Protein AF-A0A957X6T1-F1 (afdb_monomer)

Structure (mmCIF, N/CA/C/O backbone):
data_AF-A0A957X6T1-F1
#
_entry.id   AF-A0A957X6T1-F1
#
loop_
_atom_site.group_PDB
_atom_site.id
_atom_site.type_symbol
_atom_site.label_atom_id
_atom_site.label_alt_id
_atom_site.label_comp_id
_atom_site.label_asym_id
_atom_site.label_entity_id
_atom_site.label_seq_id
_atom_site.pdbx_PDB_ins_code
_atom_site.Cartn_x
_atom_site.Cartn_y
_atom_site.Cartn_z
_atom_site.occupancy
_atom_site.B_iso_or_equiv
_atom_site.auth_seq_id
_atom_site.auth_comp_id
_atom_site.auth_asym_id
_atom_site.auth_atom_id
_atom_site.pdbx_PDB_model_num
ATOM 1 N N . LEU A 1 1 ? -23.553 32.451 29.799 1.00 56.38 1 LEU A N 1
ATOM 2 C CA . LEU A 1 1 ? -22.686 32.593 30.998 1.00 56.38 1 LEU A CA 1
ATOM 3 C C . LEU A 1 1 ? -23.525 33.074 32.180 1.00 56.38 1 LEU A C 1
ATOM 5 O O . LEU A 1 1 ? -24.172 34.105 32.064 1.00 56.38 1 LEU A O 1
ATOM 9 N N . LEU A 1 2 ? -23.552 32.314 33.282 1.00 78.62 2 LEU A N 1
ATOM 10 C CA . LEU A 1 2 ? -24.298 32.661 34.502 1.00 78.62 2 LEU A CA 1
ATOM 11 C C . LEU A 1 2 ? -23.681 33.899 35.197 1.00 78.62 2 LEU A C 1
ATOM 13 O O . LEU A 1 2 ? -22.453 33.920 35.327 1.00 78.62 2 LEU A O 1
ATOM 17 N N . PRO A 1 3 ? -24.467 34.889 35.670 1.00 90.12 3 PRO A N 1
ATOM 18 C CA . PRO A 1 3 ? -23.929 36.072 36.345 1.00 90.12 3 PRO A CA 1
ATOM 19 C C . PRO A 1 3 ? -23.131 35.739 37.614 1.00 90.12 3 PRO A C 1
ATOM 21 O O . PRO A 1 3 ? -23.465 34.818 38.361 1.00 90.12 3 PRO A O 1
ATOM 24 N N . GLU A 1 4 ? -22.094 36.531 37.878 1.00 86.12 4 GLU A N 1
ATOM 25 C CA . GLU A 1 4 ? -21.075 36.278 38.907 1.00 86.12 4 GLU A CA 1
ATOM 26 C C . GLU A 1 4 ? -21.644 36.190 40.335 1.00 86.12 4 GLU A C 1
ATOM 28 O O . GLU A 1 4 ? -21.253 35.320 41.115 1.00 86.12 4 GLU A O 1
ATOM 33 N N . LEU A 1 5 ? -22.660 37.006 40.644 1.00 89.31 5 LEU A N 1
ATOM 34 C CA . LEU A 1 5 ? -23.347 37.003 41.941 1.00 89.31 5 LEU A CA 1
ATOM 35 C C . LEU A 1 5 ? -23.938 35.628 42.302 1.00 89.31 5 LEU A C 1
ATOM 37 O O . LEU A 1 5 ? -23.891 35.215 43.462 1.00 89.31 5 LEU A O 1
ATOM 41 N N . TYR A 1 6 ? -24.494 34.912 41.321 1.00 85.75 6 TYR A N 1
ATOM 42 C CA . TYR A 1 6 ? -25.105 33.600 41.548 1.00 85.75 6 TYR A CA 1
ATOM 43 C C . TYR A 1 6 ? -24.056 32.508 41.756 1.00 85.75 6 TYR A C 1
ATOM 45 O O . TYR A 1 6 ? -24.260 31.636 42.595 1.00 85.75 6 TYR A O 1
ATOM 53 N N . ARG A 1 7 ? -22.907 32.597 41.072 1.00 85.25 7 ARG A N 1
ATOM 54 C CA . ARG A 1 7 ? -21.774 31.676 41.275 1.00 85.25 7 ARG A CA 1
ATOM 55 C C . ARG A 1 7 ? -21.211 31.796 42.690 1.00 85.25 7 ARG A C 1
ATOM 57 O O . ARG A 1 7 ? -20.999 30.789 43.356 1.00 85.25 7 ARG A O 1
ATOM 64 N N . TRP A 1 8 ? -21.037 33.030 43.166 1.00 86.75 8 TRP A N 1
ATOM 65 C CA . TRP A 1 8 ? -20.545 33.298 44.518 1.00 86.75 8 TRP A CA 1
ATOM 66 C C . TRP A 1 8 ? -21.499 32.774 45.603 1.00 86.75 8 TRP A C 1
ATOM 68 O O . TRP A 1 8 ? -21.062 32.113 46.546 1.00 86.75 8 TRP A O 1
ATOM 78 N N . ARG A 1 9 ? -22.815 33.009 45.457 1.00 85.50 9 ARG A N 1
ATOM 79 C CA . ARG A 1 9 ? -23.824 32.497 46.405 1.00 85.50 9 ARG A CA 1
ATOM 80 C C . ARG A 1 9 ? -23.883 30.971 46.427 1.00 85.50 9 ARG A C 1
ATOM 82 O O . ARG A 1 9 ? -23.971 30.390 47.505 1.00 85.50 9 ARG A O 1
ATOM 89 N N . ASP A 1 10 ? -23.812 30.336 45.261 1.00 87.00 10 ASP A N 1
ATOM 90 C CA . ASP A 1 10 ? -23.849 28.877 45.147 1.00 87.00 10 ASP A CA 1
ATOM 91 C C . ASP A 1 10 ? -22.642 28.215 45.828 1.00 87.00 10 ASP A C 1
ATOM 93 O O . ASP A 1 10 ? -22.783 27.243 46.572 1.00 87.00 10 ASP A O 1
ATOM 97 N N . GLN A 1 11 ? -21.458 28.810 45.670 1.00 84.75 11 GLN A N 1
ATOM 98 C CA . GLN A 1 11 ? -20.234 28.340 46.313 1.00 84.75 11 GLN A CA 1
ATOM 99 C C . GLN A 1 11 ? -20.297 28.460 47.845 1.00 84.75 11 GLN A C 1
ATOM 101 O O . GLN A 1 11 ? -19.903 27.531 48.553 1.00 84.75 11 GLN A O 1
ATOM 106 N N . GLN A 1 12 ? -20.854 29.558 48.374 1.00 85.44 12 GLN A N 1
ATOM 107 C CA . GLN A 1 12 ? -21.087 29.690 49.818 1.00 85.44 12 GLN A CA 1
ATOM 108 C C . GLN A 1 12 ? -22.074 28.648 50.354 1.00 85.44 12 GLN A C 1
ATOM 110 O O . GLN A 1 12 ? -21.903 28.143 51.466 1.00 85.44 12 GLN A O 1
ATOM 115 N N . GLN A 1 13 ? -23.114 28.321 49.585 1.00 82.38 13 GLN A N 1
ATOM 116 C CA . GLN A 1 13 ? -24.098 27.313 49.974 1.00 82.38 13 GLN A CA 1
ATOM 117 C C . GLN A 1 13 ? -23.475 25.906 49.982 1.00 82.38 13 GLN A C 1
ATOM 119 O O . GLN A 1 13 ? -23.691 25.152 50.929 1.00 82.38 13 GLN A O 1
ATOM 124 N N . GLY A 1 14 ? -22.644 25.580 48.984 1.00 80.75 14 GLY A N 1
ATOM 125 C CA . GLY A 1 14 ? -21.897 24.317 48.916 1.00 80.75 14 GLY A CA 1
ATOM 126 C C . GLY A 1 14 ? -20.933 24.120 50.092 1.00 80.75 14 GLY A C 1
ATOM 127 O O . GLY A 1 14 ? -20.892 23.039 50.679 1.00 80.75 14 GLY A O 1
ATOM 128 N N . GLN A 1 15 ? -20.244 25.186 50.520 1.00 78.19 15 GLN A N 1
ATOM 129 C CA . GLN A 1 15 ? -19.388 25.164 51.716 1.00 78.19 15 GLN A CA 1
ATOM 130 C C . GLN A 1 15 ? -20.176 24.871 53.004 1.00 78.19 15 GLN A C 1
ATOM 132 O O . GLN A 1 15 ? -19.684 24.148 53.866 1.00 78.19 15 GLN A O 1
ATOM 137 N N . LYS A 1 16 ? -21.411 25.380 53.128 1.00 79.12 16 LYS A N 1
ATOM 138 C CA . LYS A 1 16 ? -22.288 25.107 54.285 1.00 79.12 16 LYS A CA 1
ATOM 139 C C . LYS A 1 16 ? -22.821 23.670 54.322 1.00 79.12 16 LYS A C 1
ATOM 141 O O . LYS A 1 16 ? -23.078 23.164 55.408 1.00 79.12 16 LYS A O 1
ATOM 146 N N . LEU A 1 17 ? -22.997 23.032 53.164 1.00 75.81 17 LEU A N 1
ATOM 147 C CA . LEU A 1 17 ? -23.500 21.657 53.028 1.00 75.81 17 LEU A CA 1
ATOM 148 C C . LEU A 1 17 ? -22.402 20.575 53.093 1.00 75.81 17 LEU A C 1
ATOM 150 O O . LEU A 1 17 ? -22.723 19.392 53.044 1.00 75.81 17 LEU A O 1
ATOM 154 N N . GLY A 1 18 ? -21.124 20.950 53.237 1.00 71.75 18 GLY A N 1
ATOM 155 C CA . GLY A 1 18 ? -20.013 20.001 53.403 1.00 71.75 18 GLY A CA 1
ATOM 156 C C . GLY A 1 18 ? -19.466 19.390 52.104 1.00 71.75 18 GLY A C 1
ATOM 157 O O . GLY A 1 18 ? -18.592 18.530 52.164 1.00 71.75 18 GLY A O 1
ATOM 158 N N . THR A 1 19 ? -19.920 19.849 50.934 1.00 63.53 19 THR A N 1
ATOM 159 C CA . THR A 1 19 ? -19.406 19.461 49.606 1.00 63.53 19 THR A CA 1
ATOM 160 C C . THR A 1 19 ? -18.641 20.632 48.972 1.00 63.53 19 THR A C 1
ATOM 162 O O . THR A 1 19 ? -19.239 21.452 48.277 1.00 63.53 19 THR A O 1
ATOM 165 N N . PRO A 1 20 ? -17.313 20.750 49.180 1.00 59.84 20 PRO A N 1
ATOM 166 C CA . PRO A 1 20 ? -16.539 21.920 48.746 1.00 59.84 20 PRO A CA 1
ATOM 167 C C . PRO A 1 20 ? -16.264 21.979 47.234 1.00 59.84 20 PRO A C 1
ATOM 169 O O . PRO A 1 20 ? -15.813 23.011 46.745 1.00 59.84 20 PRO A O 1
ATOM 172 N N . ALA A 1 21 ? -16.512 20.895 46.492 1.00 65.75 21 ALA A N 1
ATOM 173 C CA . ALA A 1 21 ? -16.135 20.789 45.082 1.00 65.75 21 ALA A CA 1
ATOM 174 C C . ALA A 1 21 ? -17.149 21.415 44.102 1.00 65.75 21 ALA A C 1
ATOM 176 O O . ALA A 1 21 ? -16.739 21.903 43.050 1.00 65.75 21 ALA A O 1
ATOM 177 N N . ARG A 1 22 ? -18.455 21.403 44.414 1.00 73.38 22 ARG A N 1
ATOM 178 C CA . ARG A 1 22 ? -19.527 21.985 43.579 1.00 73.38 22 ARG A CA 1
ATOM 179 C C . ARG A 1 22 ? -20.662 22.513 44.455 1.00 73.38 22 ARG A C 1
ATOM 181 O O . ARG A 1 22 ? -21.058 21.854 45.415 1.00 73.38 22 ARG A O 1
ATOM 188 N N . GLY A 1 23 ? -21.196 23.685 44.115 1.00 84.25 23 GLY A N 1
ATOM 189 C CA . GLY A 1 23 ? -22.417 24.200 44.740 1.00 84.25 23 GLY A CA 1
ATOM 190 C C . GLY A 1 23 ? -23.670 23.419 44.297 1.00 84.25 23 GLY A C 1
ATOM 191 O O . GLY A 1 23 ? -23.625 22.686 43.299 1.00 84.25 23 GLY A O 1
ATOM 192 N N . PRO A 1 24 ? -24.791 23.507 45.036 1.00 85.44 24 PRO A N 1
ATOM 193 C CA . PRO A 1 24 ? -26.033 22.811 44.691 1.00 85.44 24 PRO A CA 1
ATOM 194 C C . PRO A 1 24 ? -26.613 23.222 43.326 1.00 85.44 24 PRO A C 1
ATOM 196 O O . PRO A 1 24 ? -27.073 22.354 42.584 1.00 85.44 24 PRO A O 1
ATOM 199 N N . LEU A 1 25 ? -26.556 24.506 42.952 1.00 85.69 25 LEU A N 1
ATOM 200 C CA . LEU A 1 25 ? -27.004 24.982 41.638 1.00 85.69 25 LEU A CA 1
ATOM 201 C C . LEU A 1 25 ? -26.077 24.476 40.532 1.00 85.69 25 LEU A C 1
ATOM 203 O O . LEU A 1 25 ? -26.567 24.026 39.502 1.00 85.69 25 LEU A O 1
ATOM 207 N N . GLN A 1 26 ? -24.759 24.501 40.740 1.00 84.44 26 GLN A N 1
ATOM 208 C CA . GLN A 1 26 ? -23.801 23.928 39.794 1.00 84.44 26 GLN A CA 1
ATOM 209 C C . GLN A 1 26 ? -24.027 22.424 39.597 1.00 84.44 26 GLN A C 1
ATOM 211 O O . GLN A 1 26 ? -23.941 21.939 38.474 1.00 84.44 26 GLN A O 1
ATOM 216 N N . SER A 1 27 ? -24.347 21.691 40.664 1.00 84.62 27 SER A N 1
ATOM 217 C CA . SER A 1 27 ? -24.645 20.256 40.587 1.00 84.62 27 SER A CA 1
ATOM 218 C C . SER A 1 27 ? -25.928 19.997 39.793 1.00 84.62 27 SER A C 1
ATOM 220 O O . SER A 1 27 ? -25.937 19.160 38.895 1.00 84.62 27 SER A O 1
ATOM 222 N N . PHE A 1 28 ? -26.985 20.773 40.047 1.00 87.69 28 PHE A N 1
ATOM 223 C CA . PHE A 1 28 ? -28.227 20.700 39.277 1.00 87.69 28 PHE A CA 1
ATOM 224 C C . PHE A 1 28 ? -28.019 21.049 37.796 1.00 87.69 28 PHE A C 1
ATOM 226 O O . PHE A 1 28 ? -28.443 20.300 36.919 1.00 87.69 28 PHE A O 1
ATOM 233 N N . LEU A 1 29 ? -27.314 22.148 37.510 1.00 89.25 29 LEU A N 1
ATOM 234 C CA . LEU A 1 29 ? -26.987 22.546 36.141 1.00 89.25 29 LEU A CA 1
ATOM 235 C C . LEU A 1 29 ? -26.109 21.512 35.439 1.00 89.25 29 LEU A C 1
ATOM 237 O O . LEU A 1 29 ? -26.307 21.305 34.254 1.00 89.25 29 LEU A O 1
ATOM 241 N N . SER A 1 30 ? -25.203 20.829 36.147 1.00 88.00 30 SER A N 1
ATOM 242 C CA . SER A 1 30 ? -24.385 19.775 35.535 1.00 88.00 30 SER A CA 1
ATOM 243 C C . SER A 1 30 ? -25.203 18.559 35.094 1.00 88.00 30 SER A C 1
ATOM 245 O O . SER A 1 30 ? -24.873 17.947 34.086 1.00 88.00 30 SER A O 1
ATOM 247 N N . ILE A 1 31 ? -26.294 18.241 35.801 1.00 92.31 31 ILE A N 1
ATOM 248 C CA . ILE A 1 31 ? -27.227 17.184 35.381 1.00 92.31 31 ILE A CA 1
ATOM 249 C C . ILE A 1 31 ? -28.021 17.653 34.155 1.00 92.31 31 ILE A C 1
ATOM 251 O O . ILE A 1 31 ? -28.130 16.919 33.181 1.00 92.31 31 ILE A O 1
ATOM 255 N N . LEU A 1 32 ? -28.530 18.892 34.167 1.00 93.31 32 LEU A N 1
ATOM 256 C CA . LEU A 1 32 ? -29.224 19.455 33.001 1.00 93.31 32 LEU A CA 1
ATOM 257 C C . LEU A 1 32 ? -28.318 19.551 31.769 1.00 93.31 32 LEU A C 1
ATOM 259 O O . LEU A 1 32 ? -28.772 19.303 30.659 1.00 93.31 32 LEU A O 1
ATOM 263 N N . GLU A 1 33 ? -27.052 19.908 31.963 1.00 93.75 33 GLU A N 1
ATOM 264 C CA . GLU A 1 33 ? -26.044 19.949 30.909 1.00 93.75 33 GLU A CA 1
ATOM 265 C C . GLU A 1 33 ? -25.790 18.551 30.334 1.00 93.75 33 GLU A C 1
ATOM 267 O O . GLU A 1 33 ? -25.728 18.407 29.120 1.00 93.75 33 GLU A O 1
ATOM 272 N N . GLN A 1 34 ? -25.720 17.510 31.170 1.00 93.88 34 GLN A N 1
ATOM 273 C CA . GLN A 1 34 ? -25.569 16.128 30.705 1.00 93.88 34 GLN A CA 1
ATOM 274 C C . GLN A 1 34 ? -26.744 15.671 29.824 1.00 93.88 34 GLN A C 1
ATOM 276 O O . GLN A 1 34 ? -26.529 15.085 28.761 1.00 93.88 34 GLN A O 1
ATOM 281 N N . GLU A 1 35 ? -27.980 15.956 30.235 1.00 95.50 35 GLU A N 1
ATOM 282 C CA . GLU A 1 35 ? -29.168 15.621 29.436 1.00 95.50 35 GLU A CA 1
ATOM 283 C C . GLU A 1 35 ? -29.233 16.446 28.143 1.00 95.50 35 GLU A C 1
ATOM 285 O O . GLU A 1 35 ? -29.583 15.921 27.087 1.00 95.50 35 GLU A O 1
ATOM 290 N N . LEU A 1 36 ? -28.843 17.725 28.196 1.00 96.38 36 LEU A N 1
ATOM 291 C CA . LEU A 1 36 ? -28.782 18.583 27.013 1.00 96.38 36 LEU A CA 1
ATOM 292 C C . LEU A 1 36 ? -27.739 18.085 26.008 1.00 96.38 36 LEU A C 1
ATOM 294 O O . LEU A 1 36 ? -28.068 17.966 24.835 1.00 96.38 36 LEU A O 1
ATOM 298 N N . HIS A 1 37 ? -26.540 17.708 26.462 1.00 96.00 37 HIS A N 1
ATOM 299 C CA . HIS A 1 37 ? -25.528 17.080 25.603 1.00 96.00 37 HIS A CA 1
ATOM 300 C C . HIS A 1 37 ? -26.030 15.774 24.987 1.00 96.00 37 HIS A C 1
ATOM 302 O O . HIS A 1 37 ? -25.741 15.490 23.830 1.00 96.00 37 HIS A O 1
ATOM 308 N N . THR A 1 38 ? -26.810 14.987 25.733 1.00 95.75 38 THR A N 1
ATOM 309 C CA . THR A 1 38 ? -27.398 13.741 25.217 1.00 95.75 38 THR A CA 1
ATOM 310 C C . THR A 1 38 ? -28.400 14.023 24.094 1.00 95.75 38 THR A C 1
ATOM 312 O O . THR A 1 38 ? -28.372 13.353 23.065 1.00 95.75 38 THR A O 1
ATOM 315 N N . LEU A 1 39 ? -29.250 15.041 24.256 1.00 97.12 39 LEU A N 1
ATOM 316 C CA . LEU A 1 39 ? -30.195 15.466 23.220 1.00 97.12 39 LEU A CA 1
ATOM 317 C C . LEU A 1 39 ? -29.499 16.087 22.005 1.00 97.12 39 LEU A C 1
ATOM 319 O O . LEU A 1 39 ? -29.884 15.793 20.877 1.00 97.12 39 LEU A O 1
ATOM 323 N N . GLU A 1 40 ? -28.490 16.934 22.215 1.00 96.56 40 GLU A N 1
ATOM 324 C CA . GLU A 1 40 ? -27.705 17.517 21.122 1.00 96.56 40 GLU A CA 1
ATOM 325 C C . GLU A 1 40 ? -27.007 16.422 20.306 1.00 96.56 40 GLU A C 1
ATOM 327 O O . GLU A 1 40 ? -27.084 16.446 19.078 1.00 96.56 40 GLU A O 1
ATOM 332 N N . ALA A 1 41 ? -26.429 15.417 20.972 1.00 94.25 41 ALA A N 1
ATOM 333 C CA . ALA A 1 41 ? -25.817 14.266 20.314 1.00 94.25 41 ALA A CA 1
ATOM 334 C C . ALA A 1 41 ? -26.834 13.427 19.518 1.00 94.25 41 ALA A C 1
ATOM 336 O O . ALA A 1 41 ? -26.541 13.022 18.395 1.00 94.25 41 ALA A O 1
ATOM 337 N N . ASP A 1 42 ? -28.035 13.189 20.056 1.00 95.44 42 ASP A N 1
ATOM 338 C CA . ASP A 1 42 ? -29.100 12.466 19.341 1.00 95.44 42 ASP A CA 1
ATOM 339 C C . ASP A 1 42 ? -29.601 13.251 18.115 1.00 95.44 42 ASP A C 1
ATOM 341 O O . ASP A 1 42 ? -29.806 12.691 17.037 1.00 95.44 42 ASP A O 1
ATOM 345 N N . MET A 1 43 ? -29.728 14.577 18.233 1.00 95.75 43 MET A N 1
ATOM 346 C CA . MET A 1 43 ? -30.079 15.444 17.105 1.00 95.75 43 MET A CA 1
ATOM 347 C C . MET A 1 43 ? -29.010 15.422 16.011 1.00 95.75 43 MET A C 1
ATOM 349 O O . MET A 1 43 ? -29.356 15.338 14.831 1.00 95.75 43 MET A O 1
ATOM 353 N N . GLU A 1 44 ? -27.731 15.498 16.383 1.00 94.81 44 GLU A N 1
ATOM 354 C CA . GLU A 1 44 ? -26.610 15.409 15.444 1.00 94.81 44 GLU A CA 1
ATOM 355 C C . GLU A 1 44 ? -26.593 14.043 14.745 1.00 94.81 44 GLU A C 1
ATOM 357 O O . GLU A 1 44 ? -26.588 13.992 13.513 1.00 94.81 44 GLU A O 1
ATOM 362 N N . ALA A 1 45 ? -26.759 12.951 15.499 1.00 91.69 45 ALA A N 1
ATOM 363 C CA . ALA A 1 45 ? -26.898 11.604 14.947 1.00 91.69 45 ALA A CA 1
ATOM 364 C C . ALA A 1 45 ? -28.098 11.486 13.987 1.00 91.69 45 ALA A C 1
ATOM 366 O O . ALA A 1 45 ? -28.006 10.859 12.930 1.00 91.69 45 ALA A O 1
ATOM 367 N N . MET A 1 46 ? -29.232 12.126 14.294 1.00 94.50 46 MET A N 1
ATOM 368 C CA . MET A 1 46 ? -30.397 12.137 13.405 1.00 94.50 46 MET A CA 1
ATOM 369 C C . MET A 1 46 ? -30.136 12.896 12.094 1.00 94.50 46 MET A C 1
ATOM 371 O O . MET A 1 46 ? -30.629 12.475 11.044 1.00 94.50 46 MET A O 1
ATOM 375 N N . TYR A 1 47 ? -29.360 13.982 12.125 1.00 94.88 47 TYR A N 1
ATOM 376 C CA . TYR A 1 47 ? -28.918 14.668 10.906 1.00 94.88 47 TYR A CA 1
ATOM 377 C C . TYR A 1 47 ? -27.929 13.821 10.102 1.00 94.88 47 TYR A C 1
ATOM 379 O O . TYR A 1 47 ? -28.062 13.728 8.879 1.00 94.88 47 TYR A O 1
ATOM 387 N N . ASP A 1 48 ? -26.988 13.151 10.767 1.00 93.62 48 ASP A N 1
ATOM 388 C CA . ASP A 1 48 ? -26.070 12.212 10.118 1.00 93.62 48 ASP A CA 1
ATOM 389 C C . ASP A 1 48 ? -26.819 11.058 9.447 1.00 93.62 48 ASP A C 1
ATOM 391 O O . ASP A 1 48 ? -26.484 10.637 8.336 1.00 93.62 48 ASP A O 1
ATOM 395 N N . ASN A 1 49 ? -27.924 10.622 10.052 1.00 93.25 49 ASN A N 1
ATOM 396 C CA . ASN A 1 49 ? -28.804 9.592 9.513 1.00 93.25 49 ASN A CA 1
ATOM 397 C C . ASN A 1 49 ? -29.429 9.930 8.149 1.00 93.25 49 ASN A C 1
ATOM 399 O O . ASN A 1 49 ? -29.897 9.027 7.453 1.00 93.25 49 ASN A O 1
ATOM 403 N N . TRP A 1 50 ? -29.383 11.186 7.696 1.00 90.62 50 TRP A N 1
ATOM 404 C CA . TRP A 1 50 ? -29.857 11.562 6.359 1.00 90.62 50 TRP A CA 1
ATOM 405 C C . TRP A 1 50 ? -28.863 11.234 5.239 1.00 90.62 50 TRP A C 1
ATOM 407 O O . TRP A 1 50 ? -29.263 11.118 4.076 1.00 90.62 50 TRP A O 1
ATOM 417 N N . PHE A 1 51 ? -27.576 11.071 5.552 1.00 90.81 51 PHE A N 1
ATOM 418 C CA . PHE A 1 51 ? -26.533 10.836 4.557 1.00 90.81 51 PHE A CA 1
ATOM 419 C C . PHE A 1 51 ? -25.999 9.410 4.659 1.00 90.81 51 PHE A C 1
ATOM 421 O O . PHE A 1 51 ? -25.446 9.014 5.672 1.00 90.81 51 PHE A O 1
ATOM 428 N N . ILE A 1 52 ? -26.037 8.644 3.565 1.00 89.06 52 ILE A N 1
ATOM 429 C CA . ILE A 1 52 ? -25.558 7.244 3.533 1.00 89.06 52 ILE A CA 1
ATOM 430 C C . ILE A 1 52 ? -24.095 7.051 4.002 1.00 89.06 52 ILE A C 1
ATOM 432 O O . ILE A 1 52 ? -23.685 5.955 4.391 1.00 89.06 52 ILE A O 1
ATOM 436 N N . GLN A 1 53 ? -23.287 8.111 3.933 1.00 87.12 53 GLN A N 1
ATOM 437 C CA . GLN A 1 53 ? -21.882 8.108 4.341 1.00 87.12 53 GLN A CA 1
ATOM 438 C C . GLN A 1 53 ? -21.720 8.177 5.863 1.00 87.12 53 GLN A C 1
ATOM 440 O O . GLN A 1 53 ? -20.825 7.515 6.383 1.00 87.12 53 GLN A O 1
ATOM 445 N N . THR A 1 54 ? -22.579 8.936 6.550 1.00 89.50 54 THR A N 1
ATOM 446 C CA . THR A 1 54 ? -22.477 9.208 7.993 1.00 89.50 54 THR A CA 1
ATOM 447 C C . THR A 1 54 ? -23.576 8.545 8.817 1.00 89.50 54 THR A C 1
ATOM 449 O O . THR A 1 54 ? -23.383 8.373 10.011 1.00 89.50 54 THR A O 1
ATOM 452 N N . CYS A 1 55 ? -24.661 8.076 8.192 1.00 88.12 55 CYS A N 1
ATOM 453 C CA . CYS A 1 55 ? -25.789 7.453 8.882 1.00 88.12 55 CYS A CA 1
ATOM 454 C C . CYS A 1 55 ? -25.378 6.248 9.726 1.00 88.12 55 CYS A C 1
ATOM 456 O O . CYS A 1 55 ? -24.350 5.626 9.485 1.00 88.12 55 CYS A O 1
ATOM 458 N N . ASP A 1 56 ? -26.213 5.825 10.655 1.00 86.31 56 ASP A N 1
ATOM 459 C CA . ASP A 1 56 ? -26.062 4.575 11.377 1.00 86.31 56 ASP A CA 1
ATOM 460 C C . ASP A 1 56 ? -26.360 3.369 10.476 1.00 86.31 56 ASP A C 1
ATOM 462 O O . ASP A 1 56 ? -27.091 3.446 9.483 1.00 86.31 56 ASP A O 1
ATOM 466 N N . ASN A 1 57 ? -25.809 2.204 10.831 1.00 82.56 57 ASN A N 1
ATOM 467 C CA . ASN A 1 57 ? -25.996 0.974 10.049 1.00 82.56 57 ASN A CA 1
ATOM 468 C C . ASN A 1 57 ? -27.470 0.558 9.943 1.00 82.56 57 ASN A C 1
ATOM 470 O O . ASN A 1 57 ? -27.875 0.029 8.911 1.00 82.56 57 ASN A O 1
ATOM 474 N N . TRP A 1 58 ? -28.271 0.828 10.977 1.00 83.25 58 TRP A N 1
ATOM 475 C CA . TRP A 1 58 ? -29.689 0.470 11.004 1.00 83.25 58 TRP A CA 1
ATOM 476 C C . TRP A 1 58 ? -30.538 1.296 10.021 1.00 83.25 58 TRP A C 1
ATOM 478 O O . TRP A 1 58 ? -31.611 0.841 9.631 1.00 83.25 58 TRP A O 1
ATOM 488 N N . VAL A 1 59 ? -30.063 2.472 9.582 1.00 88.38 59 VAL A N 1
ATOM 489 C CA . VAL A 1 59 ? -30.774 3.355 8.634 1.00 88.38 59 VAL A CA 1
ATOM 490 C C . VAL A 1 59 ? -30.573 2.925 7.178 1.00 88.38 59 VAL A C 1
ATOM 492 O O . VAL A 1 59 ? -31.433 3.151 6.325 1.00 88.38 59 VAL A O 1
ATOM 495 N N . VAL A 1 60 ? -29.454 2.257 6.883 1.00 86.62 60 VAL A N 1
ATOM 496 C CA . VAL A 1 60 ? -29.057 1.847 5.524 1.00 86.62 60 VAL A CA 1
ATOM 497 C C . VAL A 1 60 ? -30.163 1.088 4.769 1.00 86.62 60 VAL A C 1
ATOM 499 O O . VAL A 1 60 ? -30.392 1.430 3.605 1.00 86.62 60 VAL A O 1
ATOM 502 N N . PRO A 1 61 ? -30.888 0.120 5.372 1.00 85.00 61 PRO A N 1
ATOM 503 C CA . PRO A 1 61 ? -31.974 -0.584 4.691 1.00 85.00 61 PRO A CA 1
ATOM 504 C C . PRO A 1 61 ? -33.125 0.333 4.257 1.00 85.00 61 PRO A C 1
ATOM 506 O O . PRO A 1 61 ? -33.658 0.153 3.169 1.00 85.00 61 PRO A O 1
ATOM 509 N N . TYR A 1 62 ? -33.465 1.360 5.042 1.00 87.31 62 TYR A N 1
ATOM 510 C CA . TYR A 1 62 ? -34.533 2.305 4.691 1.00 87.31 62 TYR A CA 1
ATOM 511 C C . TYR A 1 62 ? -34.144 3.200 3.508 1.00 87.31 62 TYR A C 1
ATOM 513 O O . TYR A 1 62 ? -34.954 3.458 2.617 1.00 87.31 62 TYR A O 1
ATOM 521 N N . ILE A 1 63 ? -32.882 3.642 3.455 1.00 89.12 63 ILE A N 1
ATOM 522 C CA . ILE A 1 63 ? -32.357 4.380 2.294 1.00 89.12 63 ILE A CA 1
ATOM 523 C C . ILE A 1 63 ? -32.340 3.475 1.055 1.00 89.12 63 ILE A C 1
ATOM 525 O O . ILE A 1 63 ? -32.609 3.925 -0.059 1.00 89.12 63 ILE A O 1
ATOM 529 N N . ALA A 1 64 ? -32.022 2.196 1.231 1.00 87.69 64 ALA A N 1
ATOM 530 C CA . ALA A 1 64 ? -32.008 1.237 0.140 1.00 87.69 64 ALA A CA 1
ATOM 531 C C . ALA A 1 64 ? -33.410 0.945 -0.419 1.00 87.69 64 ALA A C 1
ATOM 533 O O . ALA A 1 64 ? -33.563 0.903 -1.641 1.00 87.69 64 ALA A O 1
ATOM 534 N N . ASP A 1 65 ? -34.417 0.828 0.450 1.00 88.38 65 ASP A N 1
ATOM 535 C CA . ASP A 1 65 ? -35.830 0.678 0.076 1.00 88.38 65 ASP A CA 1
ATOM 536 C C . ASP A 1 65 ? -36.322 1.889 -0.735 1.00 88.38 65 ASP A C 1
ATOM 538 O O . ASP A 1 65 ? -36.899 1.739 -1.811 1.00 88.38 65 ASP A O 1
ATOM 542 N N . LEU A 1 66 ? -35.943 3.113 -0.336 1.00 91.06 66 LEU A N 1
ATOM 543 C CA . LEU A 1 66 ? -36.222 4.326 -1.121 1.00 91.06 66 LEU A CA 1
ATOM 544 C C . LEU A 1 66 ? -35.625 4.266 -2.539 1.00 91.06 66 LEU A C 1
ATOM 546 O O . LEU A 1 66 ? -36.186 4.809 -3.495 1.00 91.06 66 LEU A O 1
ATOM 550 N N . LEU A 1 67 ? -34.472 3.614 -2.691 1.00 90.31 67 LEU A N 1
ATOM 551 C CA . LEU A 1 67 ? -33.844 3.398 -3.990 1.00 90.31 67 LEU A CA 1
ATOM 552 C C . LEU A 1 67 ? -34.423 2.184 -4.732 1.00 90.31 67 LEU A C 1
ATOM 554 O O . LEU A 1 67 ? -34.021 1.957 -5.875 1.00 90.31 67 LEU A O 1
ATOM 558 N N . GLY A 1 68 ? -35.363 1.426 -4.164 1.00 87.94 68 GLY A N 1
ATOM 559 C CA . GLY A 1 68 ? -35.913 0.195 -4.742 1.00 87.94 68 GLY A CA 1
ATOM 560 C C . GLY A 1 68 ? -34.847 -0.891 -4.871 1.00 87.94 68 GLY A C 1
ATOM 561 O O . GLY A 1 68 ? -34.586 -1.387 -5.973 1.00 87.94 68 GLY A O 1
ATOM 562 N N . ILE A 1 69 ? -34.104 -1.129 -3.791 1.00 84.94 69 ILE A N 1
ATOM 563 C CA . ILE A 1 69 ? -33.171 -2.248 -3.651 1.00 84.94 69 ILE A CA 1
ATOM 564 C C . ILE A 1 69 ? -33.878 -3.283 -2.771 1.00 84.94 69 ILE A C 1
ATOM 566 O O . ILE A 1 69 ? -33.752 -3.242 -1.554 1.00 84.94 69 ILE A O 1
ATOM 570 N N . ASP A 1 70 ? -34.621 -4.187 -3.410 1.00 68.44 70 ASP A N 1
ATOM 571 C CA . ASP A 1 70 ? -35.510 -5.151 -2.735 1.00 68.44 70 ASP A CA 1
ATOM 572 C C . ASP A 1 70 ? -34.788 -6.419 -2.244 1.00 68.44 70 ASP A C 1
ATOM 574 O O . ASP A 1 70 ? -35.409 -7.317 -1.678 1.00 68.44 70 ASP A O 1
ATOM 578 N N . ASP A 1 71 ? -33.484 -6.538 -2.509 1.00 64.50 71 ASP A N 1
ATOM 579 C CA . ASP A 1 71 ? -32.699 -7.662 -2.005 1.00 64.50 71 ASP A CA 1
ATOM 580 C C . ASP A 1 71 ? -32.643 -7.562 -0.482 1.00 64.50 71 ASP A C 1
ATOM 582 O O . ASP A 1 71 ? -32.349 -6.480 0.027 1.00 64.50 71 ASP A O 1
ATOM 586 N N . ASP A 1 72 ? -32.831 -8.683 0.227 1.00 57.22 72 ASP A N 1
ATOM 587 C CA . ASP A 1 72 ? -32.504 -8.783 1.649 1.00 57.22 72 ASP A CA 1
ATOM 588 C C . ASP A 1 72 ? -31.081 -8.244 1.826 1.00 57.22 72 ASP A C 1
ATOM 590 O O . ASP A 1 72 ? -30.090 -8.914 1.509 1.00 57.22 72 ASP A O 1
ATOM 594 N N . ILE A 1 73 ? -30.965 -6.999 2.290 1.00 55.72 73 ILE A N 1
ATOM 595 C CA . ILE A 1 73 ? -29.728 -6.434 2.806 1.00 55.72 73 ILE A CA 1
ATOM 596 C C . ILE A 1 73 ? -29.503 -7.233 4.069 1.00 55.72 73 ILE A C 1
ATOM 598 O O . ILE A 1 73 ? -29.975 -6.879 5.146 1.00 55.72 73 ILE A O 1
ATOM 602 N N . VAL A 1 74 ? -28.920 -8.419 3.882 1.00 51.31 74 VAL A N 1
ATOM 603 C CA . VAL A 1 74 ? -28.809 -9.399 4.941 1.00 51.31 74 VAL A CA 1
ATOM 604 C C . VAL A 1 74 ? -28.060 -8.687 6.050 1.00 51.31 74 VAL A C 1
ATOM 606 O O . VAL A 1 74 ? -26.995 -8.109 5.803 1.00 51.31 74 VAL A O 1
ATOM 609 N N . ASN A 1 75 ? -28.666 -8.684 7.234 1.00 45.44 75 ASN A N 1
ATOM 610 C CA . ASN A 1 75 ? -28.139 -8.139 8.475 1.00 45.44 75 ASN A CA 1
ATOM 611 C C . ASN A 1 75 ? -26.918 -8.977 8.898 1.00 45.44 75 ASN A C 1
ATOM 613 O O . ASN A 1 75 ? -26.958 -9.777 9.826 1.00 45.44 75 ASN A O 1
ATOM 617 N N . ILE A 1 76 ? -25.875 -8.930 8.075 1.00 49.03 76 ILE A N 1
ATOM 618 C CA . ILE A 1 76 ? -24.617 -9.629 8.247 1.00 49.03 76 ILE A CA 1
ATOM 619 C C . ILE A 1 76 ? -23.689 -8.559 8.789 1.00 49.03 76 ILE A C 1
ATOM 621 O O . ILE A 1 76 ? -23.075 -7.809 8.024 1.00 49.03 76 ILE A O 1
ATOM 625 N N . ASP A 1 77 ? -23.553 -8.540 10.111 1.00 49.53 77 ASP A N 1
ATOM 626 C CA . ASP A 1 77 ? -22.603 -7.708 10.861 1.00 49.53 77 ASP A CA 1
ATOM 627 C C . ASP A 1 77 ? -21.155 -7.794 10.326 1.00 49.53 77 ASP A C 1
ATOM 629 O O . ASP A 1 77 ? -20.300 -6.978 10.658 1.00 49.53 77 ASP A O 1
ATOM 633 N N . TYR A 1 78 ? -20.861 -8.763 9.453 1.00 48.47 78 TYR A N 1
ATOM 634 C CA . TYR A 1 78 ? -19.545 -8.996 8.873 1.00 48.47 78 TYR A CA 1
ATOM 635 C C . TYR A 1 78 ? -19.162 -8.074 7.696 1.00 48.47 78 TYR A C 1
ATOM 637 O O . TYR A 1 78 ? -17.973 -8.019 7.381 1.00 48.47 78 TYR A O 1
ATOM 645 N N . LEU A 1 79 ? -20.084 -7.353 7.027 1.00 55.53 79 LEU A N 1
ATOM 646 C CA . LEU A 1 79 ? -19.740 -6.500 5.859 1.00 55.53 79 LEU A CA 1
ATOM 647 C C . LEU A 1 79 ? -20.515 -5.154 5.712 1.00 55.53 79 LEU A C 1
ATOM 649 O O . LEU A 1 79 ? -20.830 -4.768 4.577 1.00 55.53 79 LEU A O 1
ATOM 653 N N . PRO A 1 80 ? -20.767 -4.371 6.783 1.00 52.72 80 PRO A N 1
ATOM 654 C CA . PRO A 1 80 ? -21.565 -3.132 6.711 1.00 52.72 80 PRO A CA 1
ATOM 655 C C . PRO A 1 80 ? -21.044 -2.103 5.684 1.00 52.72 80 PRO A C 1
ATOM 657 O O . PRO A 1 80 ? -21.825 -1.434 5.004 1.00 52.72 80 PRO A O 1
ATOM 660 N N . PHE A 1 81 ? -19.724 -2.025 5.479 1.00 57.50 81 PHE A N 1
ATOM 661 C CA . PHE A 1 81 ? -19.109 -1.099 4.516 1.00 57.50 81 PHE A CA 1
ATOM 662 C C . PHE A 1 81 ? -19.487 -1.377 3.050 1.00 57.50 81 PHE A C 1
ATOM 664 O O . PHE A 1 81 ? -19.609 -0.445 2.253 1.00 57.50 81 PHE A O 1
ATOM 671 N N . THR A 1 82 ? -19.684 -2.645 2.679 1.00 64.00 82 THR A N 1
ATOM 672 C CA . THR A 1 82 ? -20.002 -3.029 1.288 1.00 64.00 82 THR A CA 1
ATOM 673 C C . THR A 1 82 ? -21.427 -2.636 0.910 1.00 64.00 82 THR A C 1
ATOM 675 O O . THR A 1 82 ? -21.684 -2.104 -0.171 1.00 64.00 82 THR A O 1
ATOM 678 N N . GLN A 1 83 ? -22.358 -2.790 1.851 1.00 74.81 83 GLN A N 1
ATOM 679 C CA . GLN A 1 83 ? -23.764 -2.473 1.638 1.00 74.81 83 GLN A CA 1
ATOM 680 C C . GLN A 1 83 ? -23.971 -0.967 1.469 1.00 74.81 83 GLN A C 1
ATOM 682 O O . GLN A 1 83 ? -24.609 -0.548 0.504 1.00 74.81 83 GLN A O 1
ATOM 687 N N . ARG A 1 84 ? -23.336 -0.139 2.310 1.00 83.44 84 ARG A N 1
ATOM 688 C CA . ARG A 1 84 ? -23.383 1.328 2.166 1.00 83.44 84 ARG A CA 1
ATOM 689 C C . ARG A 1 84 ? -22.869 1.795 0.813 1.00 83.44 84 ARG A C 1
ATOM 691 O O . ARG A 1 84 ? -23.511 2.612 0.156 1.00 83.44 84 ARG A O 1
ATOM 698 N N . ARG A 1 85 ? -21.735 1.249 0.366 1.00 85.12 85 ARG A N 1
ATOM 699 C CA . ARG A 1 85 ? -21.124 1.608 -0.920 1.00 85.12 85 ARG A CA 1
ATOM 700 C C . ARG A 1 85 ? -22.030 1.241 -2.098 1.00 85.12 85 ARG A C 1
ATOM 702 O O . ARG A 1 85 ? -22.234 2.058 -2.998 1.00 85.12 85 ARG A O 1
ATOM 709 N N . ARG A 1 86 ? -22.639 0.050 -2.055 1.00 83.56 86 ARG A N 1
ATOM 710 C CA . ARG A 1 86 ? -23.647 -0.392 -3.029 1.00 83.56 86 ARG A CA 1
ATOM 711 C C . ARG A 1 86 ? -24.840 0.570 -3.079 1.00 83.56 86 ARG A C 1
ATOM 713 O O . ARG A 1 86 ? -25.193 1.026 -4.168 1.00 83.56 86 ARG A O 1
ATOM 720 N N . VAL A 1 87 ? -25.442 0.885 -1.930 1.00 88.38 87 VAL A N 1
ATOM 721 C CA . VAL A 1 87 ? -26.616 1.772 -1.823 1.00 88.38 87 VAL A CA 1
ATOM 722 C C . VAL A 1 87 ? -26.274 3.167 -2.354 1.00 88.38 87 VAL A C 1
ATOM 724 O O . VAL A 1 87 ? -26.937 3.648 -3.274 1.00 88.38 87 VAL A O 1
ATOM 727 N N . ALA A 1 88 ? -25.170 3.757 -1.889 1.00 89.12 88 ALA A N 1
ATOM 728 C CA . ALA A 1 88 ? -24.719 5.090 -2.292 1.00 89.12 88 ALA A CA 1
ATOM 729 C C . ALA A 1 88 ? -24.552 5.237 -3.815 1.00 89.12 88 ALA A C 1
ATOM 731 O O . ALA A 1 88 ? -24.963 6.238 -4.404 1.00 89.12 88 ALA A O 1
ATOM 732 N N . ASN A 1 89 ? -23.997 4.218 -4.478 1.00 88.31 89 ASN A N 1
ATOM 733 C CA . ASN A 1 89 ? -23.694 4.268 -5.908 1.00 88.31 89 ASN A CA 1
ATOM 734 C C . ASN A 1 89 ? -24.825 3.746 -6.814 1.00 88.31 89 ASN A C 1
ATOM 736 O O . ASN A 1 89 ? -24.688 3.749 -8.040 1.00 88.31 89 ASN A O 1
ATOM 740 N N . THR A 1 90 ? -25.979 3.359 -6.260 1.00 89.75 90 THR A N 1
ATOM 741 C CA . THR A 1 90 ? -27.056 2.708 -7.029 1.00 89.75 90 THR A CA 1
ATOM 742 C C . THR A 1 90 ? -27.595 3.566 -8.177 1.00 89.75 90 THR A C 1
ATOM 744 O O . THR A 1 90 ? -27.759 3.076 -9.301 1.00 89.75 90 THR A O 1
ATOM 747 N N . LEU A 1 91 ? -27.809 4.868 -7.956 1.00 90.50 91 LEU A N 1
ATOM 748 C CA . LEU A 1 91 ? -28.233 5.785 -9.024 1.00 90.50 91 LEU A CA 1
ATOM 749 C C . LEU A 1 91 ? -27.182 5.889 -10.141 1.00 90.50 91 LEU A C 1
ATOM 751 O O . LEU A 1 91 ? -27.532 5.968 -11.323 1.00 90.50 91 LEU A O 1
ATOM 755 N N . ALA A 1 92 ? -25.895 5.855 -9.783 1.00 88.38 92 ALA A N 1
ATOM 756 C CA . ALA A 1 92 ? -24.797 5.917 -10.739 1.00 88.38 92 ALA A CA 1
ATOM 757 C C . ALA A 1 92 ? -24.742 4.668 -11.632 1.00 88.38 92 ALA A C 1
ATOM 759 O O . ALA A 1 92 ? -24.481 4.814 -12.831 1.00 88.38 92 ALA A O 1
ATOM 760 N N . TYR A 1 93 ? -25.043 3.485 -11.083 1.00 88.81 93 TYR A N 1
ATOM 761 C CA . TYR A 1 93 ? -25.142 2.237 -11.847 1.00 88.81 93 TYR A CA 1
ATOM 762 C C . TYR A 1 93 ? -26.296 2.274 -12.841 1.00 88.81 93 TYR A C 1
ATOM 764 O O . TYR A 1 93 ? -26.113 1.981 -14.023 1.00 88.81 93 TYR A O 1
ATOM 772 N N . ARG A 1 94 ? -27.486 2.683 -12.379 1.00 90.38 94 ARG A N 1
ATOM 773 C CA . ARG A 1 94 ? -28.706 2.705 -13.202 1.00 90.38 94 ARG A CA 1
ATOM 774 C C . ARG A 1 94 ? -28.569 3.634 -14.404 1.00 90.38 94 ARG A C 1
ATOM 776 O O . ARG A 1 94 ? -28.970 3.264 -15.503 1.00 90.38 94 ARG A O 1
ATOM 783 N N . ARG A 1 95 ? -27.930 4.795 -14.224 1.00 90.94 95 ARG A N 1
ATOM 784 C CA . ARG A 1 95 ? -27.648 5.744 -15.317 1.00 90.94 95 ARG A CA 1
ATOM 785 C C . ARG A 1 95 ? -26.664 5.214 -16.365 1.00 90.94 95 ARG A C 1
ATOM 787 O O . ARG A 1 95 ? -26.603 5.774 -17.453 1.00 90.94 95 ARG A O 1
ATOM 794 N N . ARG A 1 96 ? -25.879 4.179 -16.052 1.00 89.69 96 ARG A N 1
ATOM 795 C CA . ARG A 1 96 ? -24.786 3.668 -16.901 1.00 89.69 96 ARG A CA 1
ATOM 796 C C . ARG A 1 96 ? -24.920 2.174 -17.207 1.00 89.69 96 ARG A C 1
ATOM 798 O O . ARG A 1 96 ? -23.931 1.477 -17.434 1.00 89.69 96 ARG A O 1
ATOM 805 N N . LYS A 1 97 ? -26.154 1.670 -17.217 1.00 88.06 97 LYS A N 1
ATOM 806 C CA . LYS A 1 97 ? -26.442 0.279 -17.571 1.00 88.06 97 LYS A CA 1
ATOM 807 C C . LYS A 1 97 ? -25.894 -0.038 -18.969 1.00 88.06 97 LYS A C 1
ATOM 809 O O . LYS A 1 97 ? -26.092 0.732 -19.902 1.00 88.06 97 LYS A O 1
ATOM 814 N N . GLY A 1 98 ? -25.228 -1.184 -19.105 1.00 84.81 98 GLY A N 1
ATOM 815 C CA . GLY A 1 98 ? -24.653 -1.647 -20.374 1.00 84.81 98 GLY A CA 1
ATOM 816 C C . GLY A 1 98 ? -23.176 -1.297 -20.588 1.00 84.81 98 GLY A C 1
ATOM 817 O O . GLY A 1 98 ? -22.614 -1.699 -21.599 1.00 84.81 98 GLY A O 1
ATOM 818 N N . VAL A 1 99 ? -22.530 -0.602 -19.645 1.00 88.62 99 VAL A N 1
ATOM 819 C CA . VAL A 1 99 ? -21.082 -0.338 -19.679 1.00 88.62 99 VAL A CA 1
ATOM 820 C C . VAL A 1 99 ? -20.338 -1.372 -18.833 1.00 88.62 99 VAL A C 1
ATOM 822 O O . VAL A 1 99 ? -20.671 -1.579 -17.668 1.00 88.62 99 VAL A O 1
ATOM 825 N N . VAL A 1 100 ? -19.290 -1.989 -19.381 1.00 88.62 100 VAL A N 1
ATOM 826 C CA . VAL A 1 100 ? -18.525 -3.047 -18.691 1.00 88.62 100 VAL A CA 1
ATOM 827 C C . VAL A 1 100 ? -17.799 -2.553 -17.441 1.00 88.62 100 VAL A C 1
ATOM 829 O O . VAL A 1 100 ? -17.782 -3.261 -16.438 1.00 88.62 100 VAL A O 1
ATOM 832 N N . ALA A 1 101 ? -17.299 -1.315 -17.440 1.00 88.12 101 ALA A N 1
ATOM 833 C CA . ALA A 1 101 ? -16.709 -0.699 -16.246 1.00 88.12 101 ALA A CA 1
ATOM 834 C C . ALA A 1 101 ? -17.685 -0.663 -15.049 1.00 88.12 101 ALA A C 1
ATOM 836 O O . ALA A 1 101 ? -17.271 -0.800 -13.902 1.00 88.12 101 ALA A O 1
ATOM 837 N N . ILE A 1 102 ? -18.997 -0.558 -15.304 1.00 90.88 102 ILE A N 1
ATOM 838 C CA . ILE A 1 102 ? -20.008 -0.575 -14.237 1.00 90.88 102 ILE A CA 1
ATOM 839 C C . ILE A 1 102 ? -20.172 -1.971 -13.645 1.00 90.88 102 ILE A C 1
ATOM 841 O O . ILE A 1 102 ? -20.424 -2.076 -12.451 1.00 90.88 102 ILE A O 1
ATOM 845 N N . LEU A 1 103 ? -19.986 -3.042 -14.425 1.00 90.19 103 LEU A N 1
ATOM 846 C CA . LEU A 1 103 ? -19.962 -4.397 -13.864 1.00 90.19 103 LEU A CA 1
ATOM 847 C C . LEU A 1 103 ? -18.788 -4.563 -12.894 1.00 90.19 103 LEU A C 1
ATOM 849 O O . LEU A 1 103 ? -18.980 -5.091 -11.803 1.00 90.19 103 LEU A O 1
ATOM 853 N N . GLU A 1 104 ? -17.600 -4.074 -13.260 1.00 90.44 104 GLU A N 1
ATOM 854 C CA . GLU A 1 104 ? -16.421 -4.093 -12.381 1.00 90.44 104 GLU A CA 1
ATOM 855 C C . GLU A 1 104 ? -16.694 -3.327 -11.081 1.00 90.44 104 GLU A C 1
ATOM 857 O O . GLU A 1 104 ? -16.455 -3.853 -9.994 1.00 90.44 104 GLU A O 1
ATOM 862 N N . GLN A 1 105 ? -17.266 -2.124 -11.185 1.00 87.69 105 GLN A N 1
ATOM 863 C CA . GLN A 1 105 ? -17.561 -1.286 -10.028 1.00 87.69 105 GLN A CA 1
ATOM 864 C C . GLN A 1 105 ? -18.655 -1.870 -9.124 1.00 87.69 105 GLN A C 1
ATOM 866 O O . GLN A 1 105 ? -18.465 -1.931 -7.914 1.00 87.69 105 GLN A O 1
ATOM 871 N N . VAL A 1 106 ? -19.789 -2.306 -9.684 1.00 87.81 106 VAL A N 1
ATOM 872 C CA . VAL A 1 106 ? -20.894 -2.887 -8.901 1.00 87.81 106 VAL A CA 1
ATOM 873 C C . VAL A 1 106 ? -20.397 -4.095 -8.122 1.00 87.81 106 VAL A C 1
ATOM 875 O O . VAL A 1 106 ? -20.682 -4.226 -6.934 1.00 87.81 106 VAL A O 1
ATOM 878 N N . LEU A 1 107 ? -19.637 -4.976 -8.775 1.00 86.88 107 LEU A N 1
ATOM 879 C CA . LEU A 1 107 ? -19.144 -6.170 -8.111 1.00 86.88 107 LEU A CA 1
ATOM 880 C C . LEU A 1 107 ? -18.071 -5.839 -7.065 1.00 86.88 107 LEU A C 1
ATOM 882 O O . LEU A 1 107 ? -18.070 -6.473 -6.011 1.00 86.88 107 LEU A O 1
ATOM 886 N N . TRP A 1 108 ? -17.200 -4.851 -7.305 1.00 83.75 108 TRP A N 1
ATOM 887 C CA . TRP A 1 108 ? -16.266 -4.350 -6.290 1.00 83.75 108 TRP A CA 1
ATOM 888 C C . TRP A 1 108 ? -17.020 -3.793 -5.076 1.00 83.75 108 TRP A C 1
ATOM 890 O O . TRP A 1 108 ? -16.717 -4.167 -3.947 1.00 83.75 108 TRP A O 1
ATOM 900 N N . ASP A 1 109 ? -18.047 -2.972 -5.294 1.00 83.56 109 ASP A N 1
ATOM 901 C CA . ASP A 1 109 ? -18.808 -2.332 -4.218 1.00 83.56 109 ASP A CA 1
ATOM 902 C C . ASP A 1 109 ? -19.601 -3.356 -3.383 1.00 83.56 109 ASP A C 1
ATOM 904 O O . ASP A 1 109 ? -19.736 -3.179 -2.175 1.00 83.56 109 ASP A O 1
ATOM 908 N N . VAL A 1 110 ? -20.062 -4.455 -3.995 1.00 80.31 110 VAL A N 1
ATOM 909 C CA . VAL A 1 110 ? -20.784 -5.546 -3.311 1.00 80.31 110 VAL A CA 1
ATOM 910 C C . VAL A 1 110 ? -19.845 -6.529 -2.606 1.00 80.31 110 VAL A C 1
ATOM 912 O O . VAL A 1 110 ? -20.126 -6.955 -1.491 1.00 80.31 110 VAL A O 1
ATOM 915 N N . THR A 1 111 ? -18.753 -6.939 -3.254 1.00 78.31 111 THR A N 1
ATOM 916 C CA . THR A 1 111 ? -17.899 -8.041 -2.761 1.00 78.31 111 THR A CA 1
ATOM 917 C C . THR A 1 111 ? -16.651 -7.569 -2.024 1.00 78.31 111 THR A C 1
ATOM 919 O O . THR A 1 111 ? -16.027 -8.351 -1.308 1.00 78.31 111 THR A O 1
ATOM 922 N N . ASN A 1 112 ? -16.258 -6.308 -2.214 1.00 79.69 112 ASN A N 1
ATOM 923 C CA . ASN A 1 112 ? -14.959 -5.766 -1.815 1.00 79.69 112 ASN A CA 1
ATOM 924 C C . ASN A 1 112 ? -13.762 -6.571 -2.366 1.00 79.69 112 ASN A C 1
ATOM 926 O O . ASN A 1 112 ? -12.685 -6.604 -1.764 1.00 79.69 112 ASN A O 1
ATOM 930 N N . TRP A 1 113 ? -13.953 -7.278 -3.485 1.00 83.12 113 TRP A N 1
ATOM 931 C CA . TRP A 1 113 ? -12.903 -8.002 -4.201 1.00 83.12 113 TRP A CA 1
ATOM 932 C C . TRP A 1 113 ? -12.569 -7.292 -5.493 1.00 83.12 113 TRP A C 1
ATOM 934 O O . TRP A 1 113 ? -13.464 -6.887 -6.231 1.00 83.12 113 TRP A O 1
ATOM 944 N N . HIS A 1 114 ? -11.274 -7.185 -5.786 1.00 86.62 114 HIS A N 1
ATOM 945 C CA . HIS A 1 114 ? -10.774 -6.560 -7.004 1.00 86.62 114 HIS A CA 1
ATOM 946 C C . HIS A 1 114 ? -11.217 -7.381 -8.212 1.00 86.62 114 HIS A C 1
ATOM 948 O O . HIS A 1 114 ? -11.051 -8.605 -8.210 1.00 86.62 114 HIS A O 1
ATOM 954 N N . ILE A 1 115 ? -11.833 -6.726 -9.205 1.00 89.44 115 ILE A N 1
ATOM 955 C CA . ILE A 1 115 ? -12.540 -7.404 -10.298 1.00 89.44 115 ILE A CA 1
ATOM 956 C C . ILE A 1 115 ? -12.248 -6.781 -11.648 1.00 89.44 115 ILE A C 1
ATOM 958 O O . ILE A 1 115 ? -12.386 -5.574 -11.834 1.00 89.44 115 ILE A O 1
ATOM 962 N N . ARG A 1 116 ? -11.921 -7.644 -12.613 1.00 92.00 116 ARG A N 1
ATOM 963 C CA . ARG A 1 116 ? -11.803 -7.295 -14.029 1.00 92.00 116 ARG A CA 1
ATOM 964 C C . ARG A 1 116 ? -12.902 -7.998 -14.807 1.00 92.00 116 ARG A C 1
ATOM 966 O O . ARG A 1 116 ? -13.026 -9.222 -14.730 1.00 92.00 116 ARG A O 1
ATOM 973 N N . ALA A 1 117 ? -13.629 -7.235 -15.605 1.00 92.62 117 ALA A N 1
ATOM 974 C CA . ALA A 1 117 ? -14.532 -7.750 -16.611 1.00 92.62 117 ALA A CA 1
ATOM 975 C C . ALA A 1 117 ? -13.843 -7.682 -17.980 1.00 92.62 117 ALA A C 1
ATOM 977 O O . ALA A 1 117 ? -13.251 -6.669 -18.354 1.00 92.62 117 ALA A O 1
ATOM 978 N N . VAL A 1 118 ? -13.889 -8.789 -18.717 1.00 90.75 118 VAL A N 1
ATOM 979 C CA . VAL A 1 118 ? -13.247 -8.930 -20.026 1.00 90.75 118 VAL A CA 1
ATOM 980 C C . VAL A 1 118 ? -14.290 -9.333 -21.052 1.00 90.75 118 VAL A C 1
ATOM 982 O O . VAL A 1 118 ? -14.905 -10.394 -20.949 1.00 90.75 118 VAL A O 1
ATOM 985 N N . GLU A 1 119 ? -14.457 -8.501 -22.072 1.00 90.75 119 GLU A N 1
ATOM 986 C CA . GLU A 1 119 ? -15.294 -8.794 -23.231 1.00 90.75 119 GLU A CA 1
ATOM 987 C C . GLU A 1 119 ? -14.510 -9.652 -24.226 1.00 90.75 119 GLU A C 1
ATOM 989 O O . GLU A 1 119 ? -13.656 -9.153 -24.963 1.00 90.75 119 GLU A O 1
ATOM 994 N N . PHE A 1 120 ? -14.788 -10.957 -24.282 1.00 89.88 120 PHE A N 1
ATOM 995 C CA . PHE A 1 120 ? -13.980 -11.861 -25.103 1.00 89.88 120 PHE A CA 1
ATOM 996 C C . PHE A 1 120 ? -14.091 -11.578 -26.605 1.00 89.88 120 PHE A C 1
ATOM 998 O O . PHE A 1 120 ? -13.134 -11.846 -27.331 1.00 89.88 120 PHE A O 1
ATOM 1005 N N . TYR A 1 121 ? -15.180 -10.960 -27.079 1.00 87.88 121 TYR A N 1
ATOM 1006 C CA . TYR A 1 121 ? -15.295 -10.556 -28.484 1.00 87.88 121 TYR A CA 1
ATOM 1007 C C . TYR A 1 121 ? -14.271 -9.497 -28.909 1.00 87.88 121 TYR A C 1
ATOM 1009 O O . TYR A 1 121 ? -13.967 -9.394 -30.099 1.00 87.88 121 TYR A O 1
ATOM 1017 N N . GLN A 1 122 ? -13.744 -8.696 -27.977 1.00 88.25 122 GLN A N 1
ATOM 1018 C CA . GLN A 1 122 ? -12.699 -7.710 -28.280 1.00 88.25 122 GLN A CA 1
ATOM 1019 C C . GLN A 1 122 ? -11.350 -8.381 -28.547 1.00 88.25 122 GLN A C 1
ATOM 1021 O O . GLN A 1 122 ? -10.510 -7.822 -29.248 1.00 88.25 122 GLN A O 1
ATOM 1026 N N . LEU A 1 123 ? -11.175 -9.604 -28.040 1.00 89.06 123 LEU A N 1
ATOM 1027 C CA . LEU A 1 123 ? -9.991 -10.429 -28.247 1.00 89.06 123 LEU A CA 1
ATOM 1028 C C . LEU A 1 123 ? -10.123 -11.347 -29.465 1.00 89.06 123 LEU A C 1
ATOM 1030 O O . LEU A 1 123 ? -9.197 -12.095 -29.743 1.00 89.06 123 LEU A O 1
ATOM 1034 N N . LEU A 1 124 ? -11.235 -11.331 -30.204 1.00 89.38 124 LEU A N 1
ATOM 1035 C CA . LEU A 1 124 ? -11.398 -12.194 -31.373 1.00 89.38 124 LEU A CA 1
ATOM 1036 C C . LEU A 1 124 ? -10.728 -11.603 -32.616 1.00 89.38 124 LEU A C 1
ATOM 1038 O O . LEU A 1 124 ? -11.006 -10.472 -33.021 1.00 89.38 124 LEU A O 1
ATOM 1042 N N . ALA A 1 125 ? -9.905 -12.415 -33.278 1.00 88.81 125 ALA A N 1
ATOM 1043 C CA . ALA A 1 125 ? -9.422 -12.128 -34.620 1.00 88.81 125 ALA A CA 1
ATOM 1044 C C . ALA A 1 125 ? -10.603 -12.216 -35.600 1.00 88.81 125 ALA A C 1
ATOM 1046 O O . ALA A 1 125 ? -11.150 -13.293 -35.839 1.00 88.81 125 ALA A O 1
ATOM 1047 N N . THR A 1 126 ? -11.018 -11.074 -36.147 1.00 84.50 126 THR A N 1
ATOM 1048 C CA . THR A 1 126 ? -12.143 -10.970 -37.087 1.00 84.50 126 THR A CA 1
ATOM 1049 C C . THR A 1 126 ? -11.787 -10.042 -38.242 1.00 84.50 126 THR A C 1
ATOM 1051 O O . THR A 1 126 ? -10.973 -9.128 -38.095 1.00 84.50 126 THR A O 1
ATOM 1054 N N . THR A 1 127 ? -12.396 -10.267 -39.407 1.00 86.06 127 THR A N 1
ATOM 1055 C CA . THR A 1 127 ? -12.350 -9.310 -40.517 1.00 86.06 127 THR A CA 1
ATOM 1056 C C . THR A 1 127 ? -13.146 -8.067 -40.130 1.00 86.06 127 THR A C 1
ATOM 1058 O O . THR A 1 127 ? -14.332 -8.167 -39.813 1.00 86.06 127 THR A O 1
ATOM 1061 N N . GLN A 1 128 ? -12.500 -6.904 -40.133 1.00 85.00 128 GLN A N 1
ATOM 1062 C CA . GLN A 1 128 ? -13.105 -5.663 -39.654 1.00 85.00 128 GLN A CA 1
ATOM 1063 C C . GLN A 1 128 ? -13.853 -4.941 -40.778 1.00 85.00 128 GLN A C 1
ATOM 1065 O O . GLN A 1 128 ? -13.389 -4.880 -41.916 1.00 85.00 128 GLN A O 1
ATOM 1070 N N . HIS A 1 129 ? -15.009 -4.366 -40.452 1.00 87.88 129 HIS A N 1
ATOM 1071 C CA . HIS A 1 129 ? -15.731 -3.487 -41.365 1.00 87.88 129 HIS A CA 1
ATOM 1072 C C . HIS A 1 129 ? -15.026 -2.124 -41.444 1.00 87.88 129 HIS A C 1
ATOM 1074 O O . HIS A 1 129 ? -14.623 -1.587 -40.415 1.00 87.88 129 HIS A O 1
ATOM 1080 N N . GLN A 1 130 ? -14.921 -1.524 -42.634 1.00 88.81 130 GLN A N 1
ATOM 1081 C CA . GLN A 1 130 ? -14.166 -0.273 -42.832 1.00 88.81 130 GLN A CA 1
ATOM 1082 C C . GLN A 1 130 ? -14.693 0.915 -42.009 1.00 88.81 130 GLN A C 1
ATOM 1084 O O . GLN A 1 130 ? -13.922 1.793 -41.644 1.00 88.81 130 GLN A O 1
ATOM 1089 N N . GLN A 1 131 ? -15.988 0.934 -41.673 1.00 90.06 131 GLN A N 1
ATOM 1090 C CA . GLN A 1 131 ? -16.568 1.978 -40.811 1.00 90.06 131 GLN A CA 1
ATOM 1091 C C . GLN A 1 131 ? -16.303 1.755 -39.310 1.00 90.06 131 GLN A C 1
ATOM 1093 O O . GLN A 1 131 ? -16.587 2.634 -38.504 1.00 90.06 131 GLN A O 1
ATOM 1098 N N . HIS A 1 132 ? -15.793 0.586 -38.913 1.00 82.31 132 HIS A N 1
ATOM 1099 C CA . HIS A 1 132 ? -15.539 0.241 -37.515 1.00 82.31 132 HIS A CA 1
ATOM 1100 C C . HIS A 1 132 ? -14.183 -0.459 -37.375 1.00 82.31 132 HIS A C 1
ATOM 1102 O O . HIS A 1 132 ? -14.088 -1.644 -37.043 1.00 82.31 132 HIS A O 1
ATOM 1108 N N . LEU A 1 133 ? -13.130 0.304 -37.669 1.00 85.00 133 LEU A N 1
ATOM 1109 C CA . LEU A 1 133 ? -11.749 -0.133 -37.506 1.00 85.00 133 LEU A CA 1
ATOM 1110 C C . LEU A 1 133 ? -11.374 -0.186 -36.022 1.00 85.00 133 LEU A C 1
ATOM 1112 O O . LEU A 1 133 ? -11.694 0.708 -35.240 1.00 85.00 133 LEU A O 1
ATOM 1116 N N . ARG A 1 134 ? -10.646 -1.235 -35.651 1.00 82.31 134 ARG A N 1
ATOM 1117 C CA . ARG A 1 134 ? -10.080 -1.485 -34.325 1.00 82.31 134 ARG A CA 1
ATOM 1118 C C . ARG A 1 134 ? -8.555 -1.511 -34.448 1.00 82.31 134 ARG A C 1
ATOM 1120 O O . ARG A 1 134 ? -7.972 -2.592 -34.561 1.00 82.31 134 ARG A O 1
ATOM 1127 N N . PRO A 1 135 ? -7.900 -0.336 -34.462 1.00 80.94 135 PRO A N 1
ATOM 1128 C CA . PRO A 1 135 ? -6.463 -0.232 -34.716 1.00 80.94 135 PRO A CA 1
ATOM 1129 C C . PRO A 1 135 ? -5.602 -0.855 -33.608 1.00 80.94 135 PRO A C 1
ATOM 1131 O O . PRO A 1 135 ? -4.478 -1.265 -33.872 1.00 80.94 135 PRO A O 1
ATOM 1134 N N . SER A 1 136 ? -6.133 -0.966 -32.388 1.00 78.88 136 SER A N 1
ATOM 1135 C CA . SER A 1 136 ? -5.455 -1.563 -31.231 1.00 78.88 136 SER A CA 1
ATOM 1136 C C . SER A 1 136 ? -5.536 -3.096 -31.176 1.00 78.88 136 SER A C 1
ATOM 1138 O O . SER A 1 136 ? -4.826 -3.725 -30.389 1.00 78.88 136 SER A O 1
ATOM 1140 N N . THR A 1 137 ? -6.380 -3.731 -31.999 1.00 78.94 137 THR A N 1
ATOM 1141 C CA . THR A 1 137 ? -6.523 -5.194 -32.034 1.00 78.94 137 THR A CA 1
ATOM 1142 C C . THR A 1 137 ? -5.569 -5.788 -33.067 1.00 78.94 137 THR A C 1
ATOM 1144 O O . THR A 1 137 ? -5.910 -5.963 -34.236 1.00 78.94 137 THR A O 1
ATOM 1147 N N . HIS A 1 138 ? -4.358 -6.125 -32.629 1.00 77.62 138 HIS A N 1
ATOM 1148 C CA . HIS A 1 138 ? -3.367 -6.776 -33.488 1.00 77.62 138 HIS A CA 1
ATOM 1149 C C . HIS A 1 138 ? -3.562 -8.296 -33.514 1.00 77.62 138 HIS A C 1
ATOM 1151 O O . HIS A 1 138 ? -3.585 -8.936 -32.461 1.00 77.62 138 HIS A O 1
ATOM 1157 N N . VAL A 1 139 ? -3.660 -8.870 -34.719 1.00 81.69 139 VAL A N 1
ATOM 1158 C CA . VAL A 1 139 ? -3.702 -10.332 -34.925 1.00 81.69 139 VAL A CA 1
ATOM 1159 C C . VAL A 1 139 ? -2.360 -10.976 -34.571 1.00 81.69 139 VAL A C 1
ATOM 1161 O O . VAL A 1 139 ? -2.323 -12.064 -34.006 1.00 81.69 139 VAL A O 1
ATOM 1164 N N . LEU A 1 140 ? -1.261 -10.287 -34.880 1.00 85.19 140 LEU A N 1
ATOM 1165 C CA . LEU A 1 140 ? 0.096 -10.710 -34.552 1.00 85.19 140 LEU A CA 1
ATOM 1166 C C . LEU A 1 140 ? 0.557 -10.061 -33.243 1.00 85.19 140 LEU A C 1
ATOM 1168 O O . LEU A 1 140 ? 0.181 -8.931 -32.921 1.00 85.19 140 LEU A O 1
ATOM 1172 N N . ILE A 1 141 ? 1.382 -10.791 -32.497 1.00 84.88 141 ILE A N 1
ATOM 1173 C CA . ILE A 1 141 ? 1.974 -10.345 -31.234 1.00 84.88 141 ILE A CA 1
ATOM 1174 C C . ILE A 1 141 ? 3.448 -10.045 -31.489 1.00 84.88 141 ILE A C 1
ATOM 1176 O O . ILE A 1 141 ? 4.151 -10.877 -32.062 1.00 84.88 141 ILE A O 1
ATOM 1180 N N . ASP A 1 142 ? 3.916 -8.877 -31.052 1.00 87.00 142 ASP A N 1
ATOM 1181 C CA . ASP A 1 142 ? 5.345 -8.573 -31.035 1.00 87.00 142 ASP A CA 1
ATOM 1182 C C . ASP A 1 142 ? 6.020 -9.344 -29.894 1.00 87.00 142 ASP A C 1
ATOM 1184 O O . ASP A 1 142 ? 5.652 -9.203 -28.729 1.00 87.00 142 ASP A O 1
ATOM 1188 N N . THR A 1 143 ? 7.017 -10.165 -30.222 1.00 88.50 143 THR A N 1
ATOM 1189 C CA . THR A 1 143 ? 7.764 -10.950 -29.233 1.00 88.50 143 THR A CA 1
ATOM 1190 C C . THR A 1 143 ? 8.721 -10.107 -28.393 1.00 88.50 143 THR A C 1
ATOM 1192 O O . THR A 1 143 ? 9.239 -10.593 -27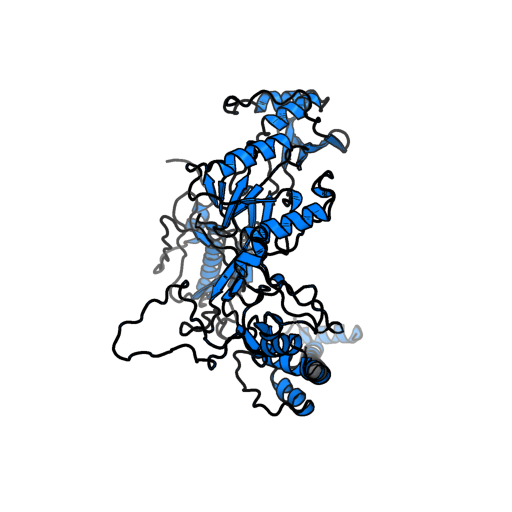.389 1.00 88.50 143 THR A O 1
ATOM 1195 N N . ARG A 1 144 ? 8.998 -8.865 -28.807 1.00 88.19 144 ARG A N 1
ATOM 1196 C CA . ARG A 1 144 ? 9.832 -7.923 -28.050 1.00 88.19 144 ARG A CA 1
ATOM 1197 C C . ARG A 1 144 ? 9.055 -7.243 -26.925 1.00 88.19 144 ARG A C 1
ATOM 1199 O O . ARG A 1 144 ? 9.664 -6.815 -25.948 1.00 88.19 144 ARG A O 1
ATOM 1206 N N . ASP A 1 145 ? 7.728 -7.190 -27.029 1.00 87.81 145 ASP A N 1
ATOM 1207 C CA . ASP A 1 145 ? 6.862 -6.657 -25.980 1.00 87.81 145 ASP A CA 1
ATOM 1208 C C . ASP A 1 145 ? 6.636 -7.710 -24.884 1.00 87.81 145 ASP A C 1
ATOM 1210 O O . ASP A 1 145 ? 5.667 -8.478 -24.867 1.00 87.81 145 ASP A O 1
ATOM 1214 N N . LEU A 1 146 ? 7.578 -7.742 -23.940 1.00 87.56 146 LEU A N 1
ATOM 1215 C CA . LEU A 1 146 ? 7.553 -8.668 -22.812 1.00 87.56 146 LEU A CA 1
ATOM 1216 C C . LEU A 1 146 ? 6.356 -8.441 -21.878 1.00 87.56 146 LEU A C 1
ATOM 1218 O O . LEU A 1 146 ? 5.933 -9.387 -21.212 1.00 87.56 146 LEU A O 1
ATOM 1222 N N . VAL A 1 147 ? 5.799 -7.225 -21.814 1.00 88.00 147 VAL A N 1
ATOM 1223 C CA . VAL A 1 147 ? 4.630 -6.928 -20.968 1.00 88.00 147 VAL A CA 1
ATOM 1224 C C . VAL A 1 147 ? 3.396 -7.601 -21.549 1.00 88.00 147 VAL A C 1
ATOM 1226 O O . VAL A 1 147 ? 2.680 -8.310 -20.836 1.00 88.00 147 VAL A O 1
ATOM 1229 N N . ARG A 1 148 ? 3.174 -7.448 -22.857 1.00 87.19 148 ARG A N 1
ATOM 1230 C CA . ARG A 1 148 ? 2.041 -8.067 -23.551 1.00 87.19 148 ARG A CA 1
ATOM 1231 C C . ARG A 1 148 ? 2.147 -9.591 -23.583 1.00 87.19 148 ARG A C 1
ATOM 1233 O O . ARG A 1 148 ? 1.129 -10.267 -23.439 1.00 87.19 148 ARG A O 1
ATOM 1240 N N . LEU A 1 149 ? 3.363 -10.131 -23.697 1.00 87.25 149 LEU A N 1
ATOM 1241 C CA . LEU A 1 149 ? 3.619 -11.569 -23.564 1.00 87.25 149 LEU A CA 1
ATOM 1242 C C . LEU A 1 149 ? 3.345 -12.087 -22.146 1.00 87.25 149 LEU A C 1
ATOM 1244 O O . LEU A 1 149 ? 2.716 -13.131 -21.990 1.00 87.25 149 LEU A O 1
ATOM 1248 N N . ALA A 1 150 ? 3.773 -11.364 -21.108 1.00 84.62 150 ALA A N 1
ATOM 1249 C CA . ALA A 1 150 ? 3.517 -11.749 -19.719 1.00 84.62 150 ALA A CA 1
ATOM 1250 C C . ALA A 1 150 ? 2.022 -11.702 -19.356 1.00 84.62 150 ALA A C 1
ATOM 1252 O O . ALA A 1 150 ? 1.588 -12.415 -18.454 1.00 84.62 150 ALA A O 1
ATOM 1253 N N . ALA A 1 151 ? 1.236 -10.886 -20.064 1.00 85.25 151 ALA A N 1
ATOM 1254 C CA . ALA A 1 151 ? -0.208 -10.794 -19.893 1.00 85.25 151 ALA A CA 1
ATOM 1255 C C . ALA A 1 151 ? -0.993 -11.911 -20.609 1.00 85.25 151 ALA A C 1
ATOM 1257 O O . ALA A 1 151 ? -2.217 -11.962 -20.467 1.00 85.25 151 ALA A O 1
ATOM 1258 N N . LEU A 1 152 ? -0.348 -12.805 -21.370 1.00 84.56 152 LEU A N 1
ATOM 1259 C CA . LEU A 1 152 ? -1.038 -13.901 -22.054 1.00 84.56 152 LEU A CA 1
ATOM 1260 C C . LEU A 1 152 ? -1.799 -14.798 -21.076 1.00 84.56 152 LEU A C 1
ATOM 1262 O O . LEU A 1 152 ? -1.322 -15.123 -19.994 1.00 84.56 152 LEU A O 1
ATOM 1266 N N . ASP A 1 153 ? -3.020 -15.162 -21.467 1.00 76.44 153 ASP A N 1
ATOM 1267 C CA . ASP A 1 153 ? -3.956 -15.957 -20.660 1.00 76.44 153 ASP A CA 1
ATOM 1268 C C . ASP A 1 153 ? -4.313 -15.361 -19.285 1.00 76.44 153 ASP A C 1
ATOM 1270 O O . ASP A 1 153 ? -4.987 -15.999 -18.478 1.00 76.44 153 ASP A O 1
ATOM 1274 N N . THR A 1 154 ? -3.958 -14.096 -19.057 1.00 84.56 154 THR A N 1
ATOM 1275 C CA . THR A 1 154 ? -4.456 -13.272 -17.955 1.00 84.56 154 THR A CA 1
ATOM 1276 C C . THR A 1 154 ? -5.645 -12.424 -18.432 1.00 84.56 154 THR A C 1
ATOM 1278 O O . THR A 1 154 ? -5.829 -12.226 -19.638 1.00 84.56 154 THR A O 1
ATOM 1281 N N . PRO A 1 155 ? -6.442 -11.848 -17.519 1.00 88.06 155 PRO A N 1
ATOM 1282 C CA . PRO A 1 155 ? -7.517 -10.924 -17.889 1.00 88.06 155 PRO A CA 1
ATOM 1283 C C . PRO A 1 155 ? -7.047 -9.597 -18.514 1.00 88.06 155 PRO A C 1
ATOM 1285 O O . PRO A 1 155 ? -7.876 -8.814 -18.971 1.00 88.06 155 PRO A O 1
ATOM 1288 N N . PHE A 1 156 ? -5.738 -9.337 -18.562 1.00 89.44 156 PHE A N 1
ATOM 1289 C CA . PHE A 1 156 ? -5.157 -8.168 -19.233 1.00 89.44 156 PHE A CA 1
ATOM 1290 C C . PHE A 1 156 ? -4.579 -8.494 -20.611 1.00 89.44 156 PHE A C 1
ATOM 1292 O O . PHE A 1 156 ? -3.973 -7.628 -21.242 1.00 89.44 156 PHE A O 1
ATOM 1299 N N . ALA A 1 157 ? -4.744 -9.733 -21.083 1.00 86.25 157 ALA A N 1
ATOM 1300 C CA . ALA A 1 157 ? -4.314 -10.122 -22.414 1.00 86.25 157 ALA A CA 1
ATOM 1301 C C . ALA A 1 157 ? -4.993 -9.239 -23.468 1.00 86.25 157 ALA A C 1
ATOM 1303 O O . ALA A 1 157 ? -6.214 -9.118 -23.497 1.00 86.25 157 ALA A O 1
ATOM 1304 N N . SER A 1 158 ? -4.198 -8.680 -24.376 1.00 85.94 158 SER A N 1
ATOM 1305 C CA . SER A 1 158 ? -4.677 -7.953 -25.561 1.00 85.94 158 SER A CA 1
ATOM 1306 C C . SER A 1 158 ? -4.361 -8.694 -26.863 1.00 85.94 158 SER A C 1
ATOM 1308 O O . SER A 1 158 ? -4.519 -8.152 -27.957 1.00 85.94 158 SER A O 1
ATOM 1310 N N . ALA A 1 159 ? -3.846 -9.920 -26.762 1.00 85.44 159 ALA A N 1
ATOM 1311 C CA . ALA A 1 159 ? -3.565 -10.782 -27.899 1.00 85.44 159 ALA A CA 1
ATOM 1312 C C . ALA A 1 159 ? -4.865 -11.275 -28.542 1.00 85.44 159 ALA A C 1
ATOM 1314 O O . ALA A 1 159 ? -5.751 -11.772 -27.842 1.00 85.44 159 ALA A O 1
ATOM 1315 N N . ALA A 1 160 ? -4.953 -11.182 -29.870 1.00 88.50 160 ALA A N 1
ATOM 1316 C CA . ALA A 1 160 ? -6.083 -11.736 -30.594 1.00 88.50 160 ALA A CA 1
ATOM 1317 C C . ALA A 1 160 ? -6.089 -13.275 -30.528 1.00 88.50 160 ALA A C 1
ATOM 1319 O O . ALA A 1 160 ? -5.046 -13.933 -30.506 1.00 88.50 160 ALA A O 1
ATOM 1320 N N . ARG A 1 161 ? -7.284 -13.854 -30.510 1.00 87.44 161 ARG A N 1
ATOM 1321 C CA . ARG A 1 161 ? -7.559 -15.287 -30.416 1.00 87.44 161 ARG A CA 1
ATOM 1322 C C . ARG A 1 161 ? -8.551 -15.687 -31.499 1.00 87.44 161 ARG A C 1
ATOM 1324 O O . ARG A 1 161 ? -9.372 -14.884 -31.943 1.00 87.44 161 ARG A O 1
ATOM 1331 N N . THR A 1 162 ? -8.474 -16.935 -31.937 1.00 88.25 162 THR A N 1
ATOM 1332 C CA . THR A 1 162 ? -9.486 -17.513 -32.821 1.00 88.25 162 THR A CA 1
ATOM 1333 C C . THR A 1 162 ? -10.754 -17.829 -32.033 1.00 88.25 162 THR A C 1
ATOM 1335 O O . THR A 1 162 ? -10.717 -18.038 -30.819 1.00 88.25 162 THR A O 1
ATOM 1338 N N . VAL A 1 163 ? -11.893 -17.840 -32.727 1.00 87.69 163 VAL A N 1
ATOM 1339 C CA . VAL A 1 163 ? -13.182 -18.188 -32.121 1.00 87.69 163 VAL A CA 1
ATOM 1340 C C . VAL A 1 163 ? -13.157 -19.647 -31.676 1.00 87.69 163 VAL A C 1
ATOM 1342 O O . VAL A 1 163 ? -12.880 -20.541 -32.477 1.00 87.69 163 VAL A O 1
ATOM 1345 N N . GLU A 1 164 ? -13.500 -19.903 -30.417 1.00 86.06 164 GLU A N 1
ATOM 1346 C CA . GLU A 1 164 ? -13.716 -21.259 -29.923 1.00 86.06 164 GLU A CA 1
ATOM 1347 C C . GLU A 1 164 ? -15.193 -21.635 -30.029 1.00 86.06 164 GLU A C 1
ATOM 1349 O O . GLU A 1 164 ? -16.029 -21.108 -29.307 1.00 86.06 164 GLU A O 1
ATOM 1354 N N . LEU A 1 165 ? -15.527 -22.608 -30.877 1.00 83.44 165 LEU A N 1
ATOM 1355 C CA . LEU A 1 165 ? -16.909 -23.094 -31.038 1.00 83.44 165 LEU A CA 1
ATOM 1356 C C . LEU A 1 165 ? -17.326 -24.136 -29.986 1.00 83.44 165 LEU A C 1
ATOM 1358 O O . LEU A 1 165 ? -18.444 -24.646 -30.012 1.00 83.44 165 LEU A O 1
ATOM 1362 N N . ARG A 1 166 ? -16.424 -24.481 -29.063 1.00 81.81 166 ARG A N 1
ATOM 1363 C CA . ARG A 1 166 ? -16.725 -25.408 -27.968 1.00 81.81 166 ARG A CA 1
ATOM 1364 C C . ARG A 1 166 ? -17.760 -24.772 -27.040 1.00 81.81 166 ARG A C 1
ATOM 1366 O O . ARG A 1 166 ? -17.733 -23.566 -26.814 1.00 81.81 166 ARG A O 1
ATOM 1373 N N . ARG A 1 167 ? -18.661 -25.582 -26.479 1.00 73.81 167 ARG A N 1
ATOM 1374 C CA . ARG A 1 167 ? -19.530 -25.129 -25.383 1.00 73.81 167 ARG A CA 1
ATOM 1375 C C . ARG A 1 167 ? -18.645 -24.697 -24.216 1.00 73.81 167 ARG A C 1
ATOM 1377 O O . ARG A 1 167 ? -17.680 -25.402 -23.925 1.00 73.81 167 ARG A O 1
ATOM 1384 N N . LEU A 1 168 ? -19.013 -23.602 -23.546 1.00 73.19 168 LEU A N 1
ATOM 1385 C CA . LEU A 1 168 ? -18.391 -23.207 -22.287 1.00 73.19 168 LEU A CA 1
ATOM 1386 C C . LEU A 1 168 ? -18.494 -24.376 -21.301 1.00 73.19 168 LEU A C 1
ATOM 1388 O O . LEU A 1 168 ? -19.580 -24.702 -20.817 1.00 73.19 168 LEU A O 1
ATOM 1392 N N . GLN A 1 169 ? -17.376 -25.055 -21.068 1.00 64.88 169 GLN A N 1
ATOM 1393 C CA . GLN A 1 169 ? -17.341 -26.184 -20.152 1.00 64.88 169 GLN A CA 1
ATOM 1394 C C . GLN A 1 169 ? -17.113 -25.632 -18.742 1.00 64.88 169 GLN A C 1
ATOM 1396 O O . GLN A 1 169 ? -16.160 -24.869 -18.553 1.00 64.88 169 GLN A O 1
ATOM 1401 N N . PRO A 1 170 ? -17.960 -25.969 -17.749 1.00 58.12 170 PRO A N 1
ATOM 1402 C CA . PRO A 1 170 ? -17.648 -25.622 -16.371 1.00 58.12 170 PRO A CA 1
ATOM 1403 C C . PRO A 1 170 ? -16.283 -26.232 -16.018 1.00 58.12 170 PRO A C 1
ATOM 1405 O O . PRO A 1 170 ? -15.969 -27.323 -16.506 1.00 58.12 170 PRO A O 1
ATOM 1408 N N . PRO A 1 171 ? -15.450 -25.548 -15.212 1.00 55.47 171 PRO A N 1
ATOM 1409 C CA . PRO A 1 171 ? -14.188 -26.122 -14.769 1.00 55.47 171 PRO A CA 1
ATOM 1410 C C . PRO A 1 171 ? -14.496 -27.479 -14.129 1.00 55.47 171 PRO A C 1
ATOM 1412 O O . PRO A 1 171 ? -15.378 -27.565 -13.274 1.00 55.47 171 PRO A O 1
ATOM 1415 N N . ASN A 1 172 ? -13.845 -28.546 -14.606 1.00 46.31 172 ASN A N 1
ATOM 1416 C CA . ASN A 1 172 ? -14.081 -29.914 -14.146 1.00 46.31 172 ASN A CA 1
ATOM 1417 C C . ASN A 1 172 ? -13.747 -30.034 -12.647 1.00 46.31 172 ASN A C 1
ATOM 1419 O O . ASN A 1 172 ? -12.676 -30.501 -12.279 1.00 46.31 172 ASN A O 1
ATOM 1423 N N . ASN A 1 173 ? -14.692 -29.697 -11.771 1.00 45.75 173 ASN A N 1
ATOM 1424 C CA . ASN A 1 173 ? -14.717 -30.145 -10.382 1.00 45.75 173 ASN A CA 1
ATOM 1425 C C . ASN A 1 173 ? -15.289 -31.570 -10.323 1.00 45.75 173 ASN A C 1
ATOM 1427 O O . ASN A 1 173 ? -16.187 -31.862 -9.536 1.00 45.75 173 ASN A O 1
ATOM 1431 N N . GLN A 1 174 ? -14.772 -32.487 -11.150 1.00 41.88 174 GLN A N 1
ATOM 1432 C CA . GLN A 1 174 ? -14.894 -33.905 -10.827 1.00 41.88 174 GLN A CA 1
ATOM 1433 C C . GLN A 1 174 ? -13.959 -34.173 -9.648 1.00 41.88 174 GLN A C 1
ATOM 1435 O O . GLN A 1 174 ? -12.830 -34.630 -9.802 1.00 41.88 174 GLN A O 1
ATOM 1440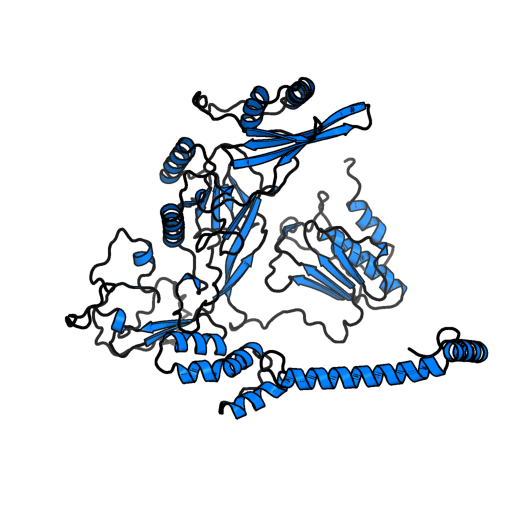 N N . VAL A 1 175 ? -14.451 -33.868 -8.449 1.00 42.41 175 VAL A N 1
ATOM 1441 C CA . VAL A 1 175 ? -14.017 -34.547 -7.236 1.00 42.41 175 VAL A CA 1
ATOM 1442 C C . VAL A 1 175 ? -14.449 -35.999 -7.420 1.00 42.41 175 VAL A C 1
ATOM 1444 O O . VAL A 1 175 ? -15.566 -36.382 -7.086 1.00 42.41 175 VAL A O 1
ATOM 1447 N N . THR A 1 176 ? -13.596 -36.815 -8.036 1.00 35.91 176 THR A N 1
ATOM 1448 C CA . THR A 1 176 ? -13.695 -38.265 -7.883 1.00 35.91 176 THR A CA 1
ATOM 1449 C C . THR A 1 176 ? -13.539 -38.534 -6.395 1.00 35.91 176 THR A C 1
ATOM 1451 O O . THR A 1 176 ? -12.464 -38.313 -5.841 1.00 35.91 176 THR A O 1
ATOM 1454 N N . THR A 1 177 ? -14.612 -38.978 -5.751 1.00 37.72 177 THR A N 1
ATOM 1455 C CA . THR A 1 177 ? -14.744 -39.155 -4.298 1.00 37.72 177 THR A CA 1
ATOM 1456 C C . THR A 1 177 ? -13.733 -40.117 -3.663 1.00 37.72 177 THR A C 1
ATOM 1458 O O . THR A 1 177 ? -13.758 -40.263 -2.452 1.00 37.72 177 THR A O 1
ATOM 1461 N N . ASN A 1 178 ? -12.811 -40.718 -4.426 1.00 37.47 178 ASN A N 1
ATOM 1462 C CA . ASN A 1 178 ? -11.846 -41.709 -3.940 1.00 37.47 178 ASN A CA 1
ATOM 1463 C C . ASN A 1 178 ? -10.397 -41.515 -4.440 1.00 37.47 178 ASN A C 1
ATOM 1465 O O . ASN A 1 178 ? -9.594 -42.438 -4.333 1.00 37.47 178 ASN A O 1
ATOM 1469 N N . ALA A 1 179 ? -10.025 -40.351 -4.980 1.00 36.00 179 ALA A N 1
ATOM 1470 C CA . ALA A 1 179 ? -8.624 -40.061 -5.299 1.00 36.00 179 ALA A CA 1
ATOM 1471 C C . ALA A 1 179 ? -8.113 -38.930 -4.405 1.00 36.00 179 ALA A C 1
ATOM 1473 O O . ALA A 1 179 ? -8.772 -37.899 -4.282 1.00 36.00 179 ALA A O 1
ATOM 1474 N N . ALA A 1 180 ? -6.953 -39.145 -3.775 1.00 35.31 180 ALA A N 1
ATOM 1475 C CA . ALA A 1 180 ? -6.272 -38.162 -2.937 1.00 35.31 180 ALA A CA 1
ATOM 1476 C C . ALA A 1 180 ? -6.272 -36.770 -3.602 1.00 35.31 180 ALA A C 1
ATOM 1478 O O . ALA A 1 180 ? -6.134 -36.698 -4.829 1.00 35.31 180 ALA A O 1
ATOM 1479 N N . PRO A 1 181 ? -6.425 -35.676 -2.829 1.00 34.88 181 PRO A N 1
ATOM 1480 C CA . PRO A 1 181 ? -6.487 -34.328 -3.379 1.00 34.88 181 PRO A CA 1
ATOM 1481 C C . PRO A 1 181 ? -5.265 -34.085 -4.269 1.00 34.88 181 PRO A C 1
ATOM 1483 O O . PRO A 1 181 ? -4.138 -33.999 -3.784 1.00 34.88 181 PRO A O 1
ATOM 1486 N N . ARG A 1 182 ? -5.479 -34.005 -5.589 1.00 35.44 182 ARG A N 1
ATOM 1487 C CA . ARG A 1 182 ? -4.432 -33.579 -6.517 1.00 35.44 182 ARG A CA 1
ATOM 1488 C C . ARG A 1 182 ? -4.056 -32.156 -6.133 1.00 35.44 182 ARG A C 1
ATOM 1490 O O . ARG A 1 182 ? -4.881 -31.250 -6.226 1.00 35.44 182 ARG A O 1
ATOM 1497 N N . THR A 1 183 ? -2.812 -31.960 -5.713 1.00 33.38 183 THR A N 1
ATOM 1498 C CA . THR A 1 183 ? -2.194 -30.638 -5.664 1.00 33.38 183 THR A CA 1
ATOM 1499 C C . THR A 1 183 ? -2.223 -30.080 -7.084 1.00 33.38 183 THR A C 1
ATOM 1501 O O . THR A 1 183 ? -1.424 -30.484 -7.925 1.00 33.38 183 THR A O 1
ATOM 1504 N N . ILE A 1 184 ? -3.188 -29.206 -7.376 1.00 38.53 184 ILE A N 1
ATOM 1505 C CA . ILE A 1 184 ? -3.227 -28.458 -8.631 1.00 38.53 184 ILE A CA 1
ATOM 1506 C C . ILE A 1 184 ? -1.955 -27.612 -8.637 1.00 38.53 184 ILE A C 1
ATOM 1508 O O . ILE A 1 184 ? -1.822 -26.678 -7.842 1.00 38.53 184 ILE A O 1
ATOM 1512 N N . GLN A 1 185 ? -0.984 -27.968 -9.478 1.00 31.16 185 GLN A N 1
ATOM 1513 C CA . GLN A 1 185 ? 0.141 -27.077 -9.716 1.00 31.16 185 GLN A CA 1
ATOM 1514 C C . GLN A 1 185 ? -0.406 -25.805 -10.389 1.00 31.16 185 GLN A C 1
ATOM 1516 O O . GLN A 1 185 ? -1.215 -25.924 -11.310 1.00 31.16 185 GLN A O 1
ATOM 1521 N N . PRO A 1 186 ? 0.025 -24.592 -9.987 1.00 39.38 186 PRO A N 1
ATOM 1522 C CA . PRO A 1 186 ? -0.465 -23.320 -10.544 1.00 39.38 186 PRO A CA 1
ATOM 1523 C C . PRO A 1 186 ? -0.321 -23.181 -12.070 1.00 39.38 186 PRO A C 1
ATOM 1525 O O . PRO A 1 186 ? -0.873 -22.260 -12.666 1.00 39.38 186 PRO A O 1
ATOM 1528 N N . THR A 1 187 ? 0.446 -24.071 -12.696 1.00 38.53 187 THR A N 1
ATOM 1529 C CA . THR A 1 187 ? 0.721 -24.134 -14.132 1.00 38.53 187 THR A CA 1
ATOM 1530 C C . THR A 1 187 ? -0.381 -24.821 -14.940 1.00 38.53 187 THR A C 1
ATOM 1532 O O . THR A 1 187 ? -0.478 -24.585 -16.142 1.00 38.53 187 THR A O 1
ATOM 1535 N N . GLU A 1 188 ? -1.238 -25.635 -14.315 1.00 40.19 188 GLU A N 1
ATOM 1536 C CA . GLU A 1 188 ? -2.413 -26.210 -14.974 1.00 40.19 188 GLU A CA 1
ATOM 1537 C C . GLU A 1 188 ? -3.556 -25.193 -14.927 1.00 40.19 188 GLU A C 1
ATOM 1539 O O . GLU A 1 188 ? -4.513 -25.306 -14.159 1.00 40.19 188 GLU A O 1
ATOM 1544 N N . GLN A 1 189 ? -3.443 -24.149 -15.754 1.00 48.69 189 GLN A N 1
ATOM 1545 C CA . GLN A 1 189 ? -4.594 -23.322 -16.088 1.00 48.69 189 GLN A CA 1
ATOM 1546 C C . GLN A 1 189 ? -5.684 -24.258 -16.609 1.00 48.69 189 GLN A C 1
ATOM 1548 O O . GLN A 1 189 ? -5.529 -24.905 -17.646 1.00 48.69 189 GLN A O 1
ATOM 1553 N N . THR A 1 190 ? -6.793 -24.352 -15.882 1.00 49.34 190 THR A N 1
ATOM 1554 C CA . THR A 1 190 ? -7.998 -25.004 -16.381 1.00 49.34 190 THR A CA 1
ATOM 1555 C C . THR A 1 190 ? -8.417 -24.245 -17.635 1.00 49.34 190 THR A C 1
ATOM 1557 O O . THR A 1 190 ? -8.999 -23.165 -17.571 1.00 49.34 190 THR A O 1
ATOM 1560 N N . HIS A 1 191 ? -8.049 -24.765 -18.807 1.00 54.66 191 HIS A N 1
ATOM 1561 C CA . HIS A 1 191 ? -8.518 -24.240 -20.078 1.00 54.66 191 HIS A CA 1
ATOM 1562 C C . HIS A 1 191 ? -10.041 -24.409 -20.095 1.00 54.66 191 HIS A C 1
ATOM 1564 O O . HIS A 1 191 ? -10.544 -25.467 -20.470 1.00 54.66 191 HIS A O 1
ATOM 1570 N N . LEU A 1 192 ? -10.777 -23.380 -19.661 1.00 63.28 192 LEU A N 1
ATOM 1571 C CA . LEU A 1 192 ? -12.212 -23.273 -19.893 1.00 63.28 192 LEU A CA 1
ATOM 1572 C C . LEU A 1 192 ? -12.411 -23.212 -21.409 1.00 63.28 192 LEU A C 1
ATOM 1574 O O . LEU A 1 192 ? -12.289 -22.154 -22.027 1.00 63.28 192 LEU A O 1
ATOM 1578 N N . GLY A 1 193 ? -12.633 -24.377 -22.016 1.00 69.94 193 GLY A N 1
ATOM 1579 C CA . GLY A 1 193 ? -12.930 -24.479 -23.434 1.00 69.94 193 GLY A CA 1
ATOM 1580 C C . GLY A 1 193 ? -14.219 -23.730 -23.745 1.00 69.94 193 GLY A C 1
ATOM 1581 O O . GLY A 1 193 ? -15.176 -23.797 -22.976 1.00 69.94 193 GLY A O 1
ATOM 1582 N N . GLY A 1 194 ? -14.226 -23.003 -24.860 1.00 79.31 194 GLY A N 1
ATOM 1583 C CA . GLY A 1 194 ? -15.363 -22.185 -25.269 1.00 79.31 194 GLY A CA 1
ATOM 1584 C C . GLY A 1 194 ? -15.355 -20.780 -24.674 1.00 79.31 194 GLY A C 1
ATOM 1585 O O . GLY A 1 194 ? -16.357 -20.086 -24.803 1.00 79.31 194 GLY A O 1
ATOM 1586 N N . LYS A 1 195 ? -14.263 -20.333 -24.028 1.00 82.56 195 LYS A N 1
ATOM 1587 C CA . LYS A 1 195 ? -14.200 -18.992 -23.416 1.00 82.56 195 LYS A CA 1
ATOM 1588 C C . LYS A 1 195 ? -14.205 -17.875 -24.464 1.00 82.56 195 LYS A C 1
ATOM 1590 O O . LYS A 1 195 ? -14.925 -16.893 -24.304 1.00 82.56 195 LYS A O 1
ATOM 1595 N N . TYR A 1 196 ? -13.456 -18.043 -25.557 1.00 87.31 196 TYR A N 1
ATOM 1596 C CA . TYR A 1 196 ? -13.307 -17.030 -26.607 1.00 87.31 196 TYR A CA 1
ATOM 1597 C C . TYR A 1 196 ? -14.459 -17.085 -27.621 1.00 87.31 196 TYR A C 1
ATOM 1599 O O . TYR A 1 196 ? -14.337 -17.677 -28.695 1.00 87.31 196 TYR A O 1
ATOM 1607 N N . GLN A 1 197 ? -15.582 -16.453 -27.277 1.00 86.69 197 GLN A N 1
ATOM 1608 C CA . GLN A 1 197 ? -16.763 -16.299 -28.137 1.00 86.69 197 GLN A CA 1
ATOM 1609 C C . GLN A 1 197 ? -17.278 -14.859 -28.110 1.00 86.69 197 GLN A C 1
ATOM 1611 O O . GLN A 1 197 ? -16.874 -14.057 -27.269 1.00 86.69 197 GLN A O 1
ATOM 1616 N N . ARG A 1 198 ? -18.176 -14.533 -29.047 1.00 87.00 198 ARG A N 1
ATOM 1617 C CA . ARG A 1 198 ? -18.740 -13.185 -29.182 1.00 87.00 198 ARG A CA 1
ATOM 1618 C C . ARG A 1 198 ? -19.572 -12.768 -27.965 1.00 87.00 198 ARG A C 1
ATOM 1620 O O . ARG A 1 198 ? -19.463 -11.635 -27.515 1.00 87.00 198 ARG A O 1
ATOM 1627 N N . ASP A 1 199 ? -20.369 -13.687 -27.439 1.00 87.25 199 ASP A N 1
ATOM 1628 C CA . ASP A 1 199 ? -21.378 -13.367 -26.422 1.00 87.25 199 ASP A CA 1
ATOM 1629 C C . ASP A 1 199 ? -20.866 -13.587 -24.990 1.00 87.25 199 ASP A C 1
ATOM 1631 O O . ASP A 1 199 ? -21.592 -13.387 -24.018 1.00 87.25 199 ASP A O 1
ATOM 1635 N N . ASN A 1 200 ? -19.595 -13.977 -24.846 1.00 88.25 200 ASN A N 1
ATOM 1636 C CA . ASN A 1 200 ? -19.008 -14.290 -23.554 1.00 88.25 200 ASN A CA 1
ATOM 1637 C C . ASN A 1 200 ? -18.349 -13.062 -22.922 1.00 88.25 200 ASN A C 1
ATOM 1639 O O . ASN A 1 200 ? -17.520 -12.378 -23.532 1.00 88.25 200 ASN A O 1
ATOM 1643 N N . VAL A 1 201 ? -18.642 -12.867 -21.639 1.00 89.50 201 VAL A N 1
ATOM 1644 C CA . VAL A 1 201 ? -17.956 -11.919 -20.759 1.00 89.50 201 VAL A CA 1
ATOM 1645 C C . VAL A 1 201 ? -17.332 -12.701 -19.609 1.00 89.50 201 VAL A C 1
ATOM 1647 O O . VAL A 1 201 ? -18.002 -13.492 -18.948 1.00 89.50 201 VAL A O 1
ATOM 1650 N N . GLY A 1 202 ? -16.034 -12.507 -19.387 1.00 88.75 202 GLY A N 1
ATOM 1651 C CA . GLY A 1 202 ? -15.302 -13.114 -18.279 1.00 88.75 202 GLY A CA 1
ATOM 1652 C C . GLY A 1 202 ? -15.233 -12.171 -17.087 1.00 88.75 202 GLY A C 1
ATOM 1653 O O . GLY A 1 202 ? -14.839 -11.020 -17.250 1.00 88.75 202 GLY A O 1
ATOM 1654 N N . LEU A 1 203 ? -15.569 -12.664 -15.897 1.00 89.88 203 LEU A N 1
ATOM 1655 C CA . LEU A 1 203 ? -15.399 -11.945 -14.634 1.00 89.88 203 LEU A CA 1
ATOM 1656 C C . LEU A 1 203 ? -14.275 -12.603 -13.836 1.00 89.88 203 LEU A C 1
ATOM 1658 O O . LEU A 1 203 ? -14.353 -13.784 -13.498 1.00 89.88 203 LEU A O 1
ATOM 1662 N N . TYR A 1 204 ? -13.229 -11.839 -13.544 1.00 88.38 204 TYR A N 1
ATOM 1663 C CA . TYR A 1 204 ? -12.048 -12.313 -12.833 1.00 88.38 204 TYR A CA 1
ATOM 1664 C C . TYR A 1 204 ? -11.984 -11.647 -11.469 1.00 88.38 204 TYR A C 1
ATOM 1666 O O . TYR A 1 204 ? -11.953 -10.423 -11.391 1.00 88.38 204 TYR A O 1
ATOM 1674 N N . PHE A 1 205 ? -11.947 -12.461 -10.416 1.00 86.50 205 PHE A N 1
ATOM 1675 C CA . PHE A 1 205 ? -11.909 -12.007 -9.030 1.00 86.50 205 PHE A CA 1
ATOM 1676 C C . PHE A 1 205 ? -10.530 -12.270 -8.431 1.00 86.50 205 PHE A C 1
ATOM 1678 O O . PHE A 1 205 ? -10.039 -13.402 -8.459 1.00 86.50 205 PHE A O 1
ATOM 1685 N N . TRP A 1 206 ? -9.935 -11.252 -7.820 1.00 85.19 206 TRP A N 1
ATOM 1686 C CA . TRP A 1 206 ? -8.732 -11.408 -7.011 1.00 85.19 206 TRP A CA 1
ATOM 1687 C C . TRP A 1 206 ? -9.117 -11.543 -5.544 1.00 85.19 206 TRP A C 1
ATOM 1689 O O . TRP A 1 206 ? -9.560 -10.592 -4.908 1.00 85.19 206 TRP A O 1
ATOM 1699 N N . ARG A 1 207 ? -8.917 -12.749 -5.006 1.00 78.69 207 ARG A N 1
ATOM 1700 C CA . ARG A 1 207 ? -9.124 -13.050 -3.578 1.00 78.69 207 ARG A CA 1
ATOM 1701 C C . ARG A 1 207 ? -7.921 -12.695 -2.701 1.00 78.69 207 ARG A C 1
ATOM 1703 O O . ARG A 1 207 ? -8.042 -12.662 -1.478 1.00 78.69 207 ARG A O 1
ATOM 1710 N N . LEU A 1 208 ? -6.757 -12.489 -3.315 1.00 79.06 208 LEU A N 1
ATOM 1711 C CA . LEU A 1 208 ? -5.556 -12.045 -2.615 1.00 79.06 208 LEU A CA 1
ATOM 1712 C C . LEU A 1 208 ? -5.695 -10.564 -2.272 1.00 79.06 208 LEU A C 1
ATOM 1714 O O . LEU A 1 208 ? -6.031 -9.759 -3.142 1.00 79.06 208 LEU A O 1
ATOM 1718 N N . ARG A 1 209 ? -5.412 -10.219 -1.016 1.00 80.81 209 ARG A N 1
ATOM 1719 C CA . ARG A 1 209 ? -5.339 -8.834 -0.559 1.00 80.81 209 ARG A CA 1
ATOM 1720 C C . ARG A 1 209 ? -3.891 -8.336 -0.609 1.00 80.81 209 ARG A C 1
ATOM 1722 O O . ARG A 1 209 ? -2.980 -9.101 -0.277 1.00 80.81 209 ARG A O 1
ATOM 1729 N N . PRO A 1 210 ? -3.674 -7.085 -1.039 1.00 86.44 210 PRO A N 1
ATOM 1730 C CA . PRO A 1 210 ? -2.379 -6.428 -0.958 1.00 86.44 210 PRO A CA 1
ATOM 1731 C C . PRO A 1 210 ? -2.156 -5.913 0.470 1.00 86.44 210 PRO A C 1
ATOM 1733 O O . PRO A 1 210 ? -2.993 -5.189 1.003 1.00 86.44 210 PRO A O 1
ATOM 1736 N N . TYR A 1 211 ? -1.025 -6.264 1.073 1.00 86.44 211 TYR A N 1
ATOM 1737 C CA . TYR A 1 211 ? -0.593 -5.757 2.373 1.00 86.44 211 TYR A CA 1
ATOM 1738 C C . TYR A 1 211 ? 0.638 -4.869 2.167 1.00 86.44 211 TYR A C 1
ATOM 1740 O O . TYR A 1 211 ? 1.699 -5.395 1.805 1.00 86.44 211 TYR A O 1
ATOM 1748 N N . PRO A 1 212 ? 0.501 -3.538 2.311 1.00 89.38 212 PRO A N 1
ATOM 1749 C CA . PRO A 1 212 ? 1.633 -2.631 2.253 1.00 89.38 212 PRO A CA 1
ATOM 1750 C C . PRO A 1 212 ? 2.463 -2.747 3.537 1.00 89.38 212 PRO A C 1
ATOM 1752 O O . PRO A 1 212 ? 1.937 -2.880 4.636 1.00 89.38 212 PRO A O 1
ATOM 1755 N N . VAL A 1 213 ? 3.776 -2.710 3.373 1.00 90.00 213 VAL A N 1
ATOM 1756 C CA . VAL A 1 213 ? 4.771 -2.575 4.430 1.00 90.00 213 VAL A CA 1
ATOM 1757 C C . VAL A 1 213 ? 5.432 -1.229 4.197 1.00 90.00 213 VAL A C 1
ATOM 1759 O O . VAL A 1 213 ? 5.993 -1.015 3.121 1.00 90.00 213 VAL A O 1
ATOM 1762 N N . GLU A 1 214 ? 5.341 -0.327 5.166 1.00 89.62 214 GLU A N 1
ATOM 1763 C CA . GLU A 1 214 ? 5.898 1.024 5.086 1.00 89.62 214 GLU A CA 1
ATOM 1764 C C . GLU A 1 214 ? 7.068 1.157 6.064 1.00 89.62 214 GLU A C 1
ATOM 1766 O O . GLU A 1 214 ? 7.032 0.612 7.164 1.00 89.62 214 GLU A O 1
ATOM 1771 N N . ARG A 1 215 ? 8.143 1.835 5.642 1.00 87.88 215 ARG A N 1
ATOM 1772 C CA . ARG A 1 215 ? 9.400 1.965 6.403 1.00 87.88 215 ARG A CA 1
ATOM 1773 C C . ARG A 1 215 ? 9.914 0.622 6.948 1.00 87.88 215 ARG A C 1
ATOM 1775 O O . ARG A 1 215 ? 10.445 0.547 8.051 1.00 87.88 215 ARG A O 1
ATOM 1782 N N . GLY A 1 216 ? 9.781 -0.443 6.160 1.00 87.81 216 GLY A N 1
ATOM 1783 C CA . GLY A 1 216 ? 10.242 -1.776 6.524 1.00 87.81 216 GLY A CA 1
ATOM 1784 C C . GLY A 1 216 ? 11.766 -1.869 6.558 1.00 87.81 216 GLY A C 1
ATOM 1785 O O . GLY A 1 216 ? 12.465 -1.233 5.762 1.00 87.81 216 GLY A O 1
ATOM 1786 N N . HIS A 1 217 ? 12.280 -2.697 7.466 1.00 89.62 217 HIS A N 1
ATOM 1787 C CA . HIS A 1 217 ? 13.704 -3.023 7.539 1.00 89.62 217 HIS A CA 1
ATOM 1788 C C . HIS A 1 217 ? 14.139 -3.899 6.371 1.00 89.62 217 HIS A C 1
ATOM 1790 O O . HIS A 1 217 ? 13.404 -4.776 5.908 1.00 89.62 217 HIS A O 1
ATOM 1796 N N . THR A 1 218 ? 15.374 -3.687 5.932 1.00 90.38 218 THR A N 1
ATOM 1797 C CA . THR A 1 218 ? 16.006 -4.496 4.890 1.00 90.38 218 THR A CA 1
ATOM 1798 C C . THR A 1 218 ? 16.950 -5.507 5.514 1.00 90.38 218 THR A C 1
ATOM 1800 O O . THR A 1 218 ? 17.473 -5.292 6.602 1.00 90.38 218 THR A O 1
ATOM 1803 N N . ARG A 1 219 ? 17.189 -6.618 4.815 1.00 88.12 219 ARG A N 1
ATOM 1804 C CA . ARG A 1 219 ? 18.221 -7.585 5.205 1.00 88.12 219 ARG A CA 1
ATOM 1805 C C . ARG A 1 219 ? 19.277 -7.680 4.130 1.00 88.12 219 ARG A C 1
ATOM 1807 O O . ARG A 1 219 ? 18.944 -7.916 2.963 1.00 88.12 219 ARG A O 1
ATOM 1814 N N . ARG A 1 220 ? 20.537 -7.566 4.526 1.00 86.06 220 ARG A N 1
ATOM 1815 C CA . ARG A 1 220 ? 21.702 -7.713 3.668 1.00 86.06 220 ARG A CA 1
ATOM 1816 C C . ARG A 1 220 ? 22.001 -9.194 3.459 1.00 86.06 220 ARG A C 1
ATOM 1818 O O . ARG A 1 220 ? 22.017 -10.003 4.383 1.00 86.06 220 ARG A O 1
ATOM 1825 N N . CYS A 1 221 ? 22.220 -9.569 2.204 1.00 79.44 221 CYS A N 1
ATOM 1826 C CA . CYS A 1 221 ? 22.524 -10.944 1.786 1.00 79.44 221 CYS A CA 1
ATOM 1827 C C . CYS A 1 221 ? 23.868 -11.059 1.047 1.00 79.44 221 CYS A C 1
ATOM 1829 O O . CYS A 1 221 ? 24.225 -12.133 0.564 1.00 79.44 221 CYS A O 1
ATOM 1831 N N . GLY A 1 222 ? 24.608 -9.956 0.933 1.00 73.88 222 GLY A N 1
ATOM 1832 C CA . GLY A 1 222 ? 25.929 -9.899 0.320 1.00 73.88 222 GLY A CA 1
ATOM 1833 C C . GLY A 1 222 ? 26.478 -8.470 0.267 1.00 73.88 222 GLY A C 1
ATOM 1834 O O . GLY A 1 222 ? 25.853 -7.550 0.799 1.00 73.88 222 GLY A O 1
ATOM 1835 N N . PRO A 1 223 ? 27.646 -8.252 -0.358 1.00 71.94 223 PRO A N 1
ATOM 1836 C CA . PRO A 1 223 ? 28.172 -6.908 -0.590 1.00 71.94 223 PRO A CA 1
ATOM 1837 C C . PRO A 1 223 ? 27.236 -6.141 -1.534 1.00 71.94 223 PRO A C 1
ATOM 1839 O O . PRO A 1 223 ? 27.095 -6.520 -2.691 1.00 71.94 223 PRO A O 1
ATOM 1842 N N . ASN A 1 224 ? 26.574 -5.099 -1.025 1.00 77.38 224 ASN A N 1
ATOM 1843 C CA . ASN A 1 224 ? 25.592 -4.270 -1.740 1.00 77.38 224 ASN A CA 1
ATOM 1844 C C . ASN A 1 224 ? 24.308 -4.998 -2.204 1.00 77.38 224 ASN A C 1
ATOM 1846 O O . ASN A 1 224 ? 23.554 -4.436 -2.995 1.00 77.38 224 ASN A O 1
ATOM 1850 N N . PHE A 1 225 ? 24.029 -6.212 -1.705 1.00 84.44 225 PHE A N 1
ATOM 1851 C CA . PHE A 1 225 ? 22.799 -6.968 -1.990 1.00 84.44 225 PHE A CA 1
ATOM 1852 C C . PHE A 1 225 ? 21.869 -6.990 -0.782 1.00 84.44 225 PHE A C 1
ATOM 1854 O O . PHE A 1 225 ? 22.263 -7.430 0.302 1.00 84.44 225 PHE A O 1
ATOM 1861 N N . PHE A 1 226 ? 20.612 -6.628 -1.011 1.00 88.62 226 PHE A N 1
ATOM 1862 C CA . PHE A 1 226 ? 19.586 -6.500 0.012 1.00 88.62 226 PHE A CA 1
ATOM 1863 C C . PHE A 1 226 ? 18.280 -7.173 -0.415 1.00 88.62 226 PHE A C 1
ATOM 1865 O O . PHE A 1 226 ? 18.020 -7.456 -1.590 1.00 88.62 226 PHE A O 1
ATOM 1872 N N . THR A 1 227 ? 17.433 -7.436 0.569 1.00 90.75 227 THR A N 1
ATOM 1873 C CA . THR A 1 227 ? 16.089 -7.975 0.373 1.00 90.75 227 THR A CA 1
ATOM 1874 C C . THR A 1 227 ? 15.066 -7.054 1.016 1.00 90.75 227 THR A C 1
ATOM 1876 O O . THR A 1 227 ? 15.349 -6.414 2.028 1.00 90.75 227 THR A O 1
ATOM 1879 N N . PHE A 1 228 ? 13.871 -7.005 0.426 1.00 91.75 228 PHE A N 1
ATOM 1880 C CA . PHE A 1 228 ? 12.748 -6.249 0.979 1.00 91.75 228 PHE A CA 1
ATOM 1881 C C . PHE A 1 228 ? 12.196 -6.891 2.258 1.00 91.75 228 PHE A C 1
ATOM 1883 O O . PHE A 1 228 ? 11.629 -6.212 3.104 1.00 91.75 228 PHE A O 1
ATOM 1890 N N . HIS A 1 229 ? 12.345 -8.209 2.403 1.00 89.44 229 HIS A N 1
ATOM 1891 C CA . HIS A 1 229 ? 11.885 -8.919 3.586 1.00 89.44 229 HIS A CA 1
ATOM 1892 C C . HIS A 1 229 ? 12.933 -8.844 4.711 1.00 89.44 229 HIS A C 1
ATOM 1894 O O . HIS A 1 229 ? 14.057 -9.303 4.501 1.00 89.44 229 HIS A O 1
ATOM 1900 N N . PRO A 1 230 ? 12.576 -8.432 5.940 1.00 87.25 230 PRO A N 1
ATOM 1901 C CA . PRO A 1 230 ? 13.546 -8.228 7.025 1.00 87.25 230 PRO A CA 1
ATOM 1902 C C . PRO A 1 230 ? 14.280 -9.505 7.474 1.00 87.25 230 PRO A C 1
ATOM 1904 O O . PRO A 1 230 ? 15.381 -9.456 8.002 1.00 87.25 230 PRO A O 1
ATOM 1907 N N . MET A 1 231 ? 13.705 -10.686 7.230 1.00 84.56 231 MET A N 1
ATOM 1908 C CA . MET A 1 231 ? 14.373 -11.979 7.482 1.00 84.56 231 MET A CA 1
ATOM 1909 C C . MET A 1 231 ? 15.241 -12.507 6.317 1.00 84.56 231 MET A C 1
ATOM 1911 O O . MET A 1 231 ? 15.614 -13.678 6.331 1.00 84.56 231 MET A O 1
ATOM 1915 N N . GLY A 1 232 ? 15.490 -11.736 5.252 1.00 84.25 232 GLY A N 1
ATOM 1916 C CA . GLY A 1 232 ? 16.315 -12.203 4.121 1.00 84.25 232 GLY A CA 1
ATOM 1917 C C . GLY A 1 232 ? 15.625 -13.186 3.166 1.00 84.25 232 GLY A C 1
ATOM 1918 O O . GLY A 1 232 ? 16.267 -13.785 2.301 1.00 84.25 232 GLY A O 1
ATOM 1919 N N . ARG A 1 233 ? 14.313 -13.404 3.318 1.00 84.62 233 ARG A N 1
ATOM 1920 C CA . ARG A 1 233 ? 13.549 -14.379 2.525 1.00 84.62 233 ARG A CA 1
ATOM 1921 C C . ARG A 1 233 ? 13.177 -13.808 1.159 1.00 84.62 233 ARG A C 1
ATOM 1923 O O . ARG A 1 233 ? 12.806 -12.645 1.045 1.00 84.62 233 ARG A O 1
ATOM 1930 N N . ALA A 1 234 ? 13.209 -14.655 0.132 1.00 86.19 234 ALA A N 1
ATOM 1931 C CA . ALA A 1 234 ? 12.645 -14.308 -1.167 1.00 86.19 234 ALA A CA 1
ATOM 1932 C C . ALA A 1 234 ? 11.123 -14.122 -1.047 1.00 86.19 234 ALA A C 1
ATOM 1934 O O . ALA A 1 234 ? 10.429 -15.006 -0.539 1.00 86.19 234 ALA A O 1
ATOM 1935 N N . ARG A 1 235 ? 10.603 -12.985 -1.515 1.00 88.62 235 ARG A N 1
ATOM 1936 C CA . ARG A 1 235 ? 9.173 -12.663 -1.482 1.00 88.62 235 ARG A CA 1
ATOM 1937 C C . ARG A 1 2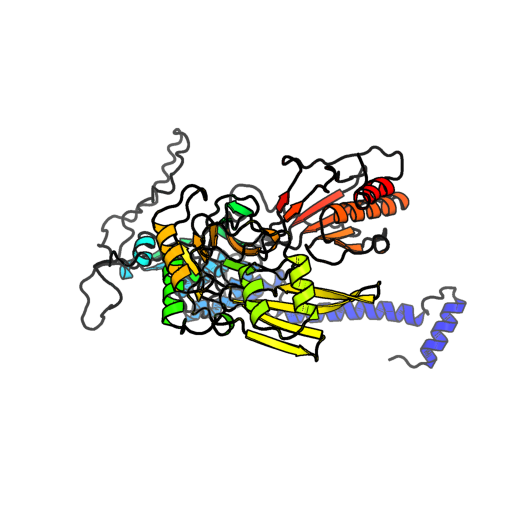35 ? 8.769 -11.909 -2.748 1.00 88.62 235 ARG A C 1
ATOM 1939 O O . ARG A 1 235 ? 9.326 -10.865 -3.058 1.00 88.62 235 ARG A O 1
ATOM 1946 N N . GLN A 1 236 ? 7.777 -12.436 -3.461 1.00 92.00 236 GLN A N 1
ATOM 1947 C CA . GLN A 1 236 ? 7.185 -11.783 -4.629 1.00 92.00 236 GLN A CA 1
ATOM 1948 C C . GLN A 1 236 ? 6.505 -10.473 -4.214 1.00 92.00 236 GLN A C 1
ATOM 1950 O O . GLN A 1 236 ? 5.640 -10.479 -3.335 1.00 92.00 236 GLN A O 1
ATOM 1955 N N . LEU A 1 237 ? 6.868 -9.375 -4.877 1.00 94.12 237 LEU A N 1
ATOM 1956 C CA . LEU A 1 237 ? 6.249 -8.066 -4.684 1.00 94.12 237 LEU A CA 1
ATOM 1957 C C . LEU A 1 237 ? 4.946 -7.969 -5.483 1.00 94.12 237 LEU A C 1
ATOM 1959 O O . LEU A 1 237 ? 4.823 -8.520 -6.583 1.00 94.12 237 LEU A O 1
ATOM 1963 N N . PHE A 1 238 ? 3.966 -7.277 -4.921 1.00 94.25 238 PHE A N 1
ATOM 1964 C CA . PHE A 1 238 ? 2.638 -7.080 -5.488 1.00 94.25 238 PHE A CA 1
ATOM 1965 C C . PHE A 1 238 ? 2.387 -5.602 -5.758 1.00 94.25 238 PHE A C 1
ATOM 1967 O O . PHE A 1 238 ? 2.980 -4.729 -5.131 1.00 94.25 238 PHE A O 1
ATOM 1974 N N . ASN A 1 239 ? 1.494 -5.330 -6.701 1.00 94.19 239 ASN A N 1
ATOM 1975 C CA . ASN A 1 239 ? 1.002 -3.991 -6.950 1.00 94.19 239 ASN A CA 1
ATOM 1976 C C . ASN A 1 239 ? 0.099 -3.546 -5.788 1.00 94.19 239 ASN A C 1
ATOM 1978 O O . ASN A 1 239 ? -0.784 -4.306 -5.381 1.00 94.19 239 ASN A O 1
ATOM 1982 N N . ARG A 1 240 ? 0.294 -2.318 -5.298 1.00 92.69 240 ARG A N 1
ATOM 1983 C CA . ARG A 1 240 ? -0.648 -1.603 -4.429 1.00 92.69 240 ARG A CA 1
ATOM 1984 C C . ARG A 1 240 ? -1.737 -0.999 -5.326 1.00 92.69 240 ARG A C 1
ATOM 1986 O O . ARG A 1 240 ? -1.433 -0.074 -6.080 1.00 92.69 240 ARG A O 1
ATOM 1993 N N . PRO A 1 241 ? -2.979 -1.516 -5.294 1.00 91.81 241 PRO A N 1
ATOM 1994 C CA . PRO A 1 241 ? -4.052 -1.042 -6.158 1.00 91.81 241 PRO A CA 1
ATOM 1995 C C . PRO A 1 241 ? -4.298 0.452 -5.987 1.00 91.81 241 PRO A C 1
ATOM 1997 O O . PRO A 1 241 ? -4.470 0.937 -4.870 1.00 91.81 241 PRO A O 1
ATOM 2000 N N . GLN A 1 242 ? -4.332 1.170 -7.103 1.00 90.94 242 GLN A N 1
ATOM 2001 C CA . GLN A 1 242 ? -4.671 2.588 -7.120 1.00 90.94 242 GLN A CA 1
ATOM 2002 C C . GLN A 1 242 ? -6.184 2.770 -7.245 1.00 90.94 242 GLN A C 1
ATOM 2004 O O . GLN A 1 242 ? -6.872 1.958 -7.870 1.00 90.94 242 GLN A O 1
ATOM 2009 N N . SER A 1 243 ? -6.702 3.848 -6.661 1.00 86.56 243 SER A N 1
ATOM 2010 C CA . SER A 1 243 ? -8.113 4.213 -6.777 1.00 86.56 243 SER A CA 1
ATOM 2011 C C . SER A 1 243 ? -8.466 4.607 -8.209 1.00 86.56 243 SER A C 1
ATOM 2013 O O . SER A 1 243 ? -7.680 5.248 -8.907 1.00 86.56 243 SER A O 1
ATOM 2015 N N . PHE A 1 244 ? -9.681 4.263 -8.631 1.00 83.69 244 PHE A N 1
ATOM 2016 C CA . PHE A 1 244 ? -10.235 4.734 -9.896 1.00 83.69 244 PHE A CA 1
ATOM 2017 C C . PHE A 1 244 ? -10.381 6.257 -9.877 1.00 83.69 244 PHE A C 1
ATOM 2019 O O . PHE A 1 244 ? -10.870 6.825 -8.901 1.00 83.69 244 PHE A O 1
ATOM 2026 N N . GLN A 1 245 ? -10.004 6.910 -10.973 1.00 82.06 245 GLN A N 1
ATOM 2027 C CA . GLN A 1 245 ? -10.168 8.355 -11.141 1.00 82.06 245 GLN A CA 1
ATOM 2028 C C . GLN A 1 245 ? -11.572 8.716 -11.644 1.00 82.06 245 GLN A C 1
ATOM 2030 O O . GLN A 1 245 ? -12.055 9.819 -11.401 1.00 82.06 245 GLN A O 1
ATOM 2035 N N . ALA A 1 246 ? -12.246 7.789 -12.334 1.00 79.38 246 ALA A N 1
ATOM 2036 C CA . ALA A 1 246 ? -13.599 7.982 -12.846 1.00 79.38 246 ALA A CA 1
ATOM 2037 C C . ALA A 1 246 ? -14.435 6.696 -12.774 1.00 79.38 246 ALA A C 1
ATOM 2039 O O . ALA A 1 246 ? -13.931 5.599 -12.987 1.00 79.38 246 ALA A O 1
ATOM 2040 N N . LEU A 1 247 ? -15.750 6.844 -12.579 1.00 71.50 247 LEU A N 1
ATOM 2041 C CA . LEU A 1 247 ? -16.723 5.736 -12.534 1.00 71.50 247 LEU A CA 1
ATOM 2042 C C . LEU A 1 247 ? -16.795 4.919 -13.840 1.00 71.50 247 LEU A C 1
ATOM 2044 O O . LEU A 1 247 ? -17.217 3.770 -13.845 1.00 71.50 247 LEU A O 1
ATOM 2048 N N . THR A 1 248 ? -16.439 5.521 -14.976 1.00 78.81 248 THR A N 1
ATOM 2049 C CA . THR A 1 248 ? -16.457 4.865 -16.296 1.00 78.81 248 THR A CA 1
ATOM 2050 C C . THR A 1 248 ? -15.118 4.236 -16.667 1.00 78.81 248 THR A C 1
ATOM 2052 O O . THR A 1 248 ? -14.992 3.668 -17.750 1.00 78.81 248 THR A O 1
ATOM 2055 N N . GLN A 1 249 ? -14.104 4.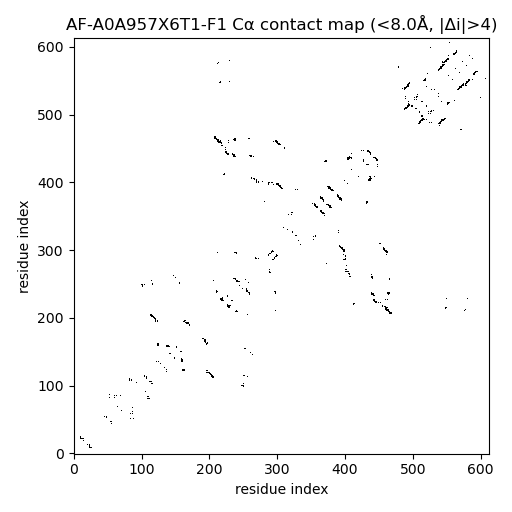371 -15.813 1.00 84.00 249 GLN A N 1
ATOM 2056 C CA . GLN A 1 249 ? -12.774 3.845 -16.068 1.00 84.00 249 GLN A CA 1
ATOM 2057 C C . GLN A 1 249 ? -12.764 2.328 -15.860 1.00 84.00 249 GLN A C 1
ATOM 2059 O O . GLN A 1 249 ? -13.102 1.842 -14.786 1.00 84.00 249 GLN A O 1
ATOM 2064 N N . SER A 1 250 ? -12.335 1.576 -16.875 1.00 85.31 250 SER A N 1
ATOM 2065 C CA . SER A 1 250 ? -12.142 0.131 -16.736 1.00 85.31 250 SER A CA 1
ATOM 2066 C C . SER A 1 250 ? -10.885 -0.197 -15.930 1.00 85.31 250 SER A C 1
ATOM 2068 O O . SER A 1 250 ? -9.843 0.454 -16.052 1.00 85.31 250 SER A O 1
ATOM 2070 N N . ALA A 1 251 ? -10.946 -1.277 -15.162 1.00 88.69 251 ALA A N 1
ATOM 2071 C CA . ALA A 1 251 ? -9.928 -1.651 -14.194 1.00 88.69 251 ALA A CA 1
ATOM 2072 C C . ALA A 1 251 ? -8.648 -2.210 -14.836 1.00 88.69 251 ALA A C 1
ATOM 2074 O O . ALA A 1 251 ? -8.532 -3.396 -15.114 1.00 88.69 251 ALA A O 1
ATOM 2075 N N . GLY A 1 252 ? -7.670 -1.355 -15.125 1.00 89.81 252 GLY A N 1
ATOM 2076 C CA . GLY A 1 252 ? -6.345 -1.781 -15.593 1.00 89.81 252 GLY A CA 1
ATOM 2077 C C . GLY A 1 252 ? -5.495 -2.514 -14.533 1.00 89.81 252 GLY A C 1
ATOM 2078 O O . GLY 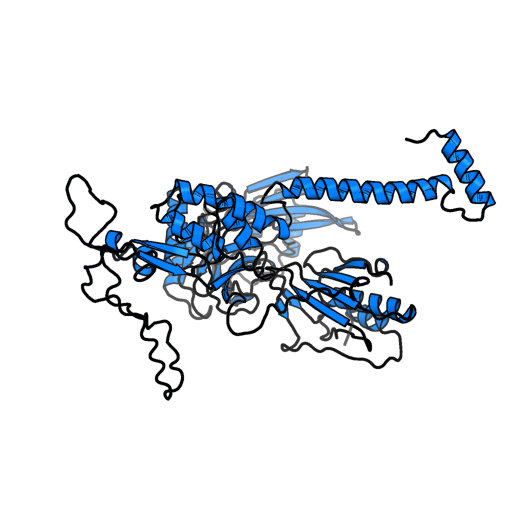A 1 252 ? -5.872 -2.532 -13.360 1.00 89.81 252 GLY A O 1
ATOM 2079 N N . PRO A 1 253 ? -4.318 -3.050 -14.920 1.00 90.44 253 PRO A N 1
ATOM 2080 C CA . PRO A 1 253 ? -3.380 -3.742 -14.023 1.00 90.44 253 PRO A CA 1
ATOM 2081 C C . PRO A 1 253 ? -3.040 -2.965 -12.742 1.00 90.44 253 PRO A C 1
ATOM 2083 O O . PRO A 1 253 ? -2.969 -3.552 -11.666 1.00 90.44 253 PRO A O 1
ATOM 2086 N N . ILE A 1 254 ? -2.914 -1.638 -12.849 1.00 92.56 254 ILE A N 1
ATOM 2087 C CA . ILE A 1 254 ? -2.601 -0.727 -11.738 1.00 92.56 254 ILE A CA 1
ATOM 2088 C C . ILE A 1 254 ? -3.667 -0.700 -10.632 1.00 92.56 254 ILE A C 1
ATOM 2090 O O . ILE A 1 254 ? -3.365 -0.328 -9.501 1.00 92.56 254 ILE A O 1
ATOM 2094 N N . HIS A 1 255 ? -4.899 -1.113 -10.937 1.00 91.94 255 HIS A N 1
ATOM 2095 C CA . HIS A 1 255 ? -6.015 -1.154 -9.987 1.00 91.94 255 HIS A CA 1
ATOM 2096 C C . HIS A 1 255 ? -6.187 -2.543 -9.357 1.00 91.94 255 HIS A C 1
ATOM 2098 O O . HIS A 1 255 ? -7.128 -2.748 -8.596 1.00 91.94 255 HIS A O 1
ATOM 2104 N N . MET A 1 256 ? -5.316 -3.509 -9.685 1.00 91.00 256 MET A N 1
ATOM 2105 C CA . MET A 1 256 ? -5.420 -4.885 -9.195 1.00 91.00 256 MET A CA 1
ATOM 2106 C C . MET A 1 256 ? -4.236 -5.289 -8.317 1.00 91.00 256 MET A C 1
ATOM 2108 O O . MET A 1 256 ? -3.110 -4.855 -8.569 1.00 91.00 256 MET A O 1
ATOM 2112 N N . PRO A 1 257 ? -4.451 -6.178 -7.330 1.00 90.81 257 PRO A N 1
ATOM 2113 C CA . PRO A 1 257 ? -3.412 -6.694 -6.445 1.00 90.81 257 PRO A CA 1
ATOM 2114 C C . PRO A 1 257 ? -2.669 -7.832 -7.154 1.00 90.81 257 PRO A C 1
ATOM 2116 O O . PRO A 1 257 ? -2.755 -9.005 -6.788 1.00 90.81 257 PRO A O 1
ATOM 2119 N N . ILE A 1 258 ? -1.998 -7.492 -8.248 1.00 90.19 258 ILE A N 1
ATOM 2120 C CA . ILE A 1 258 ? -1.292 -8.443 -9.106 1.00 90.19 258 ILE A CA 1
ATOM 2121 C C . ILE A 1 258 ? 0.184 -8.515 -8.738 1.00 90.19 258 ILE A C 1
ATOM 2123 O O . ILE A 1 258 ? 0.764 -7.563 -8.223 1.00 90.19 258 ILE A O 1
ATOM 2127 N N . GLN A 1 259 ? 0.803 -9.652 -9.033 1.00 91.56 259 GLN A N 1
ATOM 2128 C CA . GLN A 1 259 ? 2.243 -9.825 -8.884 1.00 91.56 259 GLN A CA 1
ATOM 2129 C C . GLN A 1 259 ? 2.982 -8.900 -9.853 1.00 91.56 259 GLN A C 1
ATOM 2131 O O . GLN A 1 259 ? 2.713 -8.911 -11.056 1.00 91.56 259 GLN A O 1
ATOM 2136 N N . LEU A 1 260 ? 3.937 -8.125 -9.341 1.00 91.56 260 LEU A N 1
ATOM 2137 C CA . LEU A 1 260 ? 4.782 -7.285 -10.179 1.00 91.56 260 LEU A CA 1
ATOM 2138 C C . LEU A 1 260 ? 5.805 -8.155 -10.909 1.00 91.56 260 LEU A C 1
ATOM 2140 O O . LEU A 1 260 ? 6.644 -8.832 -10.308 1.00 91.56 260 LEU A O 1
ATOM 2144 N N . SER A 1 261 ? 5.732 -8.142 -12.236 1.00 90.25 261 SER A N 1
ATOM 2145 C CA . SER A 1 261 ? 6.727 -8.794 -13.080 1.00 90.25 261 SER A CA 1
ATOM 2146 C C . SER A 1 261 ? 7.886 -7.846 -13.394 1.00 90.25 261 SER A C 1
ATOM 2148 O O . SER A 1 261 ? 7.733 -6.625 -13.388 1.00 90.25 261 SER A O 1
ATOM 2150 N N . ARG A 1 262 ? 9.048 -8.415 -13.732 1.00 90.12 262 ARG A N 1
ATOM 2151 C CA . ARG A 1 262 ? 10.213 -7.644 -14.199 1.00 90.12 262 ARG A CA 1
ATOM 2152 C C . ARG A 1 262 ? 9.878 -6.809 -15.437 1.00 90.12 262 ARG A C 1
ATOM 2154 O O . ARG A 1 262 ? 10.249 -5.650 -15.511 1.00 90.12 262 ARG A O 1
ATOM 2161 N N . ALA A 1 263 ? 9.113 -7.379 -16.372 1.00 90.12 263 ALA A N 1
ATOM 2162 C CA . ALA A 1 263 ? 8.691 -6.683 -17.584 1.00 90.12 263 ALA A CA 1
ATOM 2163 C C . ALA A 1 263 ? 7.811 -5.462 -17.275 1.00 90.12 263 ALA A C 1
ATOM 2165 O O . ALA A 1 263 ? 8.021 -4.405 -17.858 1.00 90.12 263 ALA A O 1
ATOM 2166 N N . MET A 1 264 ? 6.867 -5.585 -16.332 1.00 92.00 264 MET A N 1
ATOM 2167 C CA . MET A 1 264 ? 6.012 -4.463 -15.924 1.00 92.00 264 MET A CA 1
ATOM 2168 C C . MET A 1 264 ? 6.821 -3.321 -15.310 1.00 92.00 264 MET A C 1
ATOM 2170 O O . MET A 1 264 ? 6.593 -2.168 -15.658 1.00 92.00 264 MET A O 1
ATOM 2174 N N . LEU A 1 265 ? 7.771 -3.640 -14.424 1.00 93.38 265 LEU A N 1
ATOM 2175 C CA . LEU A 1 265 ? 8.637 -2.625 -13.829 1.00 93.38 265 LEU A CA 1
ATOM 2176 C C . LEU A 1 265 ? 9.574 -2.007 -14.876 1.00 93.38 265 LEU A C 1
ATOM 2178 O O . LEU A 1 265 ? 9.742 -0.796 -14.905 1.00 93.38 265 LEU A O 1
ATOM 2182 N N . ALA A 1 266 ? 10.163 -2.819 -15.755 1.00 91.75 266 ALA A N 1
ATOM 2183 C CA . ALA A 1 266 ? 11.032 -2.330 -16.821 1.00 91.75 266 ALA A CA 1
ATOM 2184 C C . ALA A 1 266 ? 10.302 -1.358 -17.762 1.00 91.75 266 ALA A C 1
ATOM 2186 O O . ALA A 1 266 ? 10.863 -0.317 -18.092 1.00 91.75 266 ALA A O 1
ATOM 2187 N N . ALA A 1 267 ? 9.066 -1.679 -18.158 1.00 92.12 267 ALA A N 1
ATOM 2188 C CA . ALA A 1 267 ? 8.245 -0.814 -19.001 1.00 92.12 267 ALA A CA 1
ATOM 2189 C C . ALA A 1 267 ? 7.867 0.493 -18.292 1.00 92.12 267 ALA A C 1
ATOM 2191 O O . ALA A 1 267 ? 8.081 1.555 -18.858 1.00 92.12 267 ALA A O 1
ATOM 2192 N N . ASP A 1 268 ? 7.424 0.433 -17.032 1.00 94.19 268 ASP A N 1
ATOM 2193 C CA . ASP A 1 268 ? 7.113 1.633 -16.238 1.00 94.19 268 ASP A CA 1
ATOM 2194 C C . ASP A 1 268 ? 8.317 2.585 -16.126 1.00 94.19 268 ASP A C 1
ATOM 2196 O O . ASP A 1 268 ? 8.208 3.791 -16.341 1.00 94.19 268 ASP A O 1
ATOM 2200 N N . LEU A 1 269 ? 9.505 2.039 -15.853 1.00 92.12 269 LEU A N 1
ATOM 2201 C CA . LEU A 1 269 ? 10.732 2.832 -15.761 1.00 92.12 269 LEU A CA 1
ATOM 2202 C C . LEU A 1 269 ? 11.194 3.358 -17.128 1.00 92.12 269 LEU A C 1
ATOM 2204 O O . LEU A 1 269 ? 11.811 4.422 -17.196 1.00 92.12 269 LEU A O 1
ATOM 2208 N N . ALA A 1 270 ? 10.926 2.634 -18.218 1.00 91.38 270 ALA A N 1
ATOM 2209 C CA . ALA A 1 270 ? 11.199 3.104 -19.573 1.00 91.38 270 ALA A CA 1
ATOM 2210 C C . ALA A 1 270 ? 10.265 4.261 -19.960 1.00 91.38 270 ALA A C 1
ATOM 2212 O O . ALA A 1 270 ? 10.751 5.283 -20.443 1.00 91.38 270 ALA A O 1
ATOM 2213 N N . ASP A 1 271 ? 8.969 4.147 -19.664 1.00 92.00 271 ASP A N 1
ATOM 2214 C CA . ASP A 1 271 ? 7.973 5.201 -19.885 1.00 92.00 271 ASP A CA 1
ATOM 2215 C C . ASP A 1 271 ? 8.311 6.456 -19.069 1.00 92.00 271 ASP A C 1
ATOM 2217 O O . ASP A 1 271 ? 8.286 7.578 -19.583 1.00 92.00 271 ASP A O 1
ATOM 2221 N N . TYR A 1 272 ? 8.728 6.277 -17.813 1.00 91.88 272 TYR A N 1
ATOM 2222 C CA . TYR A 1 272 ? 9.202 7.368 -16.965 1.00 91.88 272 TYR A CA 1
ATOM 2223 C C . TYR A 1 272 ? 10.405 8.104 -17.583 1.00 91.88 272 TYR A C 1
ATOM 2225 O O . TYR A 1 272 ? 10.445 9.334 -17.613 1.00 91.88 272 TYR A O 1
ATOM 2233 N N . ARG A 1 273 ? 11.378 7.360 -18.124 1.00 88.94 273 ARG A N 1
ATOM 2234 C CA . ARG A 1 273 ? 12.575 7.923 -18.778 1.00 88.94 273 ARG A CA 1
ATOM 2235 C C . ARG A 1 273 ? 12.295 8.559 -20.136 1.00 88.94 273 ARG A C 1
ATOM 2237 O O . ARG A 1 273 ? 13.055 9.422 -20.552 1.00 88.94 273 ARG A O 1
ATOM 2244 N N . ALA A 1 274 ? 11.259 8.111 -20.838 1.00 90.88 274 ALA A N 1
ATOM 2245 C CA . ALA A 1 274 ? 10.840 8.699 -22.106 1.00 90.88 274 ALA A CA 1
ATOM 2246 C C . ALA A 1 274 ? 10.080 10.018 -21.902 1.00 90.88 274 ALA A C 1
ATOM 2248 O O . ALA A 1 274 ? 10.139 10.905 -22.749 1.00 90.88 274 ALA A O 1
ATOM 2249 N N . THR A 1 275 ? 9.361 10.136 -20.784 1.00 91.19 275 THR A N 1
ATOM 2250 C CA . THR A 1 275 ? 8.553 11.316 -20.443 1.00 91.19 275 THR A CA 1
ATOM 2251 C C . THR A 1 275 ? 9.358 12.422 -19.768 1.00 91.19 275 THR A C 1
ATOM 2253 O O . THR A 1 275 ? 9.018 13.592 -19.933 1.00 91.19 275 THR A O 1
ATOM 2256 N N . HIS A 1 276 ? 10.424 12.075 -19.043 1.00 88.00 276 HIS A N 1
ATOM 2257 C CA . HIS A 1 276 ? 11.223 13.030 -18.277 1.00 88.00 276 HIS A CA 1
ATOM 2258 C C . HIS A 1 276 ? 12.675 13.079 -18.744 1.00 88.00 276 HIS A C 1
ATOM 2260 O O . HIS A 1 276 ? 13.293 12.053 -19.033 1.00 88.00 276 HIS A O 1
ATOM 2266 N N . ASP A 1 277 ? 13.252 14.280 -18.738 1.00 82.94 277 ASP A N 1
ATOM 2267 C CA . ASP A 1 277 ? 14.656 14.477 -19.070 1.00 82.94 277 ASP A CA 1
ATOM 2268 C C . ASP A 1 277 ? 15.566 13.962 -17.948 1.00 82.94 277 ASP A C 1
ATOM 2270 O O . ASP A 1 277 ? 15.911 14.661 -16.996 1.00 82.94 277 ASP A O 1
ATOM 2274 N N . THR A 1 278 ? 15.984 12.704 -18.073 1.00 73.50 278 THR A N 1
ATOM 2275 C CA . THR A 1 278 ? 16.859 12.059 -17.086 1.00 73.50 278 THR A CA 1
ATOM 2276 C C . THR A 1 278 ? 18.282 12.614 -17.032 1.00 73.50 278 THR A C 1
ATOM 2278 O O . THR A 1 278 ? 19.061 12.152 -16.197 1.00 73.50 278 THR A O 1
ATOM 2281 N N . THR A 1 279 ? 18.642 13.597 -17.863 1.00 71.25 279 THR A N 1
ATOM 2282 C CA . THR A 1 279 ? 19.909 14.328 -17.709 1.00 71.25 279 THR A CA 1
ATOM 2283 C C . THR A 1 279 ? 19.878 15.276 -16.508 1.00 71.25 279 THR A C 1
ATOM 2285 O O . THR A 1 279 ? 20.910 15.480 -15.866 1.00 71.25 279 THR A O 1
ATOM 2288 N N . GLN A 1 280 ? 18.695 15.757 -16.114 1.00 70.81 280 GLN A N 1
ATOM 2289 C CA . GLN A 1 280 ? 18.508 16.563 -14.908 1.00 70.81 280 GLN A CA 1
ATOM 2290 C C . GLN A 1 280 ? 18.859 15.770 -13.638 1.00 70.81 280 GLN A C 1
ATOM 2292 O O . GLN A 1 280 ? 18.834 14.528 -13.649 1.00 70.81 280 GLN A O 1
ATOM 2297 N N . PRO A 1 281 ? 19.264 16.444 -12.545 1.00 68.44 281 PRO A N 1
ATOM 2298 C CA . PRO A 1 281 ? 19.566 15.761 -11.297 1.00 68.44 281 PRO A CA 1
ATOM 2299 C C . PRO A 1 281 ? 18.292 15.108 -10.722 1.00 68.44 281 PRO A C 1
ATOM 2301 O O . PRO A 1 281 ? 17.212 15.691 -10.812 1.00 68.44 281 PRO A O 1
ATOM 2304 N N . PRO A 1 282 ? 18.392 13.925 -10.081 1.00 71.12 282 PRO A N 1
ATOM 2305 C CA . PRO A 1 282 ? 17.226 13.167 -9.611 1.00 71.12 282 PRO A CA 1
ATOM 2306 C C . PRO A 1 282 ? 16.265 13.929 -8.689 1.00 71.12 282 PRO A C 1
ATOM 2308 O O . PRO A 1 282 ? 15.085 13.604 -8.656 1.00 71.12 282 PRO A O 1
ATOM 2311 N N . ARG A 1 283 ? 16.755 14.938 -7.959 1.00 69.12 283 ARG A N 1
ATOM 2312 C CA . ARG A 1 283 ? 15.956 15.769 -7.042 1.00 69.12 283 ARG A CA 1
ATOM 2313 C C . ARG A 1 283 ? 14.905 16.647 -7.735 1.00 69.12 283 ARG A C 1
ATOM 2315 O O . ARG A 1 283 ? 13.916 16.990 -7.103 1.00 69.12 283 ARG A O 1
ATOM 2322 N N . ASP A 1 284 ? 15.128 17.001 -9.001 1.00 75.38 284 ASP A N 1
ATOM 2323 C CA . ASP A 1 284 ? 14.232 17.880 -9.768 1.00 75.38 284 ASP A CA 1
ATOM 2324 C C . ASP A 1 284 ? 13.185 17.066 -10.553 1.00 75.38 284 ASP A C 1
ATOM 2326 O O . ASP A 1 284 ? 12.252 17.615 -11.140 1.00 75.38 284 ASP A O 1
ATOM 2330 N N . LEU A 1 285 ? 13.330 15.738 -10.558 1.00 82.75 285 LEU A N 1
ATOM 2331 C CA . LEU A 1 285 ? 12.446 14.810 -11.244 1.00 82.75 285 LEU A CA 1
ATOM 2332 C C . LEU A 1 285 ? 11.312 14.338 -10.313 1.00 82.75 285 LEU A C 1
ATOM 2334 O O . LEU A 1 285 ? 11.513 14.226 -9.102 1.00 82.75 285 LEU A O 1
ATOM 2338 N N . PRO A 1 286 ? 10.124 13.997 -10.846 1.00 87.50 286 PRO A N 1
ATOM 2339 C CA . PRO A 1 286 ? 9.038 13.467 -10.026 1.00 87.50 286 PRO A CA 1
ATOM 2340 C C . PRO A 1 286 ? 9.423 12.205 -9.240 1.00 87.50 286 PRO A C 1
ATOM 2342 O O . PRO A 1 286 ? 9.951 11.236 -9.775 1.00 87.50 286 PRO A O 1
ATOM 2345 N N . ALA A 1 287 ? 9.084 12.161 -7.952 1.00 86.31 287 ALA A N 1
ATOM 2346 C CA . ALA A 1 287 ? 9.446 11.031 -7.088 1.00 86.31 287 ALA A CA 1
ATOM 2347 C C . ALA A 1 287 ? 8.713 9.712 -7.425 1.00 86.31 287 ALA A C 1
ATOM 2349 O O . ALA A 1 287 ? 9.107 8.647 -6.950 1.00 86.31 287 ALA A O 1
ATOM 2350 N N . ASN A 1 288 ? 7.648 9.772 -8.232 1.00 90.88 288 ASN A N 1
ATOM 2351 C CA . ASN A 1 288 ? 6.729 8.664 -8.481 1.00 90.88 288 ASN A CA 1
ATOM 2352 C C . ASN A 1 288 ? 6.676 8.285 -9.968 1.00 90.88 288 ASN A C 1
ATOM 2354 O O . ASN A 1 288 ? 6.431 9.138 -10.821 1.00 90.88 288 ASN A O 1
ATOM 2358 N N . SER A 1 289 ? 6.788 6.989 -10.259 1.00 93.19 289 SER A N 1
ATOM 2359 C CA . SER A 1 289 ? 6.319 6.370 -11.503 1.00 93.19 289 SER A CA 1
ATOM 2360 C C . SER A 1 289 ? 4.946 5.705 -11.285 1.00 93.19 289 SER A C 1
ATOM 2362 O O . SER A 1 289 ? 4.220 6.019 -10.328 1.00 93.19 289 SER A O 1
ATOM 2364 N N . THR A 1 290 ? 4.551 4.784 -12.170 1.00 92.81 290 THR A N 1
ATOM 2365 C CA . THR A 1 290 ? 3.301 4.024 -12.038 1.00 92.81 290 THR A CA 1
ATOM 2366 C C . THR A 1 290 ? 3.349 3.065 -10.851 1.00 92.81 290 THR A C 1
ATOM 2368 O O . THR A 1 290 ? 2.406 3.038 -10.058 1.00 92.81 290 THR A O 1
ATOM 2371 N N . TYR A 1 291 ? 4.428 2.285 -10.710 1.00 94.12 291 TYR A N 1
ATOM 2372 C CA . TYR A 1 291 ? 4.555 1.252 -9.671 1.00 94.12 291 TYR A CA 1
ATOM 2373 C C . TYR A 1 291 ? 5.579 1.579 -8.580 1.00 94.12 291 TYR A C 1
ATOM 2375 O O . TYR A 1 291 ? 5.496 0.986 -7.500 1.00 94.12 291 TYR A O 1
ATOM 2383 N N . TYR A 1 292 ? 6.513 2.499 -8.826 1.00 94.75 292 TYR A N 1
ATOM 2384 C CA . TYR A 1 292 ? 7.604 2.832 -7.911 1.00 94.75 292 TYR A CA 1
ATOM 2385 C C . TYR A 1 292 ? 7.472 4.265 -7.368 1.00 94.75 292 TYR A C 1
ATOM 2387 O O . TYR A 1 292 ? 7.135 5.182 -8.116 1.00 94.75 292 TYR A O 1
ATOM 2395 N N . GLY A 1 293 ? 7.737 4.458 -6.074 1.00 92.19 293 GLY A N 1
ATOM 2396 C CA . GLY A 1 293 ? 7.679 5.757 -5.393 1.00 92.19 293 GLY A CA 1
ATOM 2397 C C . GLY A 1 293 ? 7.067 5.674 -3.985 1.00 92.19 293 GLY A C 1
ATOM 2398 O O . GLY A 1 293 ? 6.493 4.631 -3.655 1.00 92.19 293 GLY A O 1
ATOM 2399 N N . PRO A 1 294 ? 7.180 6.727 -3.146 1.00 88.44 294 PRO A N 1
ATOM 2400 C CA . PRO A 1 294 ? 6.765 6.697 -1.737 1.00 88.44 294 PRO A CA 1
ATOM 2401 C C . PRO A 1 294 ? 5.348 6.161 -1.489 1.00 88.44 294 PRO A C 1
ATOM 2403 O O . PRO A 1 294 ? 5.170 5.295 -0.633 1.00 88.44 294 PRO A O 1
ATOM 2406 N N . ASP A 1 295 ? 4.383 6.592 -2.310 1.00 86.38 295 ASP A N 1
ATOM 2407 C CA . ASP A 1 295 ? 2.960 6.221 -2.210 1.00 86.38 295 ASP A CA 1
ATOM 2408 C C . ASP A 1 295 ? 2.561 5.092 -3.178 1.00 86.38 295 ASP A C 1
ATOM 2410 O O . ASP A 1 295 ? 1.383 4.878 -3.486 1.00 86.38 295 ASP A O 1
ATOM 2414 N N . ARG A 1 296 ? 3.550 4.397 -3.746 1.00 92.25 296 ARG A N 1
ATOM 2415 C CA . ARG A 1 296 ? 3.345 3.348 -4.750 1.00 92.25 296 ARG A CA 1
ATOM 2416 C C . ARG A 1 296 ? 3.582 1.960 -4.159 1.00 92.25 296 ARG A C 1
ATOM 2418 O O . ARG A 1 296 ? 3.527 1.743 -2.952 1.00 92.25 296 ARG A O 1
ATOM 2425 N N . SER A 1 297 ? 3.761 0.977 -5.037 1.00 92.31 297 SER A N 1
ATOM 2426 C CA . SER A 1 297 ? 3.863 -0.431 -4.645 1.00 92.31 297 SER A CA 1
ATOM 2427 C C . SER A 1 297 ? 5.175 -0.750 -3.950 1.00 92.31 297 SER A C 1
ATOM 2429 O O . SER A 1 297 ? 5.222 -1.690 -3.157 1.00 92.31 297 SER A O 1
ATOM 2431 N N . MET A 1 298 ? 6.232 -0.006 -4.279 1.00 94.50 298 MET A N 1
ATOM 2432 C CA . MET A 1 298 ? 7.546 -0.160 -3.679 1.00 94.50 298 MET A CA 1
ATOM 2433 C C . MET A 1 298 ? 8.361 1.131 -3.739 1.00 94.50 298 MET A C 1
ATOM 2435 O O . MET A 1 298 ? 8.219 1.924 -4.671 1.00 94.50 298 MET A O 1
ATOM 2439 N N . HIS A 1 299 ? 9.234 1.303 -2.755 1.00 94.31 299 HIS A N 1
ATOM 2440 C CA . HIS A 1 299 ? 10.095 2.467 -2.597 1.00 94.31 299 HIS A CA 1
ATOM 2441 C C . HIS A 1 299 ? 11.329 2.104 -1.772 1.00 94.31 299 HIS A C 1
ATOM 2443 O O . HIS A 1 299 ? 11.241 1.246 -0.892 1.00 94.31 299 HIS A O 1
ATOM 2449 N N . ILE A 1 300 ? 12.456 2.767 -2.024 1.00 93.12 300 ILE A N 1
ATOM 2450 C CA . ILE A 1 300 ? 13.674 2.635 -1.222 1.00 93.12 300 ILE A CA 1
ATOM 2451 C C . ILE A 1 300 ? 14.067 4.022 -0.720 1.00 93.12 300 ILE A C 1
ATOM 2453 O O . ILE A 1 300 ? 14.258 4.951 -1.509 1.00 93.12 300 ILE A O 1
ATOM 2457 N N . THR A 1 301 ? 14.217 4.138 0.594 1.00 91.81 301 THR A N 1
ATOM 2458 C CA . THR A 1 301 ? 14.659 5.350 1.277 1.00 91.81 301 THR A CA 1
ATOM 2459 C C . THR A 1 301 ? 16.007 5.099 1.936 1.00 91.81 301 THR A C 1
ATOM 2461 O O . THR A 1 301 ? 16.178 4.124 2.668 1.00 91.81 301 THR A O 1
ATOM 2464 N N . ILE A 1 302 ? 16.952 6.002 1.701 1.00 89.19 302 ILE A N 1
ATOM 2465 C CA . ILE A 1 302 ? 18.212 6.091 2.435 1.00 89.19 302 ILE A CA 1
ATOM 2466 C C . ILE A 1 302 ? 17.964 7.020 3.619 1.00 89.19 302 ILE A C 1
ATOM 2468 O O . ILE A 1 302 ? 17.604 8.178 3.421 1.00 89.19 302 ILE A O 1
ATOM 2472 N N . LEU A 1 303 ? 18.125 6.523 4.840 1.00 86.19 303 LEU A N 1
ATOM 2473 C CA . LEU A 1 303 ? 17.865 7.281 6.058 1.00 86.19 303 LEU A CA 1
ATOM 2474 C C . LEU A 1 303 ? 18.943 8.327 6.333 1.00 86.19 303 LEU A C 1
ATOM 2476 O O . LEU A 1 303 ? 20.111 8.170 5.956 1.00 86.19 303 LEU A O 1
ATOM 2480 N N . ALA A 1 304 ? 18.552 9.369 7.064 1.00 80.88 304 ALA A N 1
ATOM 2481 C CA . ALA A 1 304 ? 19.509 10.283 7.658 1.00 80.88 304 ALA A CA 1
ATOM 2482 C C . ALA A 1 304 ? 20.351 9.547 8.711 1.00 80.88 304 ALA A C 1
ATOM 2484 O O . ALA A 1 304 ? 19.815 8.776 9.509 1.00 80.88 304 ALA A O 1
ATOM 2485 N N . ARG A 1 305 ? 21.666 9.774 8.721 1.00 80.38 305 ARG A N 1
ATOM 2486 C CA . ARG A 1 305 ? 22.569 9.151 9.700 1.00 80.38 305 ARG A CA 1
ATOM 2487 C C . ARG A 1 305 ? 23.725 10.073 10.037 1.00 80.38 305 ARG A C 1
ATOM 2489 O O . ARG A 1 305 ? 24.312 10.682 9.141 1.00 80.38 305 ARG A O 1
ATOM 2496 N N . GLN A 1 306 ? 24.060 10.134 11.323 1.00 72.19 306 GLN A N 1
ATOM 2497 C CA . GLN A 1 306 ? 25.318 10.719 11.760 1.00 72.19 306 GLN A CA 1
ATOM 2498 C C . GLN A 1 306 ? 26.457 9.794 11.353 1.00 72.19 306 GLN A C 1
ATOM 2500 O O . GLN A 1 306 ? 26.499 8.633 11.758 1.00 72.19 306 GLN A O 1
ATOM 2505 N N . LEU A 1 307 ? 27.361 10.313 10.539 1.00 68.19 307 LEU A N 1
ATOM 2506 C CA . LEU A 1 307 ? 28.552 9.602 10.123 1.00 68.19 307 LEU A CA 1
ATOM 2507 C C . LEU A 1 307 ? 29.704 10.001 11.038 1.00 68.19 307 LEU A C 1
ATOM 2509 O O . LEU A 1 307 ? 29.933 11.186 11.280 1.00 68.19 307 LEU A O 1
ATOM 2513 N N . PHE A 1 308 ? 30.406 8.992 11.542 1.00 61.38 308 PHE A N 1
ATOM 2514 C CA . PHE A 1 308 ? 31.671 9.177 12.249 1.00 61.38 308 PHE A CA 1
ATOM 2515 C C . PHE A 1 308 ? 32.838 9.244 11.255 1.00 61.38 308 PHE A C 1
ATOM 2517 O O . PHE A 1 308 ? 33.726 10.069 11.433 1.00 61.38 308 PHE A O 1
ATOM 2524 N N . ASP A 1 309 ? 32.741 8.486 10.154 1.00 58.44 309 ASP A N 1
ATOM 2525 C CA . ASP A 1 309 ? 33.712 8.462 9.060 1.00 58.44 309 ASP A CA 1
ATOM 2526 C C . ASP A 1 309 ? 33.050 8.835 7.726 1.00 58.44 309 ASP A C 1
ATOM 2528 O O . ASP A 1 309 ? 31.916 8.442 7.430 1.00 58.44 309 ASP A O 1
ATOM 2532 N N . LEU A 1 310 ? 33.767 9.583 6.885 1.00 57.25 310 LEU A N 1
ATOM 2533 C CA . LEU A 1 310 ? 33.319 9.905 5.532 1.00 57.25 310 LEU A CA 1
ATOM 2534 C C . LEU A 1 310 ? 33.703 8.801 4.537 1.00 57.25 310 LEU A C 1
ATOM 2536 O O . LEU A 1 310 ? 34.806 8.260 4.612 1.00 57.25 310 LEU A O 1
ATOM 2540 N N . PRO A 1 311 ? 32.867 8.523 3.519 1.00 58.62 311 PRO A N 1
ATOM 2541 C CA . PRO A 1 311 ? 33.283 7.689 2.397 1.00 58.62 311 PRO A CA 1
ATOM 2542 C C . PRO A 1 311 ? 34.567 8.242 1.752 1.00 58.62 311 PRO A C 1
ATOM 2544 O O . PRO A 1 311 ? 34.646 9.437 1.463 1.00 58.62 311 PRO A O 1
ATOM 2547 N N . ALA A 1 312 ? 35.553 7.383 1.469 1.00 57.25 312 ALA A N 1
ATOM 2548 C CA . ALA A 1 312 ? 36.877 7.780 0.959 1.00 57.25 312 ALA A CA 1
ATOM 2549 C C . ALA A 1 312 ? 36.835 8.651 -0.318 1.00 57.25 312 ALA A C 1
ATOM 2551 O O . ALA A 1 312 ? 37.671 9.539 -0.520 1.00 57.25 312 ALA A O 1
ATOM 2552 N N . THR A 1 313 ? 35.834 8.426 -1.174 1.00 53.50 313 THR A N 1
ATOM 2553 C CA . THR A 1 313 ? 35.583 9.225 -2.382 1.00 53.50 313 THR A CA 1
ATOM 2554 C C . THR A 1 313 ? 35.171 10.655 -2.038 1.00 53.50 313 THR A C 1
ATOM 2556 O O . THR A 1 313 ? 35.657 11.605 -2.644 1.00 53.50 313 THR A O 1
ATOM 2559 N N . LEU A 1 314 ? 34.339 10.816 -1.010 1.00 56.47 314 LEU A N 1
ATOM 2560 C CA . LEU A 1 314 ? 33.825 12.102 -0.558 1.00 56.47 314 LEU A CA 1
ATOM 2561 C C . LEU A 1 314 ? 34.882 12.873 0.239 1.00 56.47 314 LEU A C 1
ATOM 2563 O O . LEU A 1 314 ? 35.051 14.070 0.027 1.00 56.47 314 LEU A O 1
ATOM 2567 N N . ALA A 1 315 ? 35.671 12.179 1.066 1.00 57.81 315 ALA A N 1
ATOM 2568 C CA . ALA A 1 315 ? 36.809 12.764 1.776 1.00 57.81 315 ALA A CA 1
ATOM 2569 C C . ALA A 1 315 ? 37.823 13.411 0.811 1.00 57.81 315 ALA A C 1
ATOM 2571 O O . ALA A 1 315 ? 38.355 14.486 1.079 1.00 57.81 315 ALA A O 1
ATOM 2572 N N . THR A 1 316 ? 38.074 12.792 -0.347 1.00 58.53 316 THR A N 1
ATOM 2573 C CA . THR A 1 316 ? 38.995 13.327 -1.366 1.00 58.53 316 THR A CA 1
ATOM 2574 C C . THR A 1 316 ? 38.418 14.544 -2.096 1.00 58.53 316 THR A C 1
ATOM 2576 O O . THR A 1 316 ? 39.111 15.553 -2.219 1.00 58.53 316 THR A O 1
ATOM 2579 N N . SER A 1 317 ? 37.147 14.506 -2.513 1.00 54.66 317 SER A N 1
ATOM 2580 C CA . SER A 1 317 ? 36.485 15.661 -3.145 1.00 54.66 317 SER A CA 1
ATOM 2581 C C . SER A 1 317 ? 36.295 16.842 -2.184 1.00 54.66 317 SER A C 1
ATOM 2583 O O . SER A 1 317 ? 36.397 17.991 -2.604 1.00 54.66 317 SER A O 1
ATOM 2585 N N . LEU A 1 318 ? 36.075 16.585 -0.890 1.00 55.28 318 LEU A N 1
ATOM 2586 C CA . LEU A 1 318 ? 35.974 17.632 0.130 1.00 55.28 318 LEU A CA 1
ATOM 2587 C C . LEU A 1 318 ? 37.306 18.297 0.453 1.00 55.28 318 LEU A C 1
ATOM 2589 O O . LEU A 1 318 ? 37.347 19.519 0.596 1.00 55.28 318 LEU A O 1
ATOM 2593 N N . ARG A 1 319 ? 38.398 17.524 0.509 1.00 57.59 319 ARG A N 1
ATOM 2594 C CA . ARG A 1 319 ? 39.757 18.056 0.708 1.00 57.59 319 ARG A CA 1
ATOM 2595 C C . ARG A 1 319 ? 40.140 19.109 -0.332 1.00 57.59 319 ARG A C 1
ATOM 2597 O O . ARG A 1 319 ? 40.908 20.011 -0.026 1.00 57.59 319 ARG A O 1
ATOM 2604 N N . GLN A 1 320 ? 39.608 18.997 -1.548 1.00 56.50 320 GLN A N 1
ATOM 2605 C CA . GLN A 1 320 ? 39.874 19.939 -2.637 1.00 56.50 320 GLN A CA 1
ATOM 2606 C C . GLN A 1 320 ? 38.975 21.185 -2.603 1.00 56.50 320 GLN A C 1
ATOM 2608 O O . GLN A 1 320 ? 39.321 22.191 -3.216 1.00 56.50 320 GLN A O 1
ATOM 2613 N N . ALA A 1 321 ? 37.833 21.129 -1.913 1.00 52.09 321 ALA A N 1
ATOM 2614 C CA . ALA A 1 321 ? 36.773 22.127 -2.029 1.00 52.09 321 ALA A CA 1
ATOM 2615 C C . ALA A 1 321 ? 36.549 22.983 -0.763 1.00 52.09 321 ALA A C 1
ATOM 2617 O O . ALA A 1 321 ? 35.881 24.012 -0.863 1.00 52.09 321 ALA A O 1
ATOM 2618 N N . VAL A 1 322 ? 37.110 22.623 0.404 1.00 56.16 322 VAL A N 1
ATOM 2619 C CA . VAL A 1 322 ? 36.942 23.398 1.654 1.00 56.16 322 VAL A CA 1
ATOM 2620 C C . VAL A 1 322 ? 38.220 24.165 2.050 1.00 56.16 322 VAL A C 1
ATOM 2622 O O . VAL A 1 322 ? 39.218 23.532 2.387 1.00 56.16 322 VAL A O 1
ATOM 2625 N N . PRO A 1 323 ? 38.212 25.514 2.074 1.00 55.16 323 PRO A N 1
ATOM 2626 C CA . PRO A 1 323 ? 39.375 26.341 2.422 1.00 55.16 323 PRO A CA 1
ATOM 2627 C C . PRO A 1 323 ? 39.583 26.573 3.939 1.00 55.16 323 PRO A C 1
ATOM 2629 O O . PRO A 1 323 ? 40.133 27.603 4.321 1.00 55.16 323 PRO A O 1
ATOM 2632 N N . ASP A 1 324 ? 39.166 25.645 4.809 1.00 61.44 324 ASP A N 1
ATOM 2633 C CA . ASP A 1 324 ? 39.328 25.761 6.271 1.00 61.44 324 ASP A CA 1
ATOM 2634 C C . ASP A 1 324 ? 40.409 24.795 6.794 1.00 61.44 324 ASP A C 1
ATOM 2636 O O . ASP A 1 324 ? 40.307 23.573 6.651 1.00 61.44 324 ASP A O 1
ATOM 2640 N N . ALA A 1 325 ? 41.458 25.356 7.403 1.00 62.50 325 ALA A N 1
ATOM 2641 C CA . ALA A 1 325 ? 42.597 24.610 7.930 1.00 62.50 325 ALA A CA 1
ATOM 2642 C C . ALA A 1 325 ? 42.230 23.717 9.130 1.00 62.50 325 ALA A C 1
ATOM 2644 O O . ALA A 1 325 ? 42.828 22.652 9.293 1.00 62.50 325 ALA A O 1
ATOM 2645 N N . GLU A 1 326 ? 41.244 24.109 9.946 1.00 59.94 326 GLU A N 1
ATOM 2646 C CA . GLU A 1 326 ? 40.800 23.322 11.105 1.00 59.94 326 GLU A CA 1
ATOM 2647 C C . GLU A 1 326 ? 39.965 22.116 10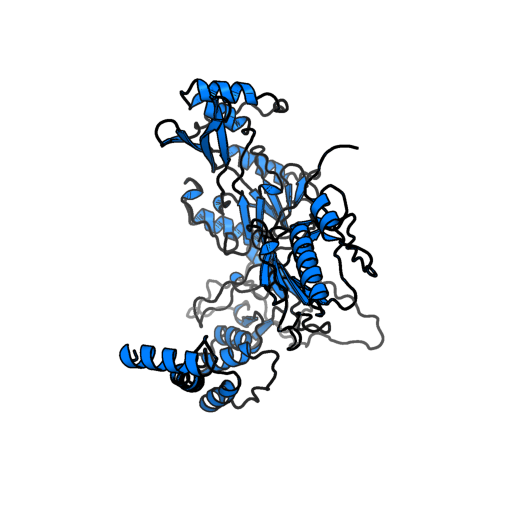.667 1.00 59.94 326 GLU A C 1
ATOM 2649 O O . GLU A 1 326 ? 40.176 21.004 11.153 1.00 59.94 326 GLU A O 1
ATOM 2654 N N . LEU A 1 327 ? 39.073 22.311 9.692 1.00 63.31 327 LEU A N 1
ATOM 2655 C CA . LEU A 1 327 ? 38.283 21.230 9.099 1.00 63.31 327 LEU A CA 1
ATOM 2656 C C . LEU A 1 327 ? 39.195 20.213 8.388 1.00 63.31 327 LEU A C 1
ATOM 2658 O O . LEU A 1 327 ? 39.039 19.004 8.559 1.00 63.31 327 LEU A O 1
ATOM 2662 N N . ALA A 1 328 ? 40.194 20.694 7.638 1.00 62.38 328 ALA A N 1
ATOM 2663 C CA . ALA A 1 328 ? 41.180 19.845 6.971 1.00 62.38 328 ALA A CA 1
ATOM 2664 C C . ALA A 1 328 ? 42.035 19.035 7.966 1.00 62.38 328 ALA A C 1
ATOM 2666 O O . ALA A 1 328 ? 42.302 17.854 7.728 1.00 62.38 328 ALA A O 1
ATOM 2667 N N . ALA A 1 329 ? 42.431 19.639 9.093 1.00 62.88 329 ALA A N 1
ATOM 2668 C CA . ALA A 1 329 ? 43.171 18.961 10.156 1.00 62.88 329 ALA A CA 1
ATOM 2669 C C . ALA A 1 329 ? 42.315 17.919 10.898 1.00 62.88 329 ALA A C 1
ATOM 2671 O O . ALA A 1 329 ? 42.799 16.819 11.173 1.00 62.88 329 ALA A O 1
ATOM 2672 N N . TRP A 1 330 ? 41.039 18.223 11.166 1.00 63.97 330 TRP A N 1
ATOM 2673 C CA . TRP A 1 330 ? 40.097 17.272 11.764 1.00 63.97 330 TRP A CA 1
ATOM 2674 C C . TRP A 1 330 ? 39.913 16.032 10.883 1.00 63.97 330 TRP A C 1
ATOM 2676 O O . TRP A 1 330 ? 40.002 14.908 11.384 1.00 63.97 330 TRP A O 1
ATOM 2686 N N . PHE A 1 331 ? 39.757 16.218 9.567 1.00 61.09 331 PHE A N 1
ATOM 2687 C CA . PHE A 1 331 ? 39.679 15.100 8.622 1.00 61.09 331 PHE A CA 1
ATOM 2688 C C . PHE A 1 331 ? 40.960 14.265 8.586 1.00 61.09 331 PHE A C 1
ATOM 2690 O O . PHE A 1 331 ? 40.881 13.041 8.579 1.00 61.09 331 PHE A O 1
ATOM 2697 N N . ALA A 1 332 ? 42.137 14.899 8.602 1.00 60.84 332 ALA A N 1
ATOM 2698 C CA . ALA A 1 332 ? 43.413 14.183 8.603 1.00 60.84 332 ALA A CA 1
ATOM 2699 C C . ALA A 1 332 ? 43.603 13.296 9.851 1.00 60.84 332 ALA A C 1
ATOM 2701 O O . ALA A 1 332 ? 44.270 12.267 9.773 1.00 60.84 332 ALA A O 1
ATOM 2702 N N . ALA A 1 333 ? 43.003 13.668 10.987 1.00 59.28 333 ALA A N 1
ATOM 2703 C CA . ALA A 1 333 ? 43.059 12.893 12.226 1.00 59.28 333 ALA A CA 1
ATOM 2704 C C . ALA A 1 333 ? 42.102 11.680 12.244 1.00 59.28 333 ALA A C 1
ATOM 2706 O O . ALA A 1 333 ? 42.424 10.663 12.859 1.00 59.28 333 ALA A O 1
ATOM 2707 N N . HIS A 1 334 ? 40.959 11.759 11.553 1.00 56.50 334 HIS A N 1
ATOM 2708 C CA . HIS A 1 334 ? 39.921 10.712 11.542 1.00 56.50 334 HIS A CA 1
ATOM 2709 C C . HIS A 1 334 ? 40.037 9.734 10.351 1.00 56.50 334 HIS A C 1
ATOM 2711 O O . HIS A 1 334 ? 39.252 8.805 10.226 1.00 56.50 334 HIS A O 1
ATOM 2717 N N . ASP A 1 335 ? 41.061 9.876 9.502 1.00 49.09 335 ASP A N 1
ATOM 2718 C CA . ASP A 1 335 ? 41.290 9.062 8.289 1.00 49.09 335 ASP A CA 1
ATOM 2719 C C . ASP A 1 335 ? 41.887 7.655 8.571 1.00 49.09 335 ASP A C 1
ATOM 2721 O O . ASP A 1 335 ? 42.179 6.886 7.654 1.00 49.09 335 ASP A O 1
ATOM 2725 N N . SER A 1 336 ? 42.133 7.301 9.839 1.00 40.59 336 SER A N 1
ATOM 2726 C CA . SER A 1 336 ? 43.040 6.201 10.225 1.00 40.59 336 SER A CA 1
ATOM 2727 C C . SER A 1 336 ? 42.451 4.776 10.200 1.00 40.59 336 SER A C 1
ATOM 2729 O O . SER A 1 336 ? 43.148 3.833 10.576 1.00 40.59 336 SER A O 1
ATOM 2731 N N . ALA A 1 337 ? 41.221 4.575 9.709 1.00 37.97 337 ALA A N 1
ATOM 2732 C CA . ALA A 1 337 ? 40.546 3.266 9.738 1.00 37.97 337 ALA A CA 1
ATOM 2733 C C . ALA A 1 337 ? 39.913 2.805 8.406 1.00 37.97 337 ALA A C 1
ATOM 2735 O O . ALA A 1 337 ? 39.037 1.940 8.402 1.00 37.97 337 ALA A O 1
ATOM 2736 N N . LEU A 1 338 ? 40.351 3.323 7.255 1.00 36.22 338 LEU A N 1
ATOM 2737 C CA . LEU A 1 338 ? 39.893 2.815 5.955 1.00 36.22 338 LEU A CA 1
ATOM 2738 C C . LEU A 1 338 ? 40.732 1.597 5.511 1.00 36.22 338 LEU A C 1
ATOM 2740 O O . LEU A 1 338 ? 41.964 1.675 5.505 1.00 36.22 338 LEU A O 1
ATOM 2744 N N . PRO A 1 339 ? 40.119 0.464 5.101 1.00 28.06 339 PRO A N 1
ATOM 2745 C CA . PRO A 1 339 ? 40.862 -0.591 4.419 1.00 28.06 339 PRO A CA 1
ATOM 2746 C C . PRO A 1 339 ? 41.509 -0.013 3.149 1.00 28.06 339 PRO A C 1
ATOM 2748 O O . PRO A 1 339 ? 40.940 0.901 2.543 1.00 28.06 339 PRO A O 1
ATOM 2751 N N . PRO A 1 340 ? 42.681 -0.523 2.719 1.00 24.86 340 PRO A N 1
ATOM 2752 C CA . PRO A 1 340 ? 43.344 -0.008 1.529 1.00 24.86 340 PRO A CA 1
ATOM 2753 C C . PRO A 1 340 ? 42.383 -0.082 0.336 1.00 24.86 340 PRO A C 1
ATOM 2755 O O . PRO A 1 340 ? 41.600 -1.039 0.252 1.00 24.86 340 PRO A O 1
ATOM 2758 N N . PRO A 1 341 ? 42.423 0.896 -0.588 1.00 30.95 341 PRO A N 1
ATOM 2759 C CA . PRO A 1 341 ? 41.628 0.822 -1.800 1.00 30.95 341 PRO A CA 1
ATOM 2760 C C . PRO A 1 341 ? 41.990 -0.488 -2.502 1.00 30.95 341 PRO A C 1
ATOM 2762 O O . PRO A 1 341 ? 43.120 -0.674 -2.945 1.00 30.95 341 PRO A O 1
ATOM 2765 N N . ARG A 1 342 ? 41.048 -1.437 -2.570 1.00 29.91 342 ARG A N 1
ATOM 2766 C CA . ARG A 1 342 ? 41.157 -2.511 -3.563 1.00 29.91 342 ARG A CA 1
ATOM 2767 C C . ARG A 1 342 ? 41.213 -1.830 -4.915 1.00 29.91 342 ARG A C 1
ATOM 2769 O O . ARG A 1 342 ? 40.411 -0.926 -5.103 1.00 29.91 342 ARG A O 1
ATOM 2776 N N . ASP A 1 343 ? 42.120 -2.274 -5.784 1.00 28.16 343 ASP A N 1
ATOM 2777 C CA . ASP A 1 343 ? 42.396 -1.769 -7.135 1.00 28.16 343 ASP A CA 1
ATOM 2778 C C . ASP A 1 343 ? 41.124 -1.358 -7.904 1.00 28.16 343 ASP A C 1
ATOM 2780 O O . ASP A 1 343 ? 40.588 -2.088 -8.738 1.00 28.16 343 ASP A O 1
ATOM 2784 N N . VAL A 1 344 ? 40.611 -0.170 -7.604 1.00 32.19 344 VAL A N 1
ATOM 2785 C CA . VAL A 1 344 ? 39.647 0.549 -8.415 1.00 32.19 344 VAL A CA 1
ATOM 2786 C C . VAL A 1 344 ? 40.532 1.422 -9.275 1.00 32.19 344 VAL A C 1
ATOM 2788 O O . VAL A 1 344 ? 41.279 2.250 -8.753 1.00 32.19 344 VAL A O 1
ATOM 2791 N N . ALA A 1 345 ? 40.506 1.166 -10.583 1.00 30.95 345 ALA A N 1
ATOM 2792 C CA . ALA A 1 345 ? 41.158 2.016 -11.564 1.00 30.95 345 ALA A CA 1
ATOM 2793 C C . ALA A 1 345 ? 40.876 3.481 -11.211 1.00 30.95 345 ALA A C 1
ATOM 2795 O O . ALA A 1 345 ? 39.731 3.832 -10.919 1.00 30.95 345 ALA A O 1
ATOM 2796 N N . THR A 1 346 ? 41.936 4.287 -11.181 1.00 28.77 346 THR A N 1
ATOM 2797 C CA . THR A 1 346 ? 41.895 5.732 -10.961 1.00 28.77 346 THR A CA 1
ATOM 2798 C C . THR A 1 346 ? 40.640 6.330 -11.600 1.00 28.77 346 THR A C 1
ATOM 2800 O O . THR A 1 346 ? 40.407 6.079 -12.789 1.00 28.77 346 THR A O 1
ATOM 2803 N N . PRO A 1 347 ? 39.802 7.070 -10.843 1.00 34.53 347 PRO A N 1
ATOM 2804 C CA . PRO A 1 347 ? 38.661 7.740 -11.445 1.00 34.53 347 PRO A CA 1
ATOM 2805 C C . PRO A 1 347 ? 39.187 8.650 -12.565 1.00 34.53 347 PRO A C 1
ATOM 2807 O O . PRO A 1 347 ? 40.261 9.235 -12.403 1.00 34.53 347 PRO A O 1
ATOM 2810 N N . PRO A 1 348 ? 38.505 8.731 -13.720 1.00 35.28 348 PRO A N 1
ATOM 2811 C CA . PRO A 1 348 ? 38.929 9.632 -14.783 1.00 35.28 348 PRO A CA 1
ATOM 2812 C C . PRO A 1 348 ? 39.018 11.060 -14.228 1.00 35.28 348 PRO A C 1
ATOM 2814 O O . PRO A 1 348 ? 38.139 11.465 -13.467 1.00 35.28 348 PRO A O 1
ATOM 2817 N N . ASP A 1 349 ? 40.049 11.809 -14.638 1.00 36.66 349 ASP A N 1
ATOM 2818 C CA . ASP A 1 349 ? 40.379 13.207 -14.268 1.00 36.66 349 ASP A CA 1
ATOM 2819 C C . ASP A 1 349 ? 39.236 14.237 -14.492 1.00 36.66 349 ASP A C 1
ATOM 2821 O O . ASP A 1 349 ? 39.409 15.438 -14.301 1.00 36.66 349 ASP A O 1
ATOM 2825 N N . GLU A 1 350 ? 38.043 13.782 -14.871 1.00 41.94 350 GLU A N 1
ATOM 2826 C CA . GLU A 1 350 ? 36.844 14.561 -15.181 1.00 41.94 350 GLU A CA 1
ATOM 2827 C C . GLU A 1 350 ? 35.698 14.329 -14.170 1.00 41.94 350 GLU A C 1
ATOM 2829 O O . GLU A 1 350 ? 34.523 14.499 -14.500 1.00 41.94 350 GLU A O 1
ATOM 2834 N N . THR A 1 351 ? 35.976 13.916 -12.927 1.00 41.81 351 THR A N 1
ATOM 2835 C CA . THR A 1 351 ? 34.931 13.892 -11.885 1.00 41.81 351 THR A CA 1
ATOM 2836 C C . THR A 1 351 ? 34.525 15.323 -11.513 1.00 41.81 351 THR A C 1
ATOM 2838 O O . THR A 1 351 ? 35.384 16.076 -11.048 1.00 41.81 351 THR A O 1
ATOM 2841 N N . PRO A 1 352 ? 33.246 15.728 -11.669 1.00 48.50 352 PRO A N 1
ATOM 2842 C CA . PRO A 1 352 ? 32.816 17.056 -11.253 1.00 48.50 352 PRO A CA 1
ATOM 2843 C C . PRO A 1 352 ? 32.996 17.192 -9.732 1.00 48.50 352 PRO A C 1
ATOM 2845 O O . PRO A 1 352 ? 32.571 16.297 -8.995 1.00 48.50 352 PRO A O 1
ATOM 2848 N N . PRO A 1 353 ? 33.629 18.273 -9.241 1.00 51.44 353 PRO A N 1
ATOM 2849 C CA . PRO A 1 353 ? 33.815 18.470 -7.810 1.00 51.44 353 PRO A CA 1
ATOM 2850 C C . PRO A 1 353 ? 32.455 18.566 -7.109 1.00 51.44 353 PRO A C 1
ATOM 2852 O O . PRO A 1 353 ? 31.496 19.112 -7.659 1.00 51.44 353 PRO A O 1
ATOM 2855 N N . ALA A 1 354 ? 32.366 18.023 -5.892 1.00 57.56 354 ALA A N 1
ATOM 2856 C CA . ALA A 1 354 ? 31.179 18.153 -5.052 1.00 57.56 354 ALA A CA 1
ATOM 2857 C C . ALA A 1 354 ? 30.825 19.640 -4.875 1.00 57.56 354 ALA A C 1
ATOM 2859 O O . ALA A 1 354 ? 31.700 20.459 -4.585 1.00 57.56 354 ALA A O 1
ATOM 2860 N N . GLN A 1 355 ? 29.551 20.000 -5.045 1.00 58.75 355 GLN A N 1
ATOM 2861 C CA . GLN A 1 355 ? 29.115 21.373 -4.814 1.00 58.75 355 GLN A CA 1
ATOM 2862 C C . GLN A 1 355 ? 29.010 21.610 -3.305 1.00 58.75 355 GLN A C 1
ATOM 2864 O O . GLN A 1 355 ? 28.242 20.935 -2.617 1.00 58.75 355 GLN A O 1
ATOM 2869 N N . ILE A 1 356 ? 29.776 22.577 -2.801 1.00 62.25 356 ILE A N 1
ATOM 2870 C CA . ILE A 1 356 ? 29.748 22.988 -1.396 1.00 62.25 356 ILE A CA 1
ATOM 2871 C C . ILE A 1 356 ? 29.027 24.326 -1.290 1.00 62.25 356 ILE A C 1
ATOM 2873 O O . ILE A 1 356 ? 29.388 25.295 -1.958 1.00 62.25 356 ILE A O 1
ATOM 2877 N N . ILE A 1 357 ? 28.003 24.369 -0.444 1.00 61.84 357 ILE A N 1
ATOM 2878 C CA . ILE A 1 357 ? 27.243 25.573 -0.124 1.00 61.84 357 ILE A CA 1
ATOM 2879 C C . ILE A 1 357 ? 27.444 25.838 1.367 1.00 61.84 357 ILE A C 1
ATOM 2881 O O . ILE A 1 357 ? 27.074 25.027 2.216 1.00 61.84 357 ILE A O 1
ATOM 2885 N N . MET A 1 358 ? 28.055 26.974 1.695 1.00 61.09 358 MET A N 1
ATOM 2886 C CA . MET A 1 358 ? 28.141 27.450 3.074 1.00 61.09 358 MET A CA 1
ATOM 2887 C C . MET A 1 358 ? 26.798 28.079 3.448 1.00 61.09 358 MET A C 1
ATOM 2889 O O . MET A 1 358 ? 26.353 29.015 2.783 1.00 61.09 358 MET A O 1
ATOM 2893 N N . LEU A 1 359 ? 26.134 27.531 4.467 1.00 61.88 359 LEU A N 1
ATOM 2894 C CA . LEU A 1 359 ? 24.780 27.942 4.845 1.00 61.88 359 LEU A CA 1
ATOM 2895 C C . LEU A 1 359 ? 24.791 29.049 5.904 1.00 61.88 359 LEU A C 1
ATOM 2897 O O . LEU A 1 359 ? 23.997 29.982 5.828 1.00 61.88 359 LEU A O 1
ATOM 2901 N N . GLU A 1 360 ? 25.701 28.960 6.874 1.00 61.22 360 GLU A N 1
ATOM 2902 C CA . GLU A 1 360 ? 25.822 29.908 7.986 1.00 61.22 360 GLU A CA 1
ATOM 2903 C C . GLU A 1 360 ? 27.297 30.233 8.224 1.00 61.22 360 GLU A C 1
ATOM 2905 O O . GLU A 1 360 ? 28.126 29.323 8.185 1.00 61.22 360 GLU A O 1
ATOM 2910 N N . ALA A 1 361 ? 27.600 31.516 8.464 1.00 55.72 361 ALA A N 1
ATOM 2911 C CA . ALA A 1 361 ? 28.941 32.089 8.625 1.00 55.72 361 ALA A CA 1
ATOM 2912 C C . ALA A 1 361 ? 29.861 31.241 9.539 1.00 55.72 361 ALA A C 1
ATOM 2914 O O . ALA A 1 361 ? 29.868 31.408 10.757 1.00 55.72 361 ALA A O 1
ATOM 2915 N N . ASP A 1 362 ? 30.621 30.329 8.922 1.00 61.62 362 ASP A N 1
ATOM 2916 C CA . ASP A 1 362 ? 31.638 29.432 9.496 1.00 61.62 362 ASP A CA 1
ATOM 2917 C C . ASP A 1 362 ? 31.178 28.351 10.501 1.00 61.62 362 ASP A C 1
ATOM 2919 O O . ASP A 1 362 ? 31.999 27.815 11.251 1.00 61.62 362 ASP A O 1
ATOM 2923 N N . GLN A 1 363 ? 29.887 27.988 10.533 1.00 67.50 363 GLN A N 1
ATOM 2924 C CA . GLN A 1 363 ? 29.376 26.955 11.465 1.00 67.50 363 GLN A CA 1
ATOM 2925 C C . GLN A 1 363 ? 28.655 25.778 10.797 1.00 67.50 363 GLN A C 1
ATOM 2927 O O . GLN A 1 363 ? 28.575 24.697 11.391 1.00 67.50 363 GLN A O 1
ATOM 2932 N N . ARG A 1 364 ? 28.125 25.957 9.579 1.00 73.88 364 ARG A N 1
ATOM 2933 C CA . ARG A 1 364 ? 27.348 24.918 8.891 1.00 73.88 364 ARG A CA 1
ATOM 2934 C C . ARG A 1 364 ? 27.607 24.891 7.388 1.00 73.88 364 ARG A C 1
ATOM 2936 O O . ARG A 1 364 ? 27.396 25.884 6.687 1.00 73.88 364 ARG A O 1
ATOM 2943 N N . TRP A 1 365 ? 27.972 23.713 6.888 1.00 73.31 365 TRP A N 1
ATOM 2944 C CA . TRP A 1 365 ? 28.237 23.456 5.471 1.00 73.31 365 TRP A CA 1
ATOM 2945 C C . TRP A 1 365 ? 27.293 22.388 4.935 1.00 73.31 365 TRP A C 1
ATOM 2947 O O . TRP A 1 365 ? 27.047 21.387 5.605 1.00 73.31 365 TRP A O 1
ATOM 2957 N N . GLN A 1 366 ? 26.791 22.582 3.719 1.00 76.75 366 GLN A N 1
ATOM 2958 C CA . GLN A 1 366 ? 26.044 21.569 2.984 1.00 76.75 366 GLN A CA 1
ATOM 2959 C C . GLN A 1 366 ? 26.846 21.141 1.760 1.00 76.75 366 GLN A C 1
ATOM 2961 O O . GLN A 1 366 ? 27.335 21.965 0.987 1.00 76.75 366 GLN A O 1
ATOM 2966 N N . ILE A 1 367 ? 26.993 19.835 1.604 1.00 72.12 367 ILE A N 1
ATOM 2967 C CA . ILE A 1 367 ? 27.788 19.202 0.563 1.00 72.12 367 ILE A CA 1
ATOM 2968 C C . ILE A 1 367 ? 26.865 18.317 -0.245 1.00 72.12 367 ILE A C 1
ATOM 2970 O O . ILE A 1 367 ? 26.205 17.430 0.298 1.00 72.12 367 ILE A O 1
ATOM 2974 N N . LEU A 1 368 ? 26.870 18.531 -1.553 1.00 71.44 368 LEU A N 1
ATOM 2975 C CA . LEU A 1 368 ? 26.173 17.678 -2.493 1.00 71.44 368 LEU A CA 1
ATOM 2976 C C . LEU A 1 368 ? 27.176 16.756 -3.189 1.00 71.44 368 LEU A C 1
ATOM 2978 O O . LEU A 1 368 ? 27.979 17.193 -4.016 1.00 71.44 368 LEU A O 1
ATOM 2982 N N . ASP A 1 369 ? 27.104 15.467 -2.872 1.00 70.06 369 ASP A N 1
ATOM 2983 C CA . ASP A 1 369 ? 27.783 14.427 -3.635 1.00 70.06 369 ASP A CA 1
ATOM 2984 C C . ASP A 1 369 ? 26.986 14.176 -4.915 1.00 70.06 369 ASP A C 1
ATOM 2986 O O . ASP A 1 369 ? 25.943 13.526 -4.892 1.00 70.06 369 ASP A O 1
ATOM 2990 N N . HIS A 1 370 ? 27.459 14.705 -6.042 1.00 62.66 370 HIS A N 1
ATOM 2991 C CA . HIS A 1 370 ? 26.794 14.529 -7.332 1.00 62.66 370 HIS A CA 1
ATOM 2992 C C . HIS A 1 370 ? 26.817 13.077 -7.840 1.00 62.66 370 HIS A C 1
ATOM 2994 O O . HIS A 1 370 ? 25.938 12.711 -8.622 1.00 62.66 370 HIS A O 1
ATOM 3000 N N . LEU A 1 371 ? 27.770 12.249 -7.391 1.00 57.94 371 LEU A N 1
ATOM 3001 C CA . LEU A 1 371 ? 27.925 10.857 -7.829 1.00 57.94 371 LEU A CA 1
ATOM 3002 C C . LEU A 1 371 ? 26.909 9.952 -7.137 1.00 57.94 371 LEU A C 1
ATOM 3004 O O . LEU A 1 371 ? 26.188 9.180 -7.779 1.00 57.94 371 LEU A O 1
ATOM 3008 N N . ALA A 1 372 ? 26.826 10.076 -5.813 1.00 62.50 372 ALA A N 1
ATOM 3009 C CA . ALA A 1 372 ? 25.842 9.355 -5.016 1.00 62.50 372 ALA A CA 1
ATOM 3010 C C . ALA A 1 372 ? 24.469 10.044 -5.025 1.00 62.50 372 ALA A C 1
ATOM 3012 O O . ALA A 1 372 ? 23.479 9.416 -4.666 1.00 62.50 372 ALA A O 1
ATOM 3013 N N . GLY A 1 373 ? 24.405 11.321 -5.420 1.00 68.94 373 GLY A N 1
ATOM 3014 C CA . GLY A 1 373 ? 23.262 12.230 -5.275 1.00 68.94 373 GLY A CA 1
ATOM 3015 C C . GLY A 1 373 ? 22.883 12.498 -3.811 1.00 68.94 373 GLY A C 1
ATOM 3016 O O . GLY A 1 373 ? 21.728 12.797 -3.521 1.00 68.94 373 GLY A O 1
ATOM 3017 N N . LEU A 1 374 ? 23.803 12.276 -2.874 1.00 75.50 374 LEU A N 1
ATOM 3018 C CA . LEU A 1 374 ? 23.552 12.392 -1.440 1.00 75.50 374 LEU A CA 1
ATOM 3019 C C . LEU A 1 374 ? 23.928 13.782 -0.945 1.00 75.50 374 LEU A C 1
ATOM 3021 O O . LEU A 1 374 ? 24.939 14.347 -1.364 1.00 75.50 374 LEU A O 1
ATOM 3025 N N . THR A 1 375 ? 23.129 14.296 -0.019 1.00 76.31 375 THR A N 1
ATOM 3026 C CA . THR A 1 375 ? 23.412 15.559 0.652 1.00 76.31 375 THR A CA 1
ATOM 3027 C C . THR A 1 375 ? 23.943 15.276 2.047 1.00 76.31 375 THR A C 1
ATOM 3029 O O . THR A 1 375 ? 23.384 14.464 2.787 1.00 76.31 375 THR A O 1
ATOM 3032 N N . TYR A 1 376 ? 25.027 15.952 2.404 1.00 77.31 376 TYR A N 1
ATOM 3033 C CA . TYR A 1 376 ? 25.640 15.877 3.719 1.00 77.31 376 TYR A CA 1
ATOM 3034 C C . TYR A 1 376 ? 25.662 17.270 4.328 1.00 77.31 376 TYR A C 1
ATOM 3036 O O . TYR A 1 376 ? 26.087 18.227 3.686 1.00 77.31 376 TYR A O 1
ATOM 3044 N N . THR A 1 377 ? 25.222 17.383 5.572 1.00 79.44 377 THR A N 1
ATOM 3045 C CA . THR A 1 377 ? 25.367 18.593 6.372 1.00 79.44 377 THR A CA 1
ATOM 3046 C C . THR A 1 377 ? 26.498 18.376 7.372 1.00 79.44 377 THR A C 1
ATOM 3048 O O . THR A 1 377 ? 26.498 17.383 8.096 1.00 79.44 377 THR A O 1
ATOM 3051 N N . ILE A 1 378 ? 27.444 19.308 7.442 1.00 76.56 378 ILE A N 1
ATOM 3052 C CA . ILE A 1 378 ? 28.482 19.351 8.472 1.00 76.56 378 ILE A CA 1
ATOM 3053 C C . ILE A 1 378 ? 28.173 20.514 9.405 1.00 76.56 378 ILE A C 1
ATOM 3055 O O . ILE A 1 378 ? 28.018 21.645 8.946 1.00 76.56 378 ILE A O 1
ATOM 3059 N N . THR A 1 379 ? 28.089 20.242 10.703 1.00 78.06 379 THR A N 1
ATOM 3060 C CA . THR A 1 379 ? 27.885 21.252 11.748 1.00 78.06 379 THR A CA 1
ATOM 3061 C C . THR A 1 379 ? 29.067 21.275 12.702 1.00 78.06 379 THR A C 1
ATOM 3063 O O . THR A 1 379 ? 29.481 20.234 13.218 1.00 78.06 379 THR A O 1
ATOM 3066 N N . ARG A 1 380 ? 29.591 22.472 12.958 1.00 75.31 380 ARG A N 1
ATOM 3067 C CA . ARG A 1 380 ? 30.612 22.723 13.975 1.00 75.31 380 ARG A CA 1
ATOM 3068 C C . ARG A 1 380 ? 29.950 22.857 15.348 1.00 75.31 380 ARG A C 1
ATOM 3070 O O . ARG A 1 380 ? 28.914 23.504 15.476 1.00 75.31 380 ARG A O 1
ATOM 3077 N N . TYR A 1 381 ? 30.541 22.251 16.377 1.00 74.56 381 TYR A N 1
ATOM 3078 C CA . TYR A 1 381 ? 30.081 22.379 17.761 1.00 74.56 381 TYR A CA 1
ATOM 3079 C C . TYR A 1 381 ? 31.251 22.573 18.734 1.00 74.56 381 TYR A C 1
ATOM 3081 O O . TYR A 1 381 ? 32.371 22.115 18.502 1.00 74.56 381 TYR A O 1
ATOM 3089 N N . ALA A 1 382 ? 30.991 23.270 19.843 1.00 64.25 382 ALA A N 1
ATOM 3090 C CA . ALA A 1 382 ? 31.960 23.445 20.920 1.00 64.25 382 ALA A CA 1
ATOM 3091 C C . ALA A 1 382 ? 31.934 22.216 21.841 1.00 64.25 382 ALA A C 1
ATOM 3093 O O . ALA A 1 382 ? 30.912 21.940 22.475 1.00 64.25 382 ALA A O 1
ATOM 3094 N N . ALA A 1 383 ? 33.033 21.462 21.911 1.00 62.81 383 ALA A N 1
ATOM 3095 C CA . ALA A 1 383 ? 33.154 20.351 22.848 1.00 62.81 383 ALA A CA 1
ATOM 3096 C C . ALA A 1 383 ? 33.444 20.864 24.272 1.00 62.81 383 ALA A C 1
ATOM 3098 O O . ALA A 1 383 ? 33.982 21.956 24.466 1.00 62.81 383 ALA A O 1
ATOM 3099 N N . GLN A 1 384 ? 33.125 20.055 25.289 1.00 54.59 384 GLN A N 1
ATOM 3100 C CA . GLN A 1 384 ? 33.245 20.429 26.709 1.00 54.59 384 GLN A CA 1
ATOM 3101 C C . GLN A 1 384 ? 34.688 20.723 27.183 1.00 54.59 384 GLN A C 1
ATOM 3103 O O . GLN A 1 384 ? 34.866 21.206 28.298 1.00 54.59 384 GLN A O 1
ATOM 3108 N N . ALA A 1 385 ? 35.708 20.482 26.350 1.00 52.91 385 ALA A N 1
ATOM 3109 C CA . ALA A 1 385 ? 37.128 20.655 26.675 1.00 52.91 385 ALA A CA 1
ATOM 3110 C C . ALA A 1 385 ? 37.820 21.840 25.961 1.00 52.91 385 ALA A C 1
ATOM 3112 O O . ALA A 1 385 ? 39.041 21.953 26.016 1.00 52.91 385 ALA A O 1
ATOM 3113 N N . GLY A 1 386 ? 37.077 22.725 25.283 1.00 53.09 386 GLY A N 1
ATOM 3114 C CA . GLY A 1 386 ? 37.667 23.819 24.489 1.00 53.09 386 GLY A CA 1
ATOM 3115 C C . GLY A 1 386 ? 38.174 23.390 23.106 1.00 53.09 386 GLY A C 1
ATOM 3116 O O . GLY A 1 386 ? 38.717 24.212 22.373 1.00 53.09 386 GLY A O 1
ATOM 3117 N N . GLU A 1 387 ? 37.958 22.127 22.737 1.00 57.38 387 GLU A N 1
ATOM 3118 C CA . GLU A 1 387 ? 38.191 21.591 21.396 1.00 57.38 387 GLU A CA 1
ATOM 3119 C C . GLU A 1 387 ? 36.969 21.838 20.494 1.00 57.38 387 GLU A C 1
ATOM 3121 O O . GLU A 1 387 ? 35.814 21.796 20.933 1.00 57.38 387 GLU A O 1
ATOM 3126 N N . THR A 1 388 ? 37.215 22.112 19.215 1.00 62.62 388 THR A N 1
ATOM 3127 C CA . THR A 1 388 ? 36.180 22.268 18.188 1.00 62.62 388 THR A CA 1
ATOM 3128 C C . THR A 1 388 ? 35.884 20.907 17.562 1.00 62.62 388 THR A C 1
ATOM 3130 O O . THR A 1 388 ? 36.766 20.258 17.006 1.00 62.62 388 THR A O 1
ATOM 3133 N N . GLY A 1 389 ? 34.638 20.448 17.686 1.00 66.94 389 GLY A N 1
ATOM 3134 C CA . GLY A 1 389 ? 34.167 19.201 17.088 1.00 66.94 389 GLY A CA 1
ATOM 3135 C C . GLY A 1 389 ? 33.368 19.457 15.814 1.00 66.94 389 GLY A C 1
ATOM 3136 O O . GLY A 1 389 ? 32.719 20.498 15.673 1.00 66.94 389 GLY A O 1
ATOM 3137 N N . PHE A 1 390 ? 33.381 18.492 14.898 1.00 72.06 390 PHE A N 1
ATOM 3138 C CA . PHE A 1 390 ? 32.530 18.495 13.712 1.00 72.06 390 PHE A CA 1
ATOM 3139 C C . PHE A 1 390 ? 31.607 17.280 13.731 1.00 72.06 390 PHE A C 1
ATOM 3141 O O . PHE A 1 390 ? 32.015 16.171 14.069 1.00 72.06 390 PHE A O 1
ATOM 3148 N N . GLN A 1 391 ? 30.347 17.499 13.371 1.00 73.69 391 GLN A N 1
ATOM 3149 C CA . GLN A 1 391 ? 29.347 16.453 13.206 1.00 73.69 391 GLN A CA 1
ATOM 3150 C C . GLN A 1 391 ? 28.945 16.394 11.736 1.00 73.69 391 GLN A C 1
ATOM 3152 O O . GLN A 1 391 ? 28.509 17.398 11.173 1.00 73.69 391 GLN A O 1
ATOM 3157 N N . VAL A 1 392 ? 29.077 15.217 11.123 1.00 75.00 392 VAL A N 1
ATOM 3158 C CA . VAL A 1 392 ? 28.656 14.968 9.742 1.00 75.00 392 VAL A CA 1
ATOM 3159 C C . VAL A 1 392 ? 27.328 14.221 9.754 1.00 75.00 392 VAL A C 1
ATOM 3161 O O . VAL A 1 392 ? 27.214 13.144 10.333 1.00 75.00 392 VAL A O 1
ATOM 3164 N N . MET A 1 393 ? 26.324 14.776 9.090 1.00 76.94 393 MET A N 1
ATOM 3165 C CA . MET A 1 393 ? 24.994 14.192 8.954 1.00 76.94 393 MET A CA 1
ATOM 3166 C C . MET A 1 393 ? 24.700 13.938 7.480 1.00 76.94 393 MET A C 1
ATOM 3168 O O . MET A 1 393 ? 24.637 14.880 6.692 1.00 76.94 393 MET A O 1
ATOM 3172 N N . ARG A 1 394 ? 24.473 12.680 7.097 1.00 84.62 394 ARG A N 1
ATOM 3173 C CA . ARG A 1 394 ? 23.824 12.353 5.820 1.00 84.62 394 ARG A CA 1
ATOM 3174 C C . ARG A 1 394 ? 22.343 12.703 5.935 1.00 84.62 394 ARG A C 1
ATOM 3176 O O . ARG A 1 394 ? 21.715 12.316 6.919 1.00 84.62 394 ARG A O 1
ATOM 3183 N N . GLU A 1 395 ? 21.792 13.401 4.951 1.00 83.31 395 GLU A N 1
ATOM 3184 C CA . GLU A 1 395 ? 20.356 13.691 4.879 1.00 83.31 395 GLU A CA 1
ATOM 3185 C C . GLU A 1 395 ? 19.563 12.478 4.367 1.00 83.31 395 GLU A C 1
ATOM 3187 O O . GLU A 1 395 ? 20.081 11.637 3.628 1.00 83.31 395 GLU A O 1
ATOM 3192 N N . GLU A 1 396 ? 18.294 12.378 4.773 1.00 85.88 396 GLU A N 1
ATOM 3193 C CA . GLU A 1 396 ? 17.382 11.349 4.267 1.00 85.88 396 GLU A CA 1
ATOM 3194 C C . GLU A 1 396 ? 17.079 11.613 2.789 1.00 85.88 396 GLU A C 1
ATOM 3196 O O . GLU A 1 396 ? 16.773 12.739 2.391 1.00 85.88 396 GLU A O 1
ATOM 3201 N N . ARG A 1 397 ? 17.152 10.567 1.964 1.00 86.06 397 ARG A N 1
ATOM 3202 C CA . ARG A 1 397 ? 16.894 10.663 0.530 1.00 86.06 397 ARG A CA 1
ATOM 3203 C C . ARG A 1 397 ? 16.108 9.468 0.009 1.00 86.06 397 ARG A C 1
ATOM 3205 O O . ARG A 1 397 ? 16.520 8.317 0.131 1.00 86.06 397 ARG A O 1
ATOM 3212 N N . ALA A 1 398 ? 15.008 9.770 -0.669 1.00 87.50 398 ALA A N 1
ATOM 3213 C CA . ALA A 1 398 ? 14.271 8.832 -1.504 1.00 87.50 398 ALA A CA 1
ATOM 3214 C C . ALA A 1 398 ? 15.025 8.563 -2.818 1.00 87.50 398 ALA A C 1
ATOM 3216 O O . ALA A 1 398 ? 15.423 9.504 -3.511 1.00 87.50 398 ALA A O 1
ATOM 3217 N N . ILE A 1 399 ? 15.211 7.291 -3.178 1.00 88.75 399 ILE A N 1
ATOM 3218 C CA . ILE A 1 399 ? 15.790 6.917 -4.477 1.00 88.75 399 ILE A CA 1
ATOM 3219 C C . ILE A 1 399 ? 14.700 7.052 -5.537 1.00 88.75 399 ILE A C 1
ATOM 3221 O O . ILE A 1 399 ? 13.652 6.422 -5.398 1.00 88.75 399 ILE A O 1
ATOM 3225 N N . GLY A 1 400 ? 14.939 7.843 -6.585 1.00 88.31 400 GLY A N 1
ATOM 3226 C CA . GLY A 1 400 ? 13.928 8.156 -7.600 1.00 88.31 400 GLY A CA 1
ATOM 3227 C C . GLY A 1 400 ? 13.823 7.107 -8.718 1.00 88.31 400 GLY A C 1
ATOM 3228 O O . GLY A 1 400 ? 14.763 6.339 -8.938 1.00 88.31 400 GLY A O 1
ATOM 3229 N N . PRO A 1 401 ? 12.731 7.094 -9.512 1.00 89.94 401 PRO A N 1
ATOM 3230 C CA . PRO A 1 401 ? 12.532 6.104 -10.579 1.00 89.94 401 PRO A CA 1
ATOM 3231 C C . PRO A 1 401 ? 13.633 6.116 -11.654 1.00 89.94 401 PRO A C 1
ATOM 3233 O O . PRO A 1 401 ? 13.976 5.077 -12.216 1.00 89.94 401 PRO A O 1
ATOM 3236 N N . ALA A 1 402 ? 14.242 7.277 -11.926 1.00 86.62 402 ALA A N 1
ATOM 3237 C CA . ALA A 1 402 ? 15.330 7.397 -12.901 1.00 86.62 402 ALA A CA 1
ATOM 3238 C C . ALA A 1 402 ? 16.540 6.499 -12.564 1.00 86.62 402 ALA A C 1
ATOM 3240 O O . ALA A 1 402 ? 17.227 6.021 -13.476 1.00 86.62 402 ALA A O 1
ATOM 3241 N N . GLU A 1 403 ? 16.756 6.240 -11.273 1.00 86.69 403 GLU A N 1
ATOM 3242 C CA . GLU A 1 403 ? 17.898 5.519 -10.703 1.00 86.69 403 GLU A CA 1
ATOM 3243 C C . GLU A 1 403 ? 17.654 4.004 -10.590 1.00 86.69 403 GLU A C 1
ATOM 3245 O O . GLU A 1 403 ? 18.560 3.249 -10.240 1.00 86.69 403 GLU A O 1
ATOM 3250 N N . ILE A 1 404 ? 16.447 3.530 -10.917 1.00 90.50 404 ILE A N 1
ATOM 3251 C CA . ILE A 1 404 ? 16.057 2.127 -10.754 1.00 90.50 404 ILE A CA 1
ATOM 3252 C C . ILE A 1 404 ? 16.193 1.346 -12.061 1.00 90.50 404 ILE A C 1
ATOM 3254 O O . ILE A 1 404 ? 15.846 1.819 -13.143 1.00 90.50 404 ILE A O 1
ATOM 3258 N N . LEU A 1 405 ? 16.644 0.100 -11.979 1.00 89.00 405 LEU A N 1
ATOM 3259 C CA . LEU A 1 405 ? 16.658 -0.853 -13.086 1.00 89.00 405 LEU A CA 1
ATOM 3260 C C . LEU A 1 405 ? 15.905 -2.120 -12.691 1.00 89.00 405 LEU A C 1
ATOM 3262 O O . LEU A 1 405 ? 16.080 -2.622 -11.586 1.00 89.00 405 LEU A O 1
ATOM 3266 N N . SER A 1 406 ? 15.092 -2.675 -13.594 1.00 89.25 406 SER A N 1
ATOM 3267 C CA . SER A 1 406 ? 14.504 -3.999 -13.374 1.00 89.25 406 SER A CA 1
ATOM 3268 C C . SER A 1 406 ? 15.400 -5.074 -13.975 1.00 89.25 406 SER A C 1
ATOM 3270 O O . SER A 1 406 ? 15.574 -5.120 -15.191 1.00 89.25 406 SER A O 1
ATOM 3272 N N . VAL A 1 407 ? 15.969 -5.930 -13.126 1.00 85.31 407 VAL A N 1
ATOM 3273 C CA . VAL A 1 407 ? 16.956 -6.948 -13.526 1.00 85.31 407 VAL A CA 1
ATOM 3274 C C . VAL A 1 407 ? 16.623 -8.284 -12.858 1.00 85.31 407 VAL A C 1
ATOM 3276 O O . VAL A 1 407 ? 15.943 -8.340 -11.834 1.00 85.31 407 VAL A O 1
ATOM 3279 N N . ASN A 1 408 ? 17.078 -9.386 -13.454 1.00 84.44 408 ASN A N 1
ATOM 3280 C CA . ASN A 1 408 ? 17.058 -10.696 -12.810 1.00 84.44 408 ASN A CA 1
ATOM 3281 C C . ASN A 1 408 ? 18.162 -10.772 -11.750 1.00 84.44 408 ASN A C 1
ATOM 3283 O O . ASN A 1 408 ? 19.340 -10.773 -12.107 1.00 84.44 408 ASN A O 1
ATOM 3287 N N . LEU A 1 409 ? 17.795 -10.856 -10.469 1.00 80.25 409 LEU A N 1
ATOM 3288 C CA . LEU A 1 409 ? 18.777 -10.953 -9.391 1.00 80.25 409 LEU A CA 1
ATOM 3289 C C . LEU A 1 409 ? 18.941 -12.405 -8.910 1.00 80.25 409 LEU A C 1
ATOM 3291 O O . LEU A 1 409 ? 17.949 -13.078 -8.619 1.00 80.25 409 LEU A O 1
ATOM 3295 N N . PRO A 1 410 ? 20.187 -12.901 -8.800 1.00 69.94 410 PRO A N 1
ATOM 3296 C CA . PRO A 1 410 ? 20.479 -14.271 -8.405 1.00 69.94 410 PRO A CA 1
ATOM 3297 C C . PRO A 1 410 ? 20.164 -14.543 -6.927 1.00 69.94 410 PRO A C 1
ATOM 3299 O O . PRO A 1 410 ? 19.981 -13.642 -6.101 1.00 69.94 410 PRO A O 1
ATOM 3302 N N . ALA A 1 411 ? 20.134 -15.836 -6.588 1.00 60.75 411 ALA A N 1
ATOM 3303 C CA . ALA A 1 411 ? 19.858 -16.330 -5.241 1.00 60.75 411 ALA A CA 1
ATOM 3304 C C . ALA A 1 411 ? 20.953 -15.967 -4.214 1.00 60.75 411 ALA A C 1
ATOM 3306 O O . ALA A 1 411 ? 20.649 -15.846 -3.025 1.00 60.75 411 ALA A O 1
ATOM 3307 N N . SER A 1 412 ? 22.192 -15.742 -4.650 1.00 59.03 412 SER A N 1
ATOM 3308 C CA . SER A 1 412 ? 23.313 -15.345 -3.795 1.00 59.03 412 SER A CA 1
ATOM 3309 C C . SER A 1 412 ? 24.195 -14.317 -4.501 1.00 59.03 412 SER A C 1
ATOM 3311 O O . SER A 1 412 ? 24.334 -14.348 -5.722 1.00 59.03 412 SER A O 1
ATOM 3313 N N . ALA A 1 413 ? 24.832 -13.433 -3.728 1.00 55.00 413 ALA A N 1
ATOM 3314 C CA . ALA A 1 413 ? 25.791 -12.457 -4.255 1.00 55.00 413 ALA A CA 1
ATOM 3315 C C . ALA A 1 413 ? 27.026 -13.113 -4.908 1.00 55.00 413 ALA A C 1
ATOM 3317 O O . ALA A 1 413 ? 27.686 -12.498 -5.739 1.00 55.00 413 ALA A O 1
ATOM 3318 N N . ALA A 1 414 ? 27.319 -14.371 -4.554 1.00 50.06 414 ALA A N 1
ATOM 3319 C CA . ALA A 1 414 ? 28.397 -15.164 -5.144 1.00 50.06 414 ALA A CA 1
ATOM 3320 C C . ALA A 1 414 ? 28.069 -15.668 -6.561 1.00 50.06 414 ALA A C 1
ATOM 3322 O O . ALA A 1 414 ? 28.974 -15.931 -7.347 1.00 50.06 414 ALA A O 1
ATOM 3323 N N . ALA A 1 415 ? 26.786 -15.785 -6.908 1.00 52.75 415 ALA A N 1
ATOM 3324 C CA . ALA A 1 415 ? 26.349 -16.166 -8.241 1.00 52.75 415 ALA A CA 1
ATOM 3325 C C . ALA A 1 415 ? 26.228 -14.916 -9.127 1.00 52.75 415 ALA A C 1
ATOM 3327 O O . ALA A 1 415 ? 25.131 -14.548 -9.533 1.00 52.75 415 ALA A O 1
ATOM 3328 N N . GLN A 1 416 ? 27.341 -14.229 -9.404 1.00 53.56 416 GLN A N 1
ATOM 3329 C CA . GLN A 1 416 ? 27.340 -13.124 -10.368 1.00 53.56 416 GLN A CA 1
ATOM 3330 C C . GLN A 1 416 ? 26.904 -13.647 -11.742 1.00 53.56 416 GLN A C 1
ATOM 3332 O O . GLN A 1 416 ? 27.563 -14.489 -12.349 1.00 53.56 416 GLN A O 1
ATOM 3337 N N . THR A 1 417 ? 25.770 -13.161 -12.239 1.00 53.88 417 THR A N 1
ATOM 3338 C CA . THR A 1 417 ? 25.326 -13.426 -13.610 1.00 53.88 417 THR A CA 1
ATOM 3339 C C . THR A 1 417 ? 25.998 -12.436 -14.559 1.00 53.88 417 THR A C 1
ATOM 3341 O O . THR A 1 417 ? 26.139 -11.268 -14.206 1.00 53.88 417 THR A O 1
ATOM 3344 N N . ALA A 1 418 ? 26.344 -12.853 -15.782 1.00 53.66 418 ALA A N 1
ATOM 3345 C CA . ALA A 1 418 ? 26.940 -11.971 -16.801 1.00 53.66 418 ALA A CA 1
ATOM 3346 C C . ALA A 1 418 ? 26.130 -10.676 -17.044 1.00 53.66 418 ALA A C 1
ATOM 3348 O O . ALA A 1 418 ? 26.704 -9.623 -17.304 1.00 53.66 418 ALA A O 1
ATOM 3349 N N . ASP A 1 419 ? 24.806 -10.746 -16.877 1.00 59.91 419 ASP A N 1
ATOM 3350 C CA . ASP A 1 419 ? 23.879 -9.610 -16.952 1.00 59.91 419 ASP A CA 1
ATOM 3351 C C . ASP A 1 419 ? 24.216 -8.517 -15.912 1.00 59.91 419 ASP A C 1
ATOM 3353 O O . ASP A 1 419 ? 24.291 -7.336 -16.235 1.00 59.91 419 ASP A O 1
ATOM 3357 N N . LEU A 1 420 ? 24.552 -8.896 -14.672 1.00 66.81 420 LEU A N 1
ATOM 3358 C CA . LEU A 1 420 ? 24.862 -7.943 -13.598 1.00 66.81 420 LEU A CA 1
ATOM 3359 C C . LEU A 1 420 ? 26.165 -7.180 -13.842 1.00 66.81 420 LEU A C 1
ATOM 3361 O O . LEU A 1 420 ? 26.229 -5.991 -13.541 1.00 66.81 420 LEU A O 1
ATOM 3365 N N . ALA A 1 421 ? 27.178 -7.836 -14.412 1.00 67.06 421 ALA A N 1
ATOM 3366 C CA . ALA A 1 421 ? 28.445 -7.191 -14.750 1.00 67.06 421 ALA A CA 1
ATOM 3367 C C . ALA A 1 421 ? 28.261 -6.108 -15.831 1.00 67.06 421 ALA A C 1
ATOM 3369 O O . ALA A 1 421 ? 28.841 -5.027 -15.732 1.00 67.06 421 ALA A O 1
ATOM 3370 N N . ALA A 1 422 ? 27.396 -6.356 -16.823 1.00 66.12 422 ALA A N 1
ATOM 3371 C CA . ALA A 1 422 ? 27.049 -5.358 -17.835 1.00 66.12 422 ALA A CA 1
ATOM 3372 C C . ALA A 1 422 ? 26.352 -4.136 -17.212 1.00 66.12 422 ALA A C 1
ATOM 3374 O O . ALA A 1 422 ? 26.685 -2.996 -17.542 1.00 66.12 422 ALA A O 1
ATOM 3375 N N . TRP A 1 423 ? 25.439 -4.356 -16.259 1.00 67.12 423 TRP A N 1
ATOM 3376 C CA . TRP A 1 423 ? 24.764 -3.269 -15.544 1.00 67.12 423 TRP A CA 1
ATOM 3377 C C . TRP A 1 423 ? 25.688 -2.491 -14.605 1.00 67.12 423 TRP A C 1
ATOM 3379 O O . TRP A 1 423 ? 25.545 -1.276 -14.497 1.00 67.12 423 TRP A O 1
ATOM 3389 N N . GLN A 1 424 ? 26.660 -3.147 -13.969 1.00 71.69 424 GLN A N 1
ATOM 3390 C CA . GLN A 1 424 ? 27.692 -2.470 -13.173 1.00 71.69 424 GLN A CA 1
ATOM 3391 C C . GLN A 1 424 ? 28.565 -1.562 -14.045 1.00 71.69 424 GLN A C 1
ATOM 3393 O O . GLN A 1 424 ? 28.813 -0.414 -13.682 1.00 71.69 424 GLN A O 1
ATOM 3398 N N . HIS A 1 425 ? 28.968 -2.032 -15.230 1.00 67.50 425 HIS A N 1
ATOM 3399 C CA . HIS A 1 425 ? 29.703 -1.205 -16.187 1.00 67.50 425 HIS A CA 1
ATOM 3400 C C . HIS A 1 425 ? 28.862 -0.017 -16.682 1.00 67.50 425 HIS A C 1
ATOM 3402 O O . HIS A 1 425 ? 29.345 1.112 -16.740 1.00 67.50 425 HIS A O 1
ATOM 3408 N N . TYR A 1 426 ? 27.579 -0.249 -16.971 1.00 67.31 426 TYR A N 1
ATOM 3409 C CA . TYR A 1 426 ? 26.634 0.807 -17.335 1.00 67.31 426 TYR A CA 1
ATOM 3410 C C . TYR A 1 426 ? 26.458 1.856 -16.225 1.00 67.31 426 TYR A C 1
ATOM 3412 O O . TYR A 1 426 ? 26.373 3.051 -16.509 1.00 67.31 426 TYR A O 1
ATOM 3420 N N . ALA A 1 427 ? 26.427 1.422 -14.964 1.00 67.06 427 ALA A N 1
ATOM 3421 C CA . ALA A 1 427 ? 26.327 2.313 -13.815 1.00 67.06 427 ALA A CA 1
ATOM 3422 C C . ALA A 1 427 ? 27.590 3.172 -13.648 1.00 67.06 427 ALA A C 1
ATOM 3424 O O . ALA A 1 427 ? 27.484 4.392 -13.508 1.00 67.06 427 ALA A O 1
ATOM 3425 N N . ALA A 1 428 ? 28.771 2.559 -13.786 1.00 67.06 428 ALA A N 1
ATOM 3426 C CA . ALA A 1 428 ? 30.051 3.266 -13.780 1.00 67.06 428 ALA A CA 1
ATOM 3427 C C . ALA A 1 428 ? 30.137 4.318 -14.902 1.00 67.06 428 ALA A C 1
ATOM 3429 O O . ALA A 1 428 ? 30.551 5.446 -14.654 1.00 67.06 428 ALA A O 1
ATOM 3430 N N . ALA A 1 429 ? 29.668 3.995 -16.112 1.00 64.12 429 ALA A N 1
ATOM 3431 C CA . ALA A 1 429 ? 29.679 4.920 -17.248 1.00 64.12 429 ALA A CA 1
ATOM 3432 C C . ALA A 1 429 ? 28.753 6.139 -17.068 1.00 64.12 429 ALA A C 1
ATOM 3434 O O . ALA A 1 429 ? 29.008 7.196 -17.639 1.00 64.12 429 ALA A O 1
ATOM 3435 N N . ARG A 1 430 ? 27.666 6.009 -16.294 1.00 65.06 430 ARG A N 1
ATOM 3436 C CA . ARG A 1 430 ? 26.710 7.104 -16.044 1.00 65.06 430 ARG A CA 1
ATOM 3437 C C . ARG A 1 430 ? 27.057 7.979 -14.844 1.00 65.06 430 ARG A C 1
ATOM 3439 O O . ARG A 1 430 ? 26.382 8.986 -14.645 1.00 65.06 430 ARG A O 1
ATOM 3446 N N . ASN A 1 431 ? 28.062 7.593 -14.060 1.00 64.56 431 ASN A N 1
ATOM 3447 C CA . ASN A 1 431 ? 28.535 8.319 -12.882 1.00 64.56 431 ASN A CA 1
ATOM 3448 C C . ASN A 1 431 ? 27.403 8.726 -11.909 1.00 64.56 431 ASN A C 1
ATOM 3450 O O . ASN A 1 431 ? 27.385 9.829 -11.368 1.00 64.56 431 ASN A O 1
ATOM 3454 N N . ARG A 1 432 ? 26.409 7.842 -11.743 1.00 69.06 432 ARG A N 1
ATOM 3455 C CA . ARG A 1 432 ? 25.217 8.043 -10.903 1.00 69.06 432 ARG A CA 1
ATOM 3456 C C . ARG A 1 432 ? 24.879 6.776 -10.142 1.00 69.06 432 ARG A C 1
ATOM 3458 O O . ARG A 1 432 ? 25.079 5.680 -10.666 1.00 69.06 432 ARG A O 1
ATOM 3465 N N . MET A 1 433 ? 24.322 6.918 -8.941 1.00 77.25 433 MET A N 1
ATOM 3466 C CA . MET A 1 433 ? 23.791 5.797 -8.164 1.00 77.25 433 MET A CA 1
ATOM 3467 C C . MET A 1 433 ? 22.678 5.075 -8.934 1.00 77.25 433 MET A C 1
ATOM 3469 O O . MET A 1 433 ? 21.649 5.666 -9.250 1.00 77.25 433 MET A O 1
ATOM 3473 N N . LEU A 1 434 ? 22.883 3.787 -9.228 1.00 83.69 434 LEU A N 1
ATOM 3474 C CA . LEU A 1 434 ? 21.866 2.921 -9.825 1.00 83.69 434 LEU A CA 1
ATOM 3475 C C . LEU A 1 434 ? 21.552 1.734 -8.915 1.00 83.69 434 LEU A C 1
ATOM 3477 O O . LEU A 1 434 ? 22.453 1.089 -8.369 1.00 83.69 434 LEU A O 1
ATOM 3481 N N . VAL A 1 435 ? 20.263 1.418 -8.809 1.00 89.06 435 VAL A N 1
ATOM 3482 C CA . VAL A 1 435 ? 19.754 0.300 -8.013 1.00 89.06 435 VAL A CA 1
ATOM 3483 C C . VAL A 1 435 ? 19.031 -0.686 -8.918 1.00 89.06 435 VAL A C 1
ATOM 3485 O O . VAL A 1 435 ? 18.042 -0.354 -9.570 1.00 89.06 435 VAL A O 1
ATOM 3488 N N . ALA A 1 436 ? 19.506 -1.927 -8.946 1.00 90.00 436 ALA A N 1
ATOM 3489 C CA . ALA A 1 436 ? 18.809 -3.024 -9.599 1.00 90.00 436 ALA A CA 1
ATOM 3490 C C . ALA A 1 436 ? 17.763 -3.612 -8.647 1.00 90.00 436 ALA A C 1
ATOM 3492 O O . ALA A 1 436 ? 18.087 -3.926 -7.507 1.00 90.00 436 ALA A O 1
ATOM 3493 N N . ILE A 1 437 ? 16.530 -3.801 -9.114 1.00 92.62 437 ILE A N 1
ATOM 3494 C CA . ILE A 1 437 ? 15.417 -4.395 -8.366 1.00 92.62 437 ILE A CA 1
ATOM 3495 C C . ILE A 1 437 ? 14.870 -5.603 -9.131 1.00 92.62 437 ILE A C 1
ATOM 3497 O O . ILE A 1 437 ? 14.576 -5.529 -10.327 1.00 92.62 437 ILE A O 1
ATOM 3501 N N . ASP A 1 438 ? 14.652 -6.700 -8.407 1.00 92.50 438 ASP A N 1
ATOM 3502 C CA . ASP A 1 438 ? 13.912 -7.860 -8.889 1.00 92.50 438 ASP A CA 1
ATOM 3503 C C . ASP A 1 438 ? 12.589 -8.017 -8.118 1.00 92.50 438 ASP A C 1
ATOM 3505 O O . ASP A 1 438 ? 12.580 -8.564 -7.006 1.00 92.50 438 ASP A O 1
ATOM 3509 N N . PRO A 1 439 ? 11.447 -7.589 -8.695 1.00 92.38 439 PRO A N 1
ATOM 3510 C CA . PRO A 1 439 ? 10.158 -7.665 -8.017 1.00 92.38 439 PRO A CA 1
ATOM 3511 C C . PRO A 1 439 ? 9.657 -9.103 -7.831 1.00 92.38 439 PRO A C 1
ATOM 3513 O O . PRO A 1 439 ? 8.805 -9.335 -6.977 1.00 92.38 439 PRO A O 1
ATOM 3516 N N . ARG A 1 440 ? 10.182 -10.089 -8.579 1.00 91.00 440 ARG A N 1
ATOM 3517 C CA . ARG A 1 440 ? 9.751 -11.490 -8.429 1.00 91.00 440 ARG A CA 1
ATOM 3518 C C . ARG A 1 440 ? 10.276 -12.144 -7.160 1.00 91.00 440 ARG A C 1
ATOM 3520 O O . ARG A 1 440 ? 9.607 -12.985 -6.567 1.00 91.00 440 ARG A O 1
ATOM 3527 N N . VAL A 1 441 ? 11.484 -11.762 -6.762 1.00 88.81 441 VAL A N 1
ATOM 3528 C CA . VAL A 1 441 ? 12.182 -12.338 -5.605 1.00 88.81 441 VAL A CA 1
ATOM 3529 C C . VAL A 1 441 ? 12.183 -11.362 -4.422 1.00 88.81 441 VAL A C 1
ATOM 3531 O O . VAL A 1 441 ? 12.462 -11.777 -3.299 1.00 88.81 441 VAL A O 1
ATOM 3534 N N . GLY A 1 442 ? 11.854 -10.085 -4.644 1.00 90.81 442 GLY A N 1
ATOM 3535 C CA . GLY A 1 442 ? 11.849 -9.059 -3.600 1.00 90.81 442 GLY A CA 1
ATOM 3536 C C . GLY A 1 442 ? 13.263 -8.724 -3.151 1.00 90.81 442 GLY A C 1
ATOM 3537 O O . GLY A 1 442 ? 13.555 -8.686 -1.954 1.00 90.81 442 GLY A O 1
ATOM 3538 N N . ARG A 1 443 ? 14.161 -8.521 -4.118 1.00 91.25 443 ARG A N 1
ATOM 3539 C CA . ARG A 1 443 ? 15.578 -8.223 -3.878 1.00 91.25 443 ARG A CA 1
ATOM 3540 C C . ARG A 1 443 ? 15.996 -6.971 -4.610 1.00 91.25 443 ARG A C 1
ATOM 3542 O O . ARG A 1 443 ? 15.428 -6.654 -5.655 1.00 91.25 443 ARG A O 1
ATOM 3549 N N . PHE A 1 444 ? 17.008 -6.306 -4.081 1.00 91.62 444 PHE A N 1
ATOM 3550 C CA . PHE A 1 444 ? 17.630 -5.180 -4.746 1.00 91.62 444 PHE A CA 1
ATOM 3551 C C . PHE A 1 444 ? 19.132 -5.136 -4.478 1.00 91.62 444 PHE A C 1
ATOM 3553 O O . PHE A 1 444 ? 19.621 -5.711 -3.505 1.00 91.62 444 PHE A O 1
ATOM 3560 N N . ALA A 1 445 ? 19.872 -4.490 -5.371 1.00 88.06 445 ALA A N 1
ATOM 3561 C CA . ALA A 1 445 ? 21.310 -4.332 -5.246 1.00 88.06 445 ALA A CA 1
ATOM 3562 C C . ALA A 1 445 ? 21.752 -2.959 -5.745 1.00 88.06 445 ALA A C 1
ATOM 3564 O O . ALA A 1 445 ? 21.290 -2.499 -6.791 1.00 88.06 445 ALA A O 1
ATOM 3565 N N . PHE A 1 446 ? 22.675 -2.332 -5.021 1.00 85.81 446 PHE A N 1
ATOM 3566 C CA . PHE A 1 446 ? 23.353 -1.135 -5.508 1.00 85.81 446 PHE A CA 1
ATOM 3567 C C . PHE A 1 446 ? 24.446 -1.559 -6.483 1.00 85.81 446 PHE A C 1
ATOM 3569 O O . PHE A 1 446 ? 25.301 -2.383 -6.155 1.00 85.81 446 PHE A O 1
ATOM 3576 N N . LEU A 1 447 ? 24.393 -1.019 -7.699 1.00 79.44 447 LEU A N 1
ATOM 3577 C CA . LEU A 1 447 ? 25.335 -1.371 -8.762 1.00 79.44 447 LEU A CA 1
ATOM 3578 C C . LEU A 1 447 ? 26.669 -0.631 -8.629 1.00 79.44 447 LEU A C 1
ATOM 3580 O O . LEU A 1 447 ? 27.671 -1.086 -9.177 1.00 79.44 447 LEU A O 1
ATOM 3584 N N . ASN A 1 448 ? 26.691 0.471 -7.881 1.00 70.88 448 ASN A N 1
ATOM 3585 C CA . ASN A 1 448 ? 27.901 1.246 -7.638 1.00 70.88 448 ASN A CA 1
ATOM 3586 C C . ASN A 1 448 ? 28.663 0.689 -6.433 1.00 70.88 448 ASN A C 1
ATOM 3588 O O . ASN A 1 448 ? 28.067 0.226 -5.459 1.00 70.88 448 ASN A O 1
ATOM 3592 N N . ALA A 1 449 ? 29.994 0.742 -6.503 1.00 55.78 449 ALA A N 1
ATOM 3593 C CA . ALA A 1 449 ? 30.873 0.261 -5.438 1.00 55.78 449 ALA A CA 1
ATOM 3594 C C . ALA A 1 449 ? 30.837 1.156 -4.186 1.00 55.78 449 ALA A C 1
ATOM 3596 O O . ALA A 1 449 ? 31.066 0.667 -3.081 1.00 55.78 449 ALA A O 1
ATOM 3597 N N . THR A 1 450 ? 30.514 2.439 -4.351 1.00 56.97 450 THR A N 1
ATOM 3598 C CA . THR A 1 450 ? 30.420 3.433 -3.280 1.00 56.97 450 THR A CA 1
ATOM 3599 C C . THR A 1 450 ? 29.199 4.339 -3.480 1.00 56.97 450 THR A C 1
ATOM 3601 O O . THR A 1 450 ? 28.858 4.655 -4.625 1.00 56.97 450 THR A O 1
ATOM 3604 N N . PRO A 1 451 ? 28.542 4.772 -2.387 1.00 57.75 451 PRO A N 1
ATOM 3605 C CA . PRO A 1 451 ? 28.856 4.478 -0.980 1.00 57.75 451 PRO A CA 1
ATOM 3606 C C . PRO A 1 451 ? 28.376 3.088 -0.517 1.00 57.75 451 PRO A C 1
ATOM 3608 O O . PRO A 1 451 ? 27.489 2.481 -1.114 1.00 57.75 451 PRO A O 1
ATOM 3611 N N . HIS A 1 452 ? 29.000 2.577 0.549 1.00 67.56 452 HIS A N 1
ATOM 3612 C CA . HIS A 1 452 ? 28.561 1.360 1.228 1.00 67.56 452 HIS A CA 1
ATOM 3613 C C . HIS A 1 452 ? 27.405 1.696 2.170 1.00 67.56 452 HIS A C 1
ATOM 3615 O O . HIS A 1 452 ? 27.525 2.633 2.954 1.00 67.56 452 HIS A O 1
ATOM 3621 N N . PHE A 1 453 ? 26.308 0.947 2.088 1.00 77.19 453 PHE A N 1
ATOM 3622 C CA . PHE A 1 453 ? 25.164 1.108 2.983 1.00 77.19 453 PHE A CA 1
ATOM 3623 C C . PHE A 1 453 ? 25.055 -0.094 3.919 1.00 77.19 453 PHE A C 1
ATOM 3625 O O . PHE A 1 453 ? 25.212 -1.243 3.486 1.00 77.19 453 PHE A O 1
ATOM 3632 N N . ASP A 1 454 ? 24.747 0.171 5.183 1.00 78.31 454 ASP A N 1
ATOM 3633 C CA . ASP A 1 454 ? 24.362 -0.858 6.147 1.00 78.31 4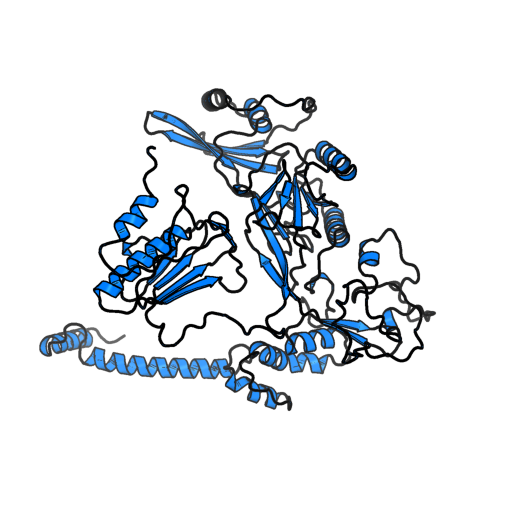54 ASP A CA 1
ATOM 3634 C C . ASP A 1 454 ? 22.853 -1.146 6.089 1.00 78.31 454 ASP A C 1
ATOM 3636 O O . ASP A 1 454 ? 22.083 -0.423 5.460 1.00 78.31 454 ASP A O 1
ATOM 3640 N N . GLU A 1 455 ? 22.405 -2.211 6.764 1.00 81.94 455 GLU A N 1
ATOM 3641 C CA . GLU A 1 455 ? 20.970 -2.536 6.881 1.00 81.94 455 GLU A CA 1
ATOM 3642 C C . GLU A 1 455 ? 20.180 -1.394 7.540 1.00 81.94 455 GLU A C 1
ATOM 3644 O O . GLU A 1 455 ? 19.063 -1.087 7.124 1.00 81.94 455 GLU A O 1
ATOM 3649 N N . GLU A 1 456 ? 20.789 -0.731 8.528 1.00 81.75 456 GLU A N 1
ATOM 3650 C CA . GLU A 1 456 ? 20.183 0.367 9.284 1.00 81.75 456 GLU A CA 1
ATOM 3651 C C . GLU A 1 456 ? 20.009 1.638 8.451 1.00 81.75 456 GLU A C 1
ATOM 3653 O O . GLU A 1 456 ? 19.101 2.421 8.726 1.00 81.75 456 GLU A O 1
ATOM 3658 N N . ASP A 1 457 ? 20.827 1.816 7.409 1.00 84.19 457 ASP A N 1
ATOM 3659 C CA . ASP A 1 457 ? 20.793 2.984 6.527 1.00 84.19 457 ASP A CA 1
ATOM 3660 C C . ASP A 1 457 ? 19.595 2.986 5.583 1.00 84.19 457 ASP A C 1
ATOM 3662 O O . ASP A 1 457 ? 19.297 4.011 4.971 1.00 84.19 457 ASP A O 1
ATOM 3666 N N . LEU A 1 458 ? 18.940 1.840 5.413 1.00 90.56 458 LEU A N 1
ATOM 3667 C CA . LEU A 1 458 ? 17.951 1.633 4.371 1.00 90.56 458 LEU A CA 1
ATOM 3668 C C . LEU A 1 458 ? 16.600 1.288 4.985 1.00 90.56 458 LEU A C 1
ATOM 3670 O O . LEU A 1 458 ? 16.476 0.450 5.883 1.00 90.56 458 LEU A O 1
ATOM 3674 N N . ARG A 1 459 ? 15.556 1.909 4.446 1.00 92.12 459 ARG A N 1
ATOM 3675 C CA . ARG A 1 459 ? 14.169 1.506 4.667 1.00 92.12 459 ARG A CA 1
ATOM 3676 C C . ARG A 1 459 ? 13.488 1.298 3.332 1.00 92.12 459 ARG A C 1
ATOM 3678 O O . ARG A 1 459 ? 13.801 1.959 2.343 1.00 92.12 459 ARG A O 1
ATOM 3685 N N . VAL A 1 460 ? 12.555 0.360 3.306 1.00 93.81 460 VAL A N 1
ATOM 3686 C CA . VAL A 1 460 ? 11.811 0.021 2.098 1.00 93.81 460 VAL A CA 1
ATOM 3687 C C . VAL A 1 460 ? 10.320 0.081 2.342 1.00 93.81 460 VAL A C 1
ATOM 3689 O O . VAL A 1 460 ? 9.827 -0.411 3.354 1.00 93.81 460 VAL A O 1
ATOM 3692 N N . ASN A 1 461 ? 9.594 0.617 1.367 1.00 93.81 461 ASN A N 1
ATOM 3693 C CA . ASN A 1 461 ? 8.169 0.358 1.259 1.00 93.81 461 ASN A CA 1
ATOM 3694 C C . ASN A 1 461 ? 7.993 -0.758 0.237 1.00 93.81 461 ASN A C 1
ATOM 3696 O O . ASN A 1 461 ? 8.644 -0.745 -0.811 1.00 93.81 461 ASN A O 1
ATOM 3700 N N . TYR A 1 462 ? 7.139 -1.732 0.519 1.00 94.12 462 TYR A N 1
ATOM 3701 C CA . TYR A 1 462 ? 6.758 -2.741 -0.463 1.00 94.12 462 TYR A CA 1
ATOM 3702 C C . TYR A 1 462 ? 5.397 -3.333 -0.150 1.00 94.12 462 TYR A C 1
ATOM 3704 O O . TYR A 1 462 ? 4.975 -3.386 0.996 1.00 94.12 462 TYR A O 1
ATOM 3712 N N . THR A 1 463 ? 4.714 -3.831 -1.171 1.00 92.88 463 THR A N 1
ATOM 3713 C CA . THR A 1 463 ? 3.441 -4.534 -1.003 1.00 92.88 463 THR A CA 1
ATOM 3714 C C . THR A 1 463 ? 3.621 -6.013 -1.309 1.00 92.88 463 THR A C 1
ATOM 3716 O O . THR A 1 463 ? 4.292 -6.381 -2.275 1.00 92.88 463 THR A O 1
ATOM 3719 N N . TYR A 1 464 ? 3.013 -6.882 -0.506 1.00 89.94 464 TYR A N 1
ATOM 3720 C CA . TYR A 1 464 ? 2.953 -8.319 -0.777 1.00 89.94 464 TYR A CA 1
ATOM 3721 C C . TYR A 1 464 ? 1.504 -8.817 -0.759 1.00 89.94 464 TYR A C 1
ATOM 3723 O O . TYR A 1 464 ? 0.623 -8.195 -0.172 1.00 89.94 464 TYR A O 1
ATOM 3731 N N . GLY A 1 465 ? 1.240 -9.926 -1.446 1.00 86.44 465 GLY A N 1
ATOM 3732 C CA . GLY A 1 465 ? -0.086 -10.532 -1.505 1.00 86.44 465 GLY A CA 1
ATOM 3733 C C . GLY A 1 465 ? -0.253 -11.614 -0.445 1.00 86.44 465 GLY A C 1
ATOM 3734 O O . GLY A 1 465 ? 0.590 -12.507 -0.342 1.00 86.44 465 GLY A O 1
ATOM 3735 N N . PHE A 1 466 ? -1.357 -11.573 0.298 1.00 80.69 466 PHE A N 1
ATOM 3736 C CA . PHE A 1 466 ? -1.747 -12.636 1.227 1.00 80.69 466 PHE A CA 1
ATOM 3737 C C . PHE A 1 466 ? -3.243 -12.944 1.112 1.00 80.69 466 PHE A C 1
ATOM 3739 O O . PHE A 1 466 ? -4.017 -12.157 0.561 1.00 80.69 466 PHE A O 1
ATOM 3746 N N . SER A 1 467 ? -3.660 -14.128 1.559 1.00 69.88 467 SER A N 1
ATOM 3747 C CA . SER A 1 467 ? -5.071 -14.519 1.527 1.00 69.88 467 SER A CA 1
ATOM 3748 C C . SER A 1 467 ? -5.906 -13.619 2.436 1.00 69.88 467 SER A C 1
ATOM 3750 O O . SER A 1 467 ? -5.522 -13.375 3.574 1.00 69.88 467 SER A O 1
ATOM 3752 N N . SER A 1 468 ? -7.061 -13.171 1.939 1.00 58.91 468 SER A N 1
ATOM 3753 C CA . SER A 1 468 ? -8.088 -12.519 2.758 1.00 58.91 468 SER A CA 1
ATOM 3754 C C . SER A 1 468 ? -8.650 -13.473 3.820 1.00 58.91 468 SER A C 1
ATOM 3756 O O . SER A 1 468 ? -8.702 -14.681 3.593 1.00 58.91 468 SER A O 1
ATOM 3758 N N . ASP A 1 469 ? -9.222 -12.912 4.888 1.00 53.59 469 ASP A N 1
ATOM 3759 C CA . ASP A 1 469 ? -9.879 -13.610 6.014 1.00 53.59 469 ASP A CA 1
ATOM 3760 C C . ASP A 1 469 ? -11.129 -14.460 5.650 1.00 53.59 469 ASP A C 1
ATOM 3762 O O . ASP A 1 469 ? -11.870 -14.881 6.531 1.00 53.59 469 ASP A O 1
ATOM 3766 N N . ILE A 1 470 ? -11.413 -14.705 4.361 1.00 51.41 470 ILE A N 1
ATOM 3767 C CA . ILE A 1 470 ? -12.650 -15.352 3.857 1.00 51.41 470 ILE A CA 1
ATOM 3768 C C . ILE A 1 470 ? -12.351 -16.741 3.225 1.00 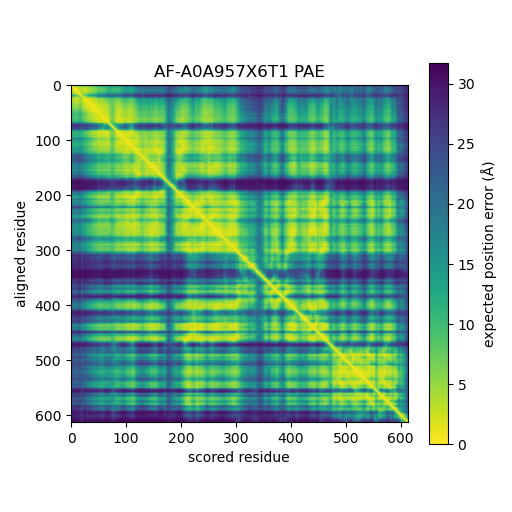51.41 470 ILE A C 1
ATOM 3770 O O . ILE A 1 470 ? -13.090 -17.267 2.396 1.00 51.41 470 ILE A O 1
ATOM 3774 N N . GLY A 1 471 ? -11.241 -17.379 3.606 1.00 43.44 471 GLY A N 1
ATOM 3775 C CA . GLY A 1 471 ? -10.987 -18.809 3.362 1.00 43.44 471 GLY A CA 1
ATOM 3776 C C . GLY A 1 471 ? -11.504 -19.673 4.518 1.00 43.44 471 GLY A C 1
ATOM 3777 O O . GLY A 1 471 ? -11.713 -19.158 5.607 1.00 43.44 471 GLY A O 1
ATOM 3778 N N . GLY A 1 472 ? -11.707 -20.982 4.310 1.00 36.31 472 GLY A N 1
ATOM 3779 C CA . GLY A 1 472 ? -12.174 -21.948 5.325 1.00 36.31 472 GLY A CA 1
ATOM 3780 C C . GLY A 1 472 ? -11.195 -22.217 6.483 1.00 36.31 472 GLY A C 1
ATOM 3781 O O . GLY A 1 472 ? -10.866 -23.367 6.758 1.00 36.31 472 GLY A O 1
ATOM 3782 N N . GLY A 1 473 ? -10.726 -21.160 7.145 1.00 34.22 473 GLY A N 1
ATOM 3783 C CA . GLY A 1 473 ? -9.938 -21.152 8.371 1.00 34.22 473 GLY A CA 1
ATOM 3784 C C . GLY A 1 473 ? -9.212 -19.815 8.575 1.00 34.22 473 GLY A C 1
ATOM 3785 O O . GLY A 1 473 ? -8.854 -19.164 7.596 1.00 34.22 473 GLY A O 1
ATOM 3786 N N . PRO A 1 474 ? -8.857 -19.481 9.827 1.00 34.47 474 PRO A N 1
ATOM 3787 C CA . PRO A 1 474 ? -9.748 -19.219 10.955 1.00 34.47 474 PRO A CA 1
ATOM 3788 C C . PRO A 1 474 ? -10.349 -17.796 10.871 1.00 34.47 474 PRO A C 1
ATOM 3790 O O . PRO A 1 474 ? -9.762 -16.901 10.277 1.00 34.47 474 PRO A O 1
ATOM 3793 N N . TYR A 1 475 ? -11.504 -17.606 11.508 1.00 44.53 475 TYR A N 1
ATOM 3794 C CA . TYR A 1 475 ? -12.167 -16.328 11.808 1.00 44.53 475 TYR A CA 1
ATOM 3795 C C . TYR A 1 475 ? -11.195 -15.185 12.148 1.00 44.53 475 TYR A C 1
ATOM 3797 O O . TYR A 1 475 ? -10.107 -15.475 12.658 1.00 44.53 475 TYR A O 1
ATOM 3805 N N . PRO A 1 476 ? -11.580 -13.905 11.955 1.00 43.75 476 PRO A N 1
ATOM 3806 C CA . PRO A 1 476 ? -10.755 -12.776 12.370 1.00 43.75 476 PRO A CA 1
ATOM 3807 C C . PRO A 1 476 ? -10.353 -12.934 13.843 1.00 43.75 476 PRO A C 1
ATOM 3809 O O . PRO A 1 476 ? -11.143 -12.694 14.748 1.00 43.75 476 PRO A O 1
ATOM 3812 N N . ARG A 1 477 ? -9.096 -13.332 14.088 1.00 53.38 477 ARG A N 1
ATOM 3813 C CA . ARG A 1 477 ? -8.469 -13.409 15.421 1.00 53.38 477 ARG A CA 1
ATOM 3814 C C . ARG A 1 477 ? -8.074 -12.018 15.913 1.00 53.38 477 ARG A C 1
ATOM 3816 O O . ARG A 1 477 ? -7.054 -11.853 16.577 1.00 53.38 477 ARG A O 1
ATOM 3823 N N . ARG A 1 478 ? -8.833 -11.001 15.508 1.00 60.94 478 ARG A N 1
ATOM 3824 C CA . ARG A 1 478 ? -8.625 -9.646 15.986 1.00 60.94 478 ARG A CA 1
ATOM 3825 C C . ARG A 1 478 ? -8.984 -9.659 17.455 1.00 60.94 478 ARG A C 1
ATOM 3827 O O . ARG A 1 478 ? -10.059 -10.122 17.827 1.00 60.94 478 ARG A O 1
ATOM 3834 N N . PHE A 1 479 ? -8.056 -9.190 18.273 1.00 64.81 479 PHE A N 1
ATOM 3835 C CA . PHE A 1 479 ? -8.343 -8.929 19.665 1.00 64.81 479 PHE A CA 1
ATOM 3836 C C . PHE A 1 479 ? -9.478 -7.900 19.717 1.00 64.81 479 PHE A C 1
ATOM 3838 O O . PHE A 1 479 ? -9.294 -6.746 19.332 1.00 64.81 479 PHE A O 1
ATOM 3845 N N . GLN A 1 480 ? -10.667 -8.344 20.113 1.00 64.81 480 GLN A N 1
ATOM 3846 C CA . GLN A 1 480 ? -11.789 -7.462 20.384 1.00 64.81 480 GLN A CA 1
ATOM 3847 C C . GLN A 1 480 ? -11.788 -7.162 21.874 1.00 64.81 480 GLN A C 1
ATOM 3849 O O . GLN A 1 480 ? -11.769 -8.070 22.706 1.00 64.81 480 GLN A O 1
ATOM 3854 N N . ARG A 1 481 ? -11.762 -5.869 22.194 1.00 67.62 481 ARG A N 1
ATOM 3855 C CA . ARG A 1 481 ? -11.840 -5.384 23.566 1.00 67.62 481 ARG A CA 1
ATOM 3856 C C . ARG A 1 481 ? -13.253 -5.680 24.071 1.00 67.62 481 ARG A C 1
ATOM 3858 O O . ARG A 1 481 ? -14.212 -5.102 23.575 1.00 67.62 481 ARG A O 1
ATOM 3865 N N . ASP A 1 482 ? -13.363 -6.610 25.007 1.00 68.94 482 ASP A N 1
ATOM 3866 C CA . ASP A 1 482 ? -14.610 -6.893 25.717 1.00 68.94 482 ASP A CA 1
ATOM 3867 C C . ASP A 1 482 ? -14.922 -5.761 26.722 1.00 68.94 482 ASP A C 1
ATOM 3869 O O . ASP A 1 482 ? -14.017 -5.026 27.126 1.00 68.94 482 ASP A O 1
ATOM 3873 N N . GLU A 1 483 ? -16.172 -5.618 27.174 1.00 69.44 483 GLU A N 1
ATOM 3874 C CA . GLU A 1 483 ? -16.572 -4.601 28.169 1.00 69.44 483 GLU A CA 1
ATOM 3875 C C . GLU A 1 483 ? -15.747 -4.705 29.460 1.00 69.44 483 GLU A C 1
ATOM 3877 O O . GLU A 1 483 ? -15.495 -3.720 30.153 1.00 69.44 483 GLU A O 1
ATOM 3882 N N . SER A 1 484 ? -15.235 -5.900 29.753 1.00 69.56 484 SER A N 1
ATOM 3883 C CA . SER A 1 484 ? -14.373 -6.161 30.898 1.00 69.56 484 SER A CA 1
ATOM 3884 C C . SER A 1 484 ? -12.984 -5.481 30.816 1.00 69.56 484 SER A C 1
ATOM 3886 O O . SER A 1 484 ? -12.277 -5.404 31.821 1.00 69.56 484 SER A O 1
ATOM 3888 N N . TRP A 1 485 ? -12.598 -4.937 29.654 1.00 74.50 485 TRP A N 1
ATOM 3889 C CA . TRP A 1 485 ? -11.320 -4.259 29.376 1.00 74.50 485 TRP A CA 1
ATOM 3890 C C . TRP A 1 485 ? -11.383 -2.714 29.444 1.00 74.50 485 TRP A C 1
ATOM 3892 O O . TRP A 1 485 ? -10.495 -2.032 28.921 1.00 74.50 485 TRP A O 1
ATOM 3902 N N . GLN A 1 486 ? -12.395 -2.141 30.108 1.00 65.69 486 GLN A N 1
ATOM 3903 C CA . GLN A 1 486 ? -12.557 -0.684 30.268 1.00 65.69 486 GLN A CA 1
ATOM 3904 C C . GLN A 1 486 ? -11.405 0.004 31.032 1.00 65.69 486 GLN A C 1
ATOM 3906 O O . GLN A 1 486 ? -11.054 1.132 30.702 1.00 65.69 486 GLN A O 1
ATOM 3911 N N . GLN A 1 487 ? -10.780 -0.668 32.008 1.00 68.62 487 GLN A N 1
ATOM 3912 C CA . GLN A 1 487 ? -9.609 -0.167 32.747 1.00 68.62 487 GLN A CA 1
ATOM 3913 C C . GLN A 1 487 ? -8.362 -0.962 32.351 1.00 68.62 487 GLN A C 1
ATOM 3915 O O . GLN A 1 487 ? -8.047 -1.985 32.956 1.00 68.62 487 GLN A O 1
ATOM 3920 N N . THR A 1 488 ? -7.681 -0.526 31.291 1.00 79.88 488 THR A N 1
ATOM 3921 C CA . THR A 1 488 ? -6.508 -1.218 30.733 1.00 79.88 488 THR A CA 1
ATOM 3922 C C . THR A 1 488 ? -5.356 -0.254 30.485 1.00 79.88 488 THR A C 1
ATOM 3924 O O . THR A 1 488 ? -5.565 0.917 30.174 1.00 79.88 488 THR A O 1
ATOM 3927 N N . CYS A 1 489 ? -4.127 -0.751 30.621 1.00 86.19 489 CYS A N 1
ATOM 3928 C CA . CYS A 1 489 ? -2.934 -0.038 30.169 1.00 86.19 489 CYS A CA 1
ATOM 3929 C C . CYS A 1 489 ? -2.722 -0.308 28.678 1.00 86.19 489 CYS A C 1
ATOM 3931 O O . CYS A 1 489 ? -2.605 -1.468 28.276 1.00 86.19 489 CYS A O 1
ATOM 3933 N N . GLU A 1 490 ? -2.690 0.742 27.860 1.00 90.00 490 GLU A N 1
ATOM 3934 C CA . GLU A 1 490 ? -2.423 0.635 26.425 1.00 90.00 490 GLU A CA 1
ATOM 3935 C C . GLU A 1 490 ? -1.014 1.159 26.140 1.00 90.00 490 GLU A C 1
ATOM 3937 O O . GLU A 1 490 ? -0.715 2.335 26.330 1.00 90.00 490 GLU A O 1
ATOM 3942 N N . ILE A 1 491 ? -0.125 0.261 25.720 1.00 90.31 491 ILE A N 1
ATOM 3943 C CA . ILE A 1 491 ? 1.272 0.564 25.422 1.00 90.31 491 ILE A CA 1
ATOM 3944 C C . ILE A 1 491 ? 1.425 0.583 23.906 1.00 90.31 491 ILE A C 1
ATOM 3946 O O . ILE A 1 491 ? 1.397 -0.460 23.250 1.00 90.31 491 ILE A O 1
ATOM 3950 N N . LEU A 1 492 ? 1.571 1.780 23.356 1.00 91.88 492 LEU A N 1
ATOM 3951 C CA . LEU A 1 492 ? 1.801 2.021 21.942 1.00 91.88 492 LEU A CA 1
ATOM 3952 C C . LEU A 1 492 ? 3.290 1.860 21.647 1.00 91.88 492 LEU A C 1
ATOM 3954 O O . LEU A 1 492 ? 4.120 2.559 22.226 1.00 91.88 492 LEU A O 1
ATOM 3958 N N . VAL A 1 493 ? 3.634 0.937 20.757 1.00 89.31 493 VAL A N 1
ATOM 3959 C CA . VAL A 1 493 ? 5.022 0.646 20.401 1.00 89.31 493 VAL A CA 1
ATOM 3960 C C . VAL A 1 493 ? 5.279 1.086 18.967 1.00 89.31 493 VAL A C 1
ATOM 3962 O O . VAL A 1 493 ? 4.597 0.625 18.049 1.00 89.31 493 VAL A O 1
ATOM 3965 N N . ALA A 1 494 ? 6.243 1.988 18.796 1.00 88.62 494 ALA A N 1
ATOM 3966 C CA . ALA A 1 494 ? 6.695 2.483 17.501 1.00 88.62 494 ALA A CA 1
ATOM 3967 C C . ALA A 1 494 ? 8.197 2.804 17.555 1.00 88.62 494 ALA A C 1
ATOM 3969 O O . ALA A 1 494 ? 8.660 3.517 18.446 1.00 88.62 494 ALA A O 1
ATOM 3970 N N . GLU A 1 495 ? 8.965 2.312 16.593 1.00 82.56 495 GLU A N 1
ATOM 3971 C CA . GLU A 1 495 ? 10.395 2.560 16.464 1.00 82.56 495 GLU A CA 1
ATOM 3972 C C . GLU A 1 495 ? 10.674 4.062 16.317 1.00 82.56 495 GLU A C 1
ATOM 3974 O O . GLU A 1 495 ? 10.033 4.780 15.548 1.00 82.56 495 GLU A O 1
ATOM 3979 N N . GLY A 1 496 ? 11.657 4.553 17.073 1.00 75.62 496 GLY A N 1
ATOM 3980 C CA . GLY A 1 496 ? 12.063 5.960 17.040 1.00 75.62 496 GLY A CA 1
ATOM 3981 C C . GLY A 1 496 ? 11.138 6.923 17.793 1.00 75.62 496 GLY A C 1
ATOM 3982 O O . GLY A 1 496 ? 11.429 8.118 17.821 1.00 75.62 496 GLY A O 1
ATOM 3983 N N . CYS A 1 497 ? 10.062 6.449 18.436 1.00 82.69 497 CYS A N 1
ATOM 3984 C CA . CYS A 1 497 ? 9.265 7.308 19.309 1.00 82.69 497 CYS A CA 1
ATOM 3985 C C . CYS A 1 497 ? 10.018 7.646 20.609 1.00 82.69 497 CYS A C 1
ATOM 3987 O O . CYS A 1 497 ? 10.925 6.934 21.038 1.00 82.69 497 CYS A O 1
ATOM 3989 N N . THR A 1 498 ? 9.632 8.732 21.279 1.00 85.19 498 THR A N 1
ATOM 3990 C CA . THR A 1 498 ? 10.172 9.049 22.608 1.00 85.19 498 THR A CA 1
ATOM 3991 C C . THR A 1 498 ? 9.508 8.163 23.658 1.00 85.19 498 THR A C 1
ATOM 3993 O O . THR A 1 498 ? 8.281 8.089 23.734 1.00 85.19 498 THR A O 1
ATOM 3996 N N . ASN A 1 499 ? 10.316 7.505 24.487 1.00 86.00 499 ASN A N 1
ATOM 3997 C CA . ASN A 1 499 ? 9.837 6.666 25.582 1.00 86.00 499 ASN A CA 1
ATOM 3998 C C . ASN A 1 499 ? 9.067 7.481 26.627 1.00 86.00 499 ASN A C 1
ATOM 4000 O O . ASN A 1 499 ? 9.567 8.484 27.138 1.00 86.00 499 ASN A O 1
ATOM 4004 N N . SER A 1 500 ? 7.862 7.026 26.972 1.00 85.88 500 SER A N 1
ATOM 4005 C CA . SER A 1 500 ? 7.100 7.593 28.087 1.00 85.88 500 SER A CA 1
ATOM 4006 C C . SER A 1 500 ? 7.756 7.229 29.419 1.00 85.88 500 SER A C 1
ATOM 4008 O O . SER A 1 500 ? 8.122 6.071 29.606 1.00 85.88 500 SER A O 1
ATOM 4010 N N . PRO A 1 501 ? 7.886 8.171 30.369 1.00 85.31 501 PRO A N 1
ATOM 4011 C CA . PRO A 1 501 ? 8.488 7.875 31.662 1.00 85.31 501 PRO A CA 1
ATOM 4012 C C . PRO A 1 501 ? 7.620 6.881 32.444 1.00 85.31 501 PRO A C 1
ATOM 4014 O O . PRO A 1 501 ? 6.393 6.964 32.416 1.00 85.31 501 PRO A O 1
ATOM 4017 N N . SER A 1 502 ? 8.245 5.995 33.223 1.00 78.75 502 SER A N 1
ATOM 4018 C CA . SER A 1 502 ? 7.531 5.018 34.067 1.00 78.75 502 SER A CA 1
ATOM 4019 C C . SER A 1 502 ? 6.576 5.669 35.078 1.00 78.75 502 SER A C 1
ATOM 4021 O O . SER A 1 502 ? 5.577 5.065 35.455 1.00 78.75 502 SER A O 1
ATOM 4023 N N . ALA A 1 503 ? 6.834 6.923 35.466 1.00 77.38 503 ALA A N 1
ATOM 4024 C CA . ALA A 1 503 ? 5.966 7.721 36.332 1.00 77.38 503 ALA A CA 1
ATOM 4025 C C . ALA A 1 503 ? 4.606 8.092 35.704 1.00 77.38 503 ALA A C 1
ATOM 4027 O O . ALA A 1 503 ? 3.690 8.462 36.432 1.00 77.38 503 ALA A O 1
ATOM 4028 N N . ALA A 1 504 ? 4.459 8.010 34.376 1.00 77.50 504 ALA A N 1
ATOM 4029 C CA . ALA A 1 504 ? 3.191 8.276 33.692 1.00 77.50 504 ALA A CA 1
ATOM 4030 C C . ALA A 1 504 ? 2.173 7.131 33.848 1.00 77.50 504 ALA A C 1
ATOM 4032 O O . ALA A 1 504 ? 0.993 7.299 33.543 1.00 77.50 504 ALA A O 1
ATOM 4033 N N . ILE A 1 505 ? 2.619 5.964 34.318 1.00 78.88 505 ILE A N 1
ATOM 4034 C CA . ILE A 1 505 ? 1.763 4.802 34.538 1.00 78.88 505 ILE A CA 1
ATOM 4035 C C . ILE A 1 505 ? 1.019 4.978 35.860 1.00 78.88 505 ILE A C 1
ATOM 4037 O O . ILE A 1 505 ? 1.635 5.259 36.889 1.00 78.88 505 ILE A O 1
ATOM 4041 N N . THR A 1 506 ? -0.302 4.795 35.821 1.00 77.25 506 THR A N 1
ATOM 4042 C CA . THR A 1 506 ? -1.178 4.794 37.001 1.00 77.25 506 THR A CA 1
ATOM 4043 C C . THR A 1 506 ? -2.077 3.554 37.008 1.00 77.25 506 THR A C 1
ATOM 4045 O O . THR A 1 506 ? -2.358 2.967 35.959 1.00 77.25 506 THR A O 1
ATOM 4048 N N . ALA A 1 507 ? -2.597 3.179 38.182 1.00 70.75 507 ALA A N 1
ATOM 4049 C CA . ALA A 1 507 ? -3.508 2.039 38.332 1.00 70.75 507 ALA A CA 1
ATOM 4050 C C . ALA A 1 507 ? -4.861 2.214 37.602 1.00 70.75 507 ALA A C 1
ATOM 4052 O O . ALA A 1 507 ? -5.545 1.225 37.356 1.00 70.75 507 ALA A O 1
ATOM 4053 N N . ALA A 1 508 ? -5.236 3.443 37.222 1.00 68.44 508 ALA A N 1
ATOM 4054 C CA . ALA A 1 508 ? -6.478 3.744 36.499 1.00 68.44 508 ALA A CA 1
ATOM 4055 C C . ALA A 1 508 ? -6.427 3.392 34.995 1.00 68.44 508 ALA A C 1
ATOM 4057 O O . ALA A 1 508 ? -7.444 3.494 34.310 1.00 68.44 508 ALA A O 1
ATOM 4058 N N . GLY A 1 509 ? -5.264 2.954 34.494 1.00 67.56 509 GLY A N 1
ATOM 4059 C CA . GLY A 1 509 ? -4.998 2.772 33.068 1.00 67.56 509 GLY A CA 1
ATOM 4060 C C . GLY A 1 509 ? -4.426 4.047 32.446 1.00 67.56 509 GLY A C 1
ATOM 4061 O O . GLY A 1 509 ? -4.831 5.159 32.778 1.00 67.56 509 GLY A O 1
ATOM 4062 N N . ALA A 1 510 ? -3.439 3.889 31.567 1.00 77.00 510 ALA A N 1
ATOM 4063 C CA . ALA A 1 510 ? -2.802 4.983 30.845 1.00 77.00 510 ALA A CA 1
ATOM 4064 C C . ALA A 1 510 ? -2.457 4.532 29.422 1.00 77.00 510 ALA A C 1
ATOM 4066 O O . ALA A 1 510 ? -2.182 3.351 29.196 1.00 77.00 510 ALA A O 1
ATOM 4067 N N . VAL A 1 511 ? -2.461 5.482 28.484 1.00 84.62 511 VAL A N 1
ATOM 4068 C CA . VAL A 1 511 ? -1.884 5.296 27.149 1.00 84.62 511 VAL A CA 1
ATOM 4069 C C . VAL A 1 511 ? -0.442 5.788 27.206 1.00 84.62 511 VAL A C 1
ATOM 4071 O O . VAL A 1 511 ? -0.206 6.968 27.462 1.00 84.62 511 VAL A O 1
ATOM 4074 N N . VAL A 1 512 ? 0.520 4.891 27.012 1.00 87.75 512 VAL A N 1
ATOM 4075 C CA . VAL A 1 512 ? 1.959 5.193 27.089 1.00 87.75 512 VAL A CA 1
ATOM 4076 C C . VAL A 1 512 ? 2.671 4.730 25.826 1.00 87.75 512 VAL A C 1
ATOM 4078 O O . VAL A 1 512 ? 2.240 3.780 25.181 1.00 87.75 512 VAL A O 1
ATOM 4081 N N . ALA A 1 513 ? 3.763 5.399 25.467 1.00 89.25 513 ALA A N 1
ATOM 4082 C CA . ALA A 1 513 ? 4.547 5.092 24.275 1.00 89.25 513 ALA A CA 1
ATOM 4083 C C . ALA A 1 513 ? 5.895 4.441 24.621 1.00 89.25 513 ALA A C 1
ATOM 4085 O O . ALA A 1 513 ? 6.562 4.853 25.577 1.00 89.25 513 ALA A O 1
ATOM 4086 N N . ALA A 1 514 ? 6.308 3.461 23.819 1.00 86.12 514 ALA A N 1
ATOM 4087 C CA . ALA A 1 514 ? 7.590 2.773 23.926 1.00 86.12 514 ALA A CA 1
ATOM 4088 C C . ALA A 1 514 ? 8.263 2.624 22.553 1.00 86.12 514 ALA A C 1
ATOM 4090 O O . ALA A 1 514 ? 7.632 2.254 21.567 1.00 86.12 514 ALA A O 1
ATOM 4091 N N . ASN A 1 515 ? 9.567 2.874 22.505 1.00 84.19 515 ASN A N 1
ATOM 4092 C CA . ASN A 1 515 ? 10.368 2.872 21.285 1.00 84.19 515 ASN A CA 1
ATOM 4093 C C . ASN A 1 515 ? 10.844 1.479 20.866 1.00 84.19 515 ASN A C 1
ATOM 4095 O O . ASN A 1 515 ? 11.291 1.276 19.739 1.00 84.19 515 ASN A O 1
ATOM 4099 N N . ASN A 1 516 ? 10.786 0.523 21.790 1.00 84.00 516 ASN A N 1
ATOM 4100 C CA . ASN A 1 516 ? 11.136 -0.865 21.577 1.00 84.00 516 ASN A CA 1
ATOM 4101 C C . ASN A 1 516 ? 10.314 -1.769 22.507 1.00 84.00 516 ASN A C 1
ATOM 4103 O O . ASN A 1 516 ? 9.664 -1.332 23.461 1.00 84.00 516 ASN A O 1
ATOM 4107 N N . LEU A 1 517 ? 10.343 -3.061 22.203 1.00 85.44 517 LEU A N 1
ATOM 4108 C CA . LEU A 1 517 ? 9.547 -4.065 22.896 1.00 85.44 517 LEU A CA 1
ATOM 4109 C C . LEU A 1 517 ? 10.067 -4.384 24.317 1.00 85.44 517 LEU A C 1
ATOM 4111 O O . LEU A 1 517 ? 9.241 -4.485 25.224 1.00 85.44 517 LEU A O 1
ATOM 4115 N N . PRO A 1 518 ? 11.390 -4.447 24.578 1.00 83.44 518 PRO A N 1
ATOM 4116 C CA . PRO A 1 518 ? 11.909 -4.575 25.943 1.00 83.44 518 PRO A CA 1
ATOM 4117 C C . PRO A 1 518 ? 11.452 -3.448 26.884 1.00 83.44 518 PRO A C 1
ATOM 4119 O O . PRO A 1 518 ? 11.044 -3.705 28.018 1.00 83.44 518 PRO A O 1
ATOM 4122 N N . TYR A 1 519 ? 11.436 -2.201 26.409 1.00 83.56 519 TYR A N 1
ATOM 4123 C CA . TYR A 1 519 ? 10.940 -1.064 27.180 1.00 83.56 519 TYR A CA 1
ATOM 4124 C C . TYR A 1 519 ? 9.425 -1.141 27.396 1.00 83.56 519 TYR A C 1
ATOM 4126 O O . TYR A 1 519 ? 8.945 -0.875 28.498 1.00 83.56 519 TYR A O 1
ATOM 4134 N N . ALA A 1 520 ? 8.667 -1.589 26.390 1.00 86.81 520 ALA A N 1
ATOM 4135 C CA . ALA A 1 520 ? 7.238 -1.862 26.542 1.00 86.81 520 ALA A CA 1
ATOM 4136 C C . ALA A 1 520 ? 6.967 -2.911 27.638 1.00 86.81 520 ALA A C 1
ATOM 4138 O O . ALA A 1 520 ? 6.054 -2.740 28.446 1.00 86.81 520 ALA A O 1
ATOM 4139 N N . PHE A 1 521 ? 7.791 -3.960 27.729 1.00 86.50 521 PHE A N 1
ATOM 4140 C CA . PHE A 1 521 ? 7.705 -4.957 28.800 1.00 86.50 521 PHE A CA 1
ATOM 4141 C C . PHE A 1 521 ? 8.050 -4.384 30.181 1.00 86.50 521 PHE A C 1
ATOM 4143 O O . PHE A 1 521 ? 7.392 -4.728 31.163 1.00 86.50 521 PHE A O 1
ATOM 4150 N N . HIS A 1 522 ? 9.016 -3.468 30.268 1.00 83.31 522 HIS A N 1
ATOM 4151 C CA . HIS A 1 522 ? 9.319 -2.747 31.508 1.00 83.31 522 HIS A CA 1
ATOM 4152 C C . HIS A 1 522 ? 8.139 -1.867 31.976 1.00 83.31 522 HIS A C 1
ATOM 4154 O O . HIS A 1 522 ? 7.781 -1.868 33.159 1.00 83.31 522 HIS A O 1
ATOM 4160 N N . LEU A 1 523 ? 7.491 -1.148 31.053 1.00 85.44 523 LEU A N 1
ATOM 4161 C CA . LEU A 1 523 ? 6.284 -0.365 31.347 1.00 85.44 523 LEU A CA 1
ATOM 4162 C C . LEU A 1 523 ? 5.127 -1.272 31.795 1.00 85.44 523 LEU A C 1
ATOM 4164 O O . LEU A 1 523 ? 4.482 -1.000 32.807 1.00 85.44 523 LEU A O 1
ATOM 4168 N N . TRP A 1 524 ? 4.910 -2.393 31.105 1.00 88.38 524 TRP A N 1
ATOM 4169 C CA . TRP A 1 524 ? 3.918 -3.397 31.497 1.00 88.38 524 TRP A CA 1
ATOM 4170 C C . TRP A 1 524 ? 4.148 -3.928 32.919 1.00 88.38 524 TRP A C 1
ATOM 4172 O O . TRP A 1 524 ? 3.203 -4.002 33.708 1.00 88.38 524 TRP A O 1
ATOM 4182 N N . ALA A 1 525 ? 5.396 -4.236 33.277 1.00 85.50 525 ALA A N 1
ATOM 4183 C CA . ALA A 1 525 ? 5.734 -4.687 34.623 1.00 85.50 525 ALA A CA 1
ATOM 4184 C C . ALA A 1 525 ? 5.438 -3.614 35.683 1.00 85.50 525 ALA A C 1
ATOM 4186 O O . ALA A 1 525 ? 4.829 -3.900 36.711 1.00 85.50 525 ALA A O 1
ATOM 4187 N N . THR A 1 526 ? 5.772 -2.354 35.397 1.00 85.06 526 THR A N 1
ATOM 4188 C CA . THR A 1 526 ? 5.467 -1.230 36.298 1.00 85.06 526 THR A CA 1
ATOM 4189 C C . THR A 1 526 ? 3.957 -1.084 36.527 1.00 85.06 526 THR A C 1
ATOM 4191 O O . THR A 1 526 ? 3.514 -0.849 37.651 1.00 85.06 526 THR A O 1
ATOM 4194 N N . TYR A 1 527 ? 3.149 -1.254 35.476 1.00 87.50 527 TYR A N 1
ATOM 4195 C CA . TYR A 1 527 ? 1.688 -1.217 35.575 1.00 87.50 527 TYR A CA 1
ATOM 4196 C C . TYR A 1 527 ? 1.133 -2.366 36.423 1.00 87.50 527 TYR A C 1
ATOM 4198 O O . TYR A 1 527 ? 0.286 -2.141 37.289 1.00 87.50 527 TYR A O 1
ATOM 4206 N N . CYS A 1 528 ? 1.632 -3.584 36.206 1.00 86.31 528 CYS A N 1
ATOM 4207 C CA . CYS A 1 528 ? 1.228 -4.746 36.987 1.00 86.31 528 CYS A CA 1
ATOM 4208 C C . CYS A 1 528 ? 1.457 -4.529 38.487 1.00 86.31 528 CYS A C 1
ATOM 4210 O O . CYS A 1 528 ? 0.536 -4.764 39.266 1.00 86.31 528 CYS A O 1
ATOM 4212 N N . ASP A 1 529 ? 2.615 -4.003 38.892 1.00 84.81 529 ASP A N 1
ATOM 4213 C CA . ASP A 1 529 ? 2.903 -3.722 40.304 1.00 84.81 529 ASP A CA 1
ATOM 4214 C C . ASP A 1 529 ? 1.920 -2.721 40.919 1.00 84.81 529 ASP A C 1
ATOM 4216 O O . ASP A 1 529 ? 1.440 -2.914 42.036 1.00 84.81 529 ASP A O 1
ATOM 4220 N N . GLN A 1 530 ? 1.575 -1.651 40.201 1.00 83.25 530 GLN A N 1
ATOM 4221 C CA . GLN A 1 530 ? 0.633 -0.652 40.709 1.00 83.25 530 GLN A CA 1
ATOM 4222 C C . GLN A 1 530 ? -0.781 -1.214 40.884 1.00 83.25 530 GLN A C 1
ATOM 4224 O O . GLN A 1 530 ? -1.430 -0.941 41.895 1.00 83.25 530 GLN A O 1
ATOM 4229 N N . VAL A 1 531 ? -1.256 -2.006 39.920 1.00 84.69 531 VAL A N 1
ATOM 4230 C CA . VAL A 1 531 ? -2.598 -2.602 39.970 1.00 84.69 531 VAL A CA 1
ATOM 4231 C C . VAL A 1 531 ? -2.676 -3.701 41.026 1.00 84.69 531 VAL A C 1
ATOM 4233 O O . VAL A 1 531 ? -3.659 -3.757 41.766 1.00 84.69 531 VAL A O 1
ATOM 4236 N N . LEU A 1 532 ? -1.636 -4.530 41.153 1.00 83.38 532 LEU A N 1
ATOM 4237 C CA . LEU A 1 532 ? -1.560 -5.564 42.187 1.00 83.38 532 LEU A CA 1
ATOM 4238 C C . LEU A 1 532 ? -1.522 -4.949 43.592 1.00 83.38 532 LEU A C 1
ATOM 4240 O O . LEU A 1 532 ? -2.252 -5.407 44.470 1.00 83.38 532 LEU A O 1
ATOM 4244 N N . ASN A 1 533 ? -0.768 -3.861 43.795 1.00 81.81 533 ASN A N 1
ATOM 4245 C CA . ASN A 1 533 ? -0.764 -3.115 45.061 1.00 81.81 533 ASN A CA 1
ATOM 4246 C C . ASN A 1 533 ? -2.128 -2.479 45.384 1.00 81.81 533 ASN A C 1
ATOM 4248 O O . ASN A 1 533 ? -2.471 -2.317 46.554 1.00 81.81 533 ASN A O 1
ATOM 4252 N N . ALA A 1 534 ? -2.920 -2.145 44.362 1.00 81.44 534 ALA A N 1
ATOM 4253 C CA . ALA A 1 534 ? -4.289 -1.655 44.511 1.00 81.44 534 ALA A CA 1
ATOM 4254 C C . ALA A 1 534 ? -5.340 -2.779 44.660 1.00 81.44 534 ALA A C 1
ATOM 4256 O O . ALA A 1 534 ? -6.523 -2.484 44.826 1.00 81.44 534 ALA A O 1
ATOM 4257 N N . GLY A 1 535 ? -4.939 -4.057 44.604 1.00 78.56 535 GLY A N 1
ATOM 4258 C CA . GLY A 1 535 ? -5.839 -5.214 44.694 1.00 78.56 535 GLY A CA 1
ATOM 4259 C C . GLY A 1 535 ? -6.661 -5.493 43.428 1.00 78.56 535 GLY A C 1
ATOM 4260 O O . GLY A 1 535 ? -7.667 -6.199 43.498 1.00 78.56 535 GLY A O 1
ATOM 4261 N N . GLY A 1 536 ? -6.268 -4.933 42.280 1.00 81.31 536 GLY A N 1
ATOM 4262 C CA . GLY A 1 536 ? -6.944 -5.114 40.994 1.00 81.31 536 GLY A CA 1
ATOM 4263 C C . GLY A 1 536 ? -6.364 -6.250 40.141 1.00 81.31 536 GLY A C 1
ATOM 4264 O O . GLY A 1 536 ? -5.290 -6.784 40.413 1.00 81.31 536 GLY A O 1
ATOM 4265 N N . LYS A 1 537 ? -7.070 -6.593 39.056 1.00 84.81 537 LYS A N 1
ATOM 4266 C CA . LYS A 1 537 ? -6.596 -7.531 38.024 1.00 84.81 537 LYS A CA 1
ATOM 4267 C C . LYS A 1 537 ? -5.913 -6.743 36.895 1.00 84.81 537 LYS A C 1
ATOM 4269 O O . LYS A 1 537 ? -6.617 -5.999 36.211 1.00 84.81 537 LYS A O 1
ATOM 4274 N N . PRO A 1 538 ? -4.595 -6.891 36.660 1.00 86.38 538 PRO A N 1
ATOM 4275 C CA . PRO A 1 538 ? -3.909 -6.142 35.611 1.00 86.38 538 PRO A CA 1
ATOM 4276 C C . PRO A 1 538 ? -4.327 -6.631 34.221 1.00 86.38 538 PRO A C 1
ATOM 4278 O O . PRO A 1 538 ? -4.248 -7.824 33.913 1.00 86.38 538 PRO A O 1
ATOM 4281 N N . ARG A 1 539 ? -4.765 -5.693 33.376 1.00 88.44 539 ARG A N 1
ATOM 4282 C CA . ARG A 1 539 ? -5.116 -5.942 31.975 1.00 88.44 539 ARG A CA 1
ATOM 4283 C C . ARG A 1 539 ? -4.385 -4.958 31.069 1.00 88.44 539 ARG A C 1
ATOM 4285 O O . ARG A 1 539 ? -4.460 -3.748 31.286 1.00 88.44 539 ARG A O 1
ATOM 4292 N N . GLY A 1 540 ? -3.673 -5.462 30.068 1.00 87.94 540 GLY A N 1
ATOM 4293 C CA . GLY A 1 540 ? -2.835 -4.643 29.195 1.00 87.94 540 GLY A CA 1
ATOM 4294 C C . GLY A 1 540 ? -2.960 -4.987 27.728 1.00 87.94 540 GLY A C 1
ATOM 4295 O O . GLY A 1 540 ? -3.169 -6.139 27.348 1.00 87.94 540 GLY A O 1
ATOM 4296 N N . LEU A 1 541 ? -2.782 -3.967 26.901 1.00 89.25 541 LEU A N 1
ATOM 4297 C CA . LEU A 1 541 ? -2.722 -4.076 25.456 1.00 89.25 541 LEU A CA 1
ATOM 4298 C C . LEU A 1 541 ? -1.416 -3.445 24.975 1.00 89.25 541 LEU A C 1
ATOM 4300 O O . LEU A 1 541 ? -1.241 -2.237 25.089 1.00 89.25 541 LEU A O 1
ATOM 4304 N N . ILE A 1 542 ? -0.508 -4.251 24.431 1.00 90.06 542 ILE A N 1
ATOM 4305 C CA . ILE A 1 542 ? 0.662 -3.759 23.699 1.00 90.06 542 ILE A CA 1
ATOM 4306 C C . ILE A 1 542 ? 0.288 -3.723 22.222 1.00 90.06 542 ILE A C 1
ATOM 4308 O O . ILE A 1 542 ? 0.027 -4.768 21.619 1.00 90.06 542 ILE A O 1
ATOM 4312 N N . ARG A 1 543 ? 0.261 -2.525 21.643 1.00 90.06 543 ARG A N 1
ATOM 4313 C CA . ARG A 1 543 ? -0.129 -2.289 20.254 1.00 90.06 543 ARG A CA 1
ATOM 4314 C C . ARG A 1 543 ? 1.079 -1.825 19.448 1.00 90.06 543 ARG A C 1
ATOM 4316 O O . ARG A 1 543 ? 1.640 -0.770 19.724 1.00 90.06 543 ARG A O 1
ATOM 4323 N N . LEU A 1 544 ? 1.473 -2.615 18.456 1.00 90.62 544 LEU A N 1
ATOM 4324 C CA . LEU A 1 544 ? 2.577 -2.305 17.546 1.00 90.62 544 LEU A CA 1
ATOM 4325 C C . LEU A 1 544 ? 2.033 -1.474 16.382 1.00 90.62 544 LEU A C 1
ATOM 4327 O O . LEU A 1 544 ? 1.193 -1.958 15.620 1.00 90.62 544 LEU A O 1
ATOM 4331 N N . LEU A 1 545 ? 2.485 -0.224 16.282 1.00 90.00 545 LEU A N 1
ATOM 4332 C CA . LEU A 1 545 ? 1.941 0.783 15.367 1.00 90.00 545 LEU A CA 1
ATOM 4333 C C . LEU A 1 545 ? 2.705 0.901 14.043 1.00 90.00 545 LEU A C 1
ATOM 4335 O O . LEU A 1 545 ? 2.271 1.636 13.160 1.00 90.00 545 LEU A O 1
ATOM 4339 N N . ASP A 1 546 ? 3.823 0.195 13.883 1.00 87.94 546 ASP A N 1
ATOM 4340 C CA . ASP A 1 546 ? 4.649 0.250 12.678 1.00 87.94 546 ASP A CA 1
ATOM 4341 C C . ASP A 1 546 ? 5.108 -1.131 12.175 1.00 87.94 546 ASP A C 1
ATOM 4343 O O . ASP A 1 546 ? 4.988 -2.169 12.834 1.00 87.94 546 ASP A O 1
ATOM 4347 N N . ASN A 1 547 ? 5.650 -1.156 10.958 1.00 87.44 547 ASN A N 1
ATOM 4348 C CA . ASN A 1 547 ? 6.233 -2.361 10.372 1.00 87.44 547 ASN A CA 1
ATOM 4349 C C . ASN A 1 547 ? 7.678 -2.616 10.853 1.00 87.44 547 ASN A C 1
ATOM 4351 O O . ASN A 1 547 ? 8.469 -3.248 10.140 1.00 87.44 547 ASN A O 1
ATOM 4355 N N . GLY A 1 548 ? 8.029 -2.106 12.037 1.00 85.25 548 GLY A N 1
ATOM 4356 C CA . GLY A 1 548 ? 9.357 -2.206 12.621 1.00 85.25 548 GLY A CA 1
ATOM 4357 C C . GLY A 1 548 ? 9.782 -3.650 12.895 1.00 85.25 548 GLY A C 1
ATOM 4358 O O . GLY A 1 548 ? 8.972 -4.586 12.975 1.00 85.25 548 GLY A O 1
ATOM 4359 N N . CYS A 1 549 ? 11.093 -3.835 13.026 1.00 84.12 549 CYS A N 1
ATOM 4360 C CA . CYS A 1 549 ? 11.684 -5.082 13.497 1.00 84.12 549 CYS A CA 1
ATOM 4361 C C . CYS A 1 549 ? 12.098 -4.912 14.952 1.00 84.12 549 CYS A C 1
ATOM 4363 O O . CYS A 1 549 ? 12.997 -4.139 15.265 1.00 84.12 549 CYS A O 1
ATOM 4365 N N . TYR A 1 550 ? 11.452 -5.665 15.834 1.00 83.19 550 TYR A N 1
ATOM 4366 C CA . TYR A 1 550 ? 11.671 -5.578 17.267 1.00 83.19 550 TYR A CA 1
ATOM 4367 C C . TYR A 1 550 ? 12.439 -6.798 17.752 1.00 83.19 550 TYR A C 1
ATOM 4369 O O . TYR A 1 550 ? 11.937 -7.928 17.714 1.00 83.19 550 TYR A O 1
ATOM 4377 N N . ALA A 1 551 ? 13.662 -6.564 18.221 1.00 77.50 551 ALA A N 1
ATOM 4378 C CA . ALA A 1 551 ? 14.409 -7.564 18.963 1.00 77.50 551 ALA A CA 1
ATOM 4379 C C . ALA A 1 551 ? 13.765 -7.756 20.343 1.00 77.50 551 ALA A C 1
ATOM 4381 O O . ALA A 1 551 ? 13.501 -6.794 21.065 1.00 77.50 551 ALA A O 1
ATOM 4382 N N . LEU A 1 552 ? 13.497 -9.011 20.697 1.00 73.38 552 LEU A N 1
ATOM 4383 C CA . LEU A 1 552 ? 12.958 -9.395 22.004 1.00 73.38 552 LEU A CA 1
ATOM 4384 C C . LEU A 1 552 ? 14.049 -9.527 23.075 1.00 73.38 552 LEU A C 1
ATOM 4386 O O . LEU A 1 552 ? 13.738 -9.766 24.235 1.00 73.38 552 LEU A O 1
ATOM 4390 N N . THR A 1 553 ? 15.318 -9.396 22.698 1.00 62.75 553 THR A N 1
ATOM 4391 C CA . THR A 1 553 ? 16.462 -9.473 23.605 1.00 62.75 553 THR A CA 1
ATOM 4392 C C . THR A 1 553 ? 17.265 -8.194 23.561 1.00 62.75 553 THR A C 1
ATOM 4394 O O . THR A 1 553 ? 17.486 -7.638 22.485 1.00 62.75 553 THR A O 1
ATOM 4397 N N . ASP A 1 554 ? 17.760 -7.786 24.723 1.00 55.47 554 ASP A N 1
ATOM 4398 C CA . ASP A 1 554 ? 18.902 -6.884 24.790 1.00 55.47 554 ASP A CA 1
ATOM 4399 C C . ASP A 1 554 ? 20.201 -7.663 24.496 1.00 55.47 554 ASP A C 1
ATOM 4401 O O . ASP A 1 554 ? 20.186 -8.899 24.455 1.00 55.47 554 ASP A O 1
ATOM 4405 N N . GLN A 1 555 ? 21.336 -6.980 24.324 1.00 50.16 555 GLN A N 1
ATOM 4406 C CA . GLN A 1 555 ? 22.640 -7.610 24.028 1.00 50.16 555 GLN A CA 1
ATOM 4407 C C . GLN A 1 555 ? 23.078 -8.678 25.066 1.00 50.16 555 GLN A C 1
ATOM 4409 O O . GLN A 1 555 ? 23.967 -9.476 24.783 1.00 50.16 555 GLN A O 1
ATOM 4414 N N . ALA A 1 556 ? 22.414 -8.740 26.231 1.00 47.97 556 ALA A N 1
ATOM 4415 C CA . ALA A 1 556 ? 22.616 -9.705 27.319 1.00 47.97 556 ALA A CA 1
ATOM 4416 C C . ALA A 1 556 ? 21.679 -10.945 27.304 1.00 47.97 556 ALA A C 1
ATOM 4418 O O . ALA A 1 556 ? 21.704 -11.747 28.236 1.00 47.97 556 ALA A O 1
ATOM 4419 N N . GLY A 1 557 ? 20.849 -11.137 26.272 1.00 48.00 557 GLY A N 1
ATOM 4420 C CA . GLY A 1 557 ? 20.253 -12.449 25.962 1.00 48.00 557 GLY A CA 1
ATOM 4421 C C . GLY A 1 557 ? 18.934 -12.846 26.646 1.00 48.00 557 GLY A C 1
ATOM 4422 O O . GLY A 1 557 ? 18.421 -13.918 26.336 1.00 48.00 557 GLY A O 1
ATOM 4423 N N . ALA A 1 558 ? 18.314 -12.025 27.503 1.00 49.12 558 ALA A N 1
ATOM 4424 C CA . ALA A 1 558 ? 16.974 -12.333 28.026 1.00 49.12 558 ALA A CA 1
ATOM 4425 C C . ALA A 1 558 ? 16.177 -11.083 28.437 1.00 49.12 558 ALA A C 1
ATOM 4427 O O . ALA A 1 558 ? 16.531 -10.412 29.400 1.00 49.12 558 ALA A O 1
ATOM 4428 N N . ALA A 1 559 ? 15.046 -10.817 27.776 1.00 55.34 559 ALA A N 1
ATOM 4429 C CA . ALA A 1 559 ? 13.974 -9.998 28.347 1.00 55.34 559 ALA A CA 1
ATOM 4430 C C . ALA A 1 559 ? 12.714 -10.873 28.480 1.00 55.34 559 ALA A C 1
ATOM 4432 O O . ALA A 1 559 ? 11.902 -10.932 27.553 1.00 55.34 559 ALA A O 1
ATOM 4433 N N . PRO A 1 560 ? 12.558 -11.634 29.581 1.00 66.12 560 PRO A N 1
ATOM 4434 C CA . PRO A 1 560 ? 11.358 -12.432 29.787 1.00 66.12 560 PRO A CA 1
ATOM 4435 C C . PRO A 1 560 ? 10.150 -11.504 29.953 1.00 66.12 560 PRO A C 1
ATOM 4437 O O . PRO A 1 560 ? 10.150 -10.616 30.807 1.00 66.12 560 PRO A O 1
ATOM 4440 N N . LEU A 1 561 ? 9.104 -11.716 29.150 1.00 77.12 561 LEU A N 1
ATOM 4441 C CA . LEU A 1 561 ? 7.812 -11.083 29.397 1.00 77.12 561 LEU A CA 1
ATOM 4442 C C . LEU A 1 561 ? 7.270 -11.616 30.730 1.00 77.12 561 LEU A C 1
ATOM 4444 O O . LEU A 1 561 ? 6.993 -12.814 30.852 1.00 77.12 561 LEU A O 1
ATOM 4448 N N . TRP A 1 562 ? 7.118 -10.722 31.705 1.00 78.62 562 TRP A N 1
ATOM 4449 C CA . TRP A 1 562 ? 6.549 -11.042 33.009 1.00 78.62 562 TRP A CA 1
ATOM 4450 C C . TRP A 1 562 ? 5.019 -10.993 32.968 1.00 78.62 562 TRP A C 1
ATOM 4452 O O . TRP A 1 562 ? 4.427 -9.990 32.562 1.00 78.62 562 TRP A O 1
ATOM 4462 N N . LEU A 1 563 ? 4.373 -12.076 33.405 1.00 83.56 563 LEU A N 1
ATOM 4463 C CA . LEU A 1 563 ? 2.920 -12.158 33.554 1.00 83.56 563 LEU A CA 1
ATOM 4464 C C . LEU A 1 563 ? 2.554 -12.650 34.963 1.00 83.56 563 LEU A C 1
ATOM 4466 O O . LEU A 1 563 ? 2.753 -13.834 35.259 1.00 83.56 563 LEU A O 1
ATOM 4470 N N . PRO A 1 564 ? 2.006 -11.777 35.832 1.00 81.25 564 PRO A N 1
ATOM 4471 C CA . PRO A 1 564 ? 1.553 -12.191 37.151 1.00 81.25 564 PRO A CA 1
ATOM 4472 C C . PRO A 1 564 ? 0.327 -13.119 37.084 1.00 81.25 564 PRO A C 1
ATOM 4474 O O . PRO A 1 564 ? -0.412 -13.117 36.091 1.00 81.25 564 PRO A O 1
ATOM 4477 N N . PRO A 1 565 ? 0.055 -13.900 38.149 1.00 74.88 565 PRO A N 1
ATOM 4478 C CA . PRO A 1 565 ? -1.132 -14.744 38.219 1.00 74.88 565 PRO A CA 1
ATOM 4479 C C . PRO A 1 565 ? -2.389 -13.897 38.009 1.00 74.88 565 PRO A C 1
ATOM 4481 O O . PRO A 1 565 ? -2.549 -12.867 38.655 1.00 74.88 565 PRO A O 1
ATOM 4484 N N . THR A 1 566 ? -3.288 -14.340 37.126 1.00 78.12 566 THR A N 1
ATOM 4485 C CA . THR A 1 566 ? -4.532 -13.645 36.719 1.00 78.12 566 THR A CA 1
ATOM 4486 C C . THR A 1 566 ? -4.377 -12.429 35.797 1.00 78.12 566 THR A C 1
ATOM 4488 O O . THR A 1 566 ? -5.396 -11.878 35.384 1.00 78.12 566 THR A O 1
ATOM 4491 N N . ALA A 1 567 ? -3.162 -12.029 35.412 1.00 84.44 567 ALA A N 1
ATOM 4492 C CA . ALA A 1 567 ? -2.968 -10.948 34.447 1.00 84.44 567 ALA A CA 1
ATOM 4493 C C . ALA A 1 567 ? -3.433 -11.338 33.036 1.00 84.44 567 ALA A C 1
ATOM 4495 O O . ALA A 1 567 ? -3.247 -12.476 32.602 1.00 84.44 567 ALA A O 1
ATOM 4496 N N . GLU A 1 568 ? -3.989 -10.378 32.299 1.00 86.44 568 GLU A N 1
ATOM 4497 C CA . GLU A 1 568 ? -4.319 -10.539 30.879 1.00 86.44 568 GLU A CA 1
ATOM 4498 C C . GLU A 1 568 ? -3.525 -9.527 30.052 1.00 86.44 568 GLU A C 1
ATOM 4500 O O . GLU A 1 568 ? -3.640 -8.322 30.259 1.00 86.44 568 GLU A O 1
ATOM 4505 N N . LEU A 1 569 ? -2.722 -10.013 29.105 1.00 87.19 569 LEU A N 1
ATOM 4506 C CA . LEU A 1 569 ? -1.958 -9.177 28.185 1.00 87.19 569 LEU A CA 1
ATOM 4507 C C . LEU A 1 569 ? -2.236 -9.612 26.752 1.00 87.19 569 LEU A C 1
ATOM 4509 O O . LEU A 1 569 ? -2.063 -10.782 26.408 1.00 87.19 569 LEU A O 1
ATOM 4513 N N . ALA A 1 570 ? -2.621 -8.660 25.913 1.00 87.00 570 ALA A N 1
ATOM 4514 C CA . ALA A 1 570 ? -2.717 -8.853 24.476 1.00 87.00 570 ALA A CA 1
ATOM 4515 C C . ALA A 1 570 ? -1.578 -8.093 23.790 1.00 87.00 570 ALA A C 1
ATOM 4517 O O . ALA A 1 570 ? -1.386 -6.907 24.041 1.00 87.00 570 ALA A O 1
ATOM 4518 N N . LEU A 1 571 ? -0.832 -8.772 22.917 1.00 86.81 571 LEU A N 1
ATOM 4519 C CA . LEU A 1 571 ? 0.129 -8.143 22.015 1.00 86.81 571 LEU A CA 1
ATOM 4520 C C . LEU A 1 571 ? -0.442 -8.200 20.601 1.00 86.81 571 LEU A C 1
ATOM 4522 O O . LEU A 1 571 ? -0.671 -9.283 20.060 1.00 86.81 571 LEU A O 1
ATOM 4526 N N . VAL A 1 572 ? -0.728 -7.033 20.037 1.00 85.75 572 VAL A N 1
ATOM 4527 C CA . VAL A 1 572 ? -1.515 -6.886 18.812 1.00 85.75 572 VAL A CA 1
ATOM 4528 C C . VAL A 1 572 ? -0.783 -5.946 17.861 1.00 85.75 572 VAL A C 1
ATOM 4530 O O . VAL A 1 572 ? -0.217 -4.939 18.277 1.00 85.75 572 VAL A O 1
ATOM 4533 N N . ALA A 1 573 ? -0.776 -6.282 16.577 1.00 86.12 573 ALA A N 1
ATOM 4534 C CA . ALA A 1 573 ? -0.363 -5.356 15.532 1.00 86.12 573 ALA A CA 1
ATOM 4535 C C . ALA A 1 573 ? -1.554 -4.489 15.118 1.00 86.12 573 ALA A C 1
ATOM 4537 O O . ALA A 1 573 ? -2.672 -5.000 15.029 1.00 86.12 573 ALA A O 1
ATOM 4538 N N . GLU A 1 574 ? -1.320 -3.208 14.853 1.00 82.69 574 GLU A N 1
ATOM 4539 C CA . GLU A 1 574 ? -2.348 -2.340 14.283 1.00 82.69 574 GLU A CA 1
ATOM 4540 C C . GLU A 1 574 ? -2.791 -2.836 12.896 1.00 82.69 574 GLU A C 1
ATOM 4542 O O . GLU A 1 574 ? -2.058 -3.534 12.190 1.00 82.69 574 GLU A O 1
ATOM 4547 N N . ASP A 1 575 ? -4.022 -2.523 12.495 1.00 73.38 575 ASP A N 1
ATOM 4548 C CA . ASP A 1 575 ? -4.560 -2.995 11.221 1.00 73.38 575 ASP A CA 1
ATOM 4549 C C . ASP A 1 575 ? -3.702 -2.524 10.032 1.00 73.38 575 ASP A C 1
ATOM 4551 O O . ASP A 1 575 ? -3.423 -1.342 9.860 1.00 73.38 575 ASP A O 1
ATOM 4555 N N . GLY A 1 576 ? -3.291 -3.470 9.180 1.00 68.44 576 GLY A N 1
ATOM 4556 C CA . GLY A 1 576 ? -2.392 -3.195 8.050 1.00 68.44 576 GLY A CA 1
ATOM 4557 C C . GLY A 1 576 ? -0.911 -3.139 8.430 1.00 68.44 576 GLY A C 1
ATOM 4558 O O . GLY A 1 576 ? -0.056 -3.119 7.547 1.00 68.44 576 GLY A O 1
ATOM 4559 N N . VAL A 1 577 ? -0.603 -3.217 9.722 1.00 77.25 577 VAL A N 1
ATOM 4560 C CA . VAL A 1 577 ? 0.751 -3.261 10.247 1.00 77.25 577 VAL A CA 1
ATOM 4561 C C . VAL A 1 577 ? 1.180 -4.713 10.456 1.00 77.25 577 VAL A C 1
ATOM 4563 O O . VAL A 1 577 ? 0.437 -5.563 10.945 1.00 77.25 577 VAL A O 1
ATOM 4566 N N . GLN A 1 578 ? 2.407 -5.022 10.050 1.00 76.19 578 GLN A N 1
ATOM 4567 C CA . GLN A 1 578 ? 3.013 -6.338 10.227 1.00 76.19 578 GLN A CA 1
ATOM 4568 C C . GLN A 1 578 ? 4.388 -6.172 10.876 1.00 76.19 578 GLN A C 1
ATOM 4570 O O . GLN A 1 578 ? 5.400 -6.167 10.168 1.00 76.19 578 GLN A O 1
ATOM 4575 N N . PRO A 1 579 ? 4.433 -6.012 12.206 1.00 82.06 579 PRO A N 1
ATOM 4576 C CA . PRO A 1 579 ? 5.689 -5.942 12.922 1.00 82.06 579 PRO A CA 1
ATOM 4577 C C . PRO A 1 579 ? 6.385 -7.298 12.827 1.00 82.06 579 PRO A C 1
ATOM 4579 O O . PRO A 1 579 ? 5.749 -8.357 12.764 1.00 82.06 579 PRO A O 1
ATOM 4582 N N . THR A 1 580 ? 7.710 -7.273 12.823 1.00 82.44 580 THR A N 1
ATOM 4583 C CA . THR A 1 580 ? 8.508 -8.497 12.868 1.00 82.44 580 THR A CA 1
ATOM 4584 C C . THR A 1 580 ? 9.148 -8.619 14.237 1.00 82.44 580 THR A C 1
ATOM 4586 O O . THR A 1 580 ? 9.931 -7.764 14.635 1.00 82.44 580 THR A O 1
ATOM 4589 N N . LEU A 1 581 ? 8.828 -9.698 14.950 1.00 82.25 581 LEU A N 1
ATOM 4590 C CA . LEU A 1 581 ? 9.471 -10.018 16.220 1.00 82.25 581 LEU A CA 1
ATOM 4591 C C . LEU A 1 581 ? 10.641 -10.964 15.975 1.00 82.25 581 LEU A C 1
ATOM 4593 O O . LEU A 1 581 ? 10.481 -12.004 15.331 1.00 82.25 581 LEU A O 1
ATOM 4597 N N . ILE A 1 582 ? 11.810 -10.601 16.494 1.00 76.31 582 ILE A N 1
ATOM 4598 C CA . ILE A 1 582 ? 13.027 -11.405 16.404 1.00 76.31 582 ILE A CA 1
ATOM 4599 C C . ILE A 1 582 ? 13.358 -11.903 17.813 1.00 76.31 582 ILE A C 1
ATOM 4601 O O . ILE A 1 582 ? 13.730 -11.118 18.684 1.00 76.31 582 ILE A O 1
ATOM 4605 N N . GLY A 1 583 ? 13.175 -13.205 18.044 1.00 68.62 583 GLY A N 1
ATOM 4606 C CA . GLY A 1 583 ? 13.565 -13.881 19.287 1.00 68.62 583 GLY A CA 1
ATOM 4607 C C . GLY A 1 583 ? 14.995 -14.425 19.233 1.00 68.62 583 GLY A C 1
ATOM 4608 O O . GLY A 1 583 ? 15.510 -14.694 18.145 1.00 68.62 583 GLY A O 1
ATOM 4609 N N . HIS A 1 584 ? 15.613 -14.641 20.398 1.00 61.34 584 HIS A N 1
ATOM 4610 C CA . HIS A 1 584 ? 16.896 -15.345 20.513 1.00 61.34 584 HIS A CA 1
ATOM 4611 C C . HIS A 1 584 ? 16.721 -16.800 20.071 1.00 61.34 584 HIS A C 1
ATOM 4613 O O . HIS A 1 584 ? 15.816 -17.485 20.549 1.00 61.34 584 HIS A O 1
ATOM 4619 N N . ASP A 1 585 ? 17.515 -17.252 19.098 1.00 58.41 585 ASP A N 1
ATOM 4620 C CA . ASP A 1 585 ? 17.356 -18.558 18.434 1.00 58.41 585 ASP A CA 1
ATOM 4621 C C . ASP A 1 585 ? 15.923 -18.848 17.932 1.00 58.41 585 ASP A C 1
ATOM 4623 O O . ASP A 1 585 ? 15.504 -19.997 17.789 1.00 58.41 585 ASP A O 1
ATOM 4627 N N . GLY A 1 586 ? 15.140 -17.795 17.661 1.00 57.66 586 GLY A N 1
ATOM 4628 C CA . GLY A 1 586 ? 13.746 -17.907 17.233 1.00 57.66 586 GLY A CA 1
ATOM 4629 C C . GLY A 1 586 ? 12.753 -18.299 18.334 1.00 57.66 586 GLY A C 1
ATOM 4630 O O . GLY A 1 586 ? 11.611 -18.627 18.008 1.00 57.66 586 GLY A O 1
ATOM 4631 N N . GLN A 1 587 ? 13.145 -18.264 19.612 1.00 55.84 587 GLN A N 1
ATOM 4632 C CA . GLN A 1 587 ? 12.261 -18.575 20.738 1.00 55.84 587 GLN A CA 1
ATOM 4633 C C . GLN A 1 587 ? 11.707 -17.306 21.407 1.00 55.84 587 GLN A C 1
ATOM 4635 O O . GLN A 1 587 ? 12.414 -16.321 21.611 1.00 55.84 587 GLN A O 1
ATOM 4640 N N . PHE A 1 588 ? 10.417 -17.347 21.756 1.00 66.50 588 PHE A N 1
ATOM 4641 C CA . PHE A 1 588 ? 9.738 -16.366 22.605 1.00 66.50 588 PHE A CA 1
ATOM 4642 C C . PHE A 1 588 ? 9.319 -17.068 23.899 1.00 66.50 588 PHE A C 1
ATOM 4644 O O . PHE A 1 588 ? 8.451 -17.942 23.874 1.00 66.50 588 PHE A O 1
ATOM 4651 N N . SER A 1 589 ? 9.963 -16.726 25.017 1.00 60.56 589 SER A N 1
ATOM 4652 C CA . SER A 1 589 ? 9.684 -17.313 26.330 1.00 60.56 589 SER A CA 1
ATOM 4653 C C . SER A 1 589 ? 8.829 -16.377 27.182 1.00 60.56 589 SER A C 1
ATOM 4655 O O . SER A 1 589 ? 9.204 -15.227 27.416 1.00 60.56 589 SER A O 1
ATOM 4657 N N . VAL A 1 590 ? 7.715 -16.895 27.694 1.00 66.50 590 VAL A N 1
ATOM 4658 C CA . VAL A 1 590 ? 6.853 -16.212 28.666 1.00 66.50 590 VAL A CA 1
ATOM 4659 C C . VAL A 1 590 ? 7.105 -16.829 30.036 1.00 66.50 590 VAL A C 1
ATOM 4661 O O . VAL A 1 590 ? 7.004 -18.049 30.180 1.00 66.50 590 VAL A O 1
ATOM 4664 N N . VAL A 1 591 ? 7.442 -16.007 31.032 1.00 63.78 591 VAL A N 1
ATOM 4665 C CA . VAL A 1 591 ? 7.730 -16.480 32.392 1.00 63.78 591 VAL A CA 1
ATOM 4666 C C . VAL A 1 591 ? 6.555 -16.138 33.302 1.00 63.78 591 VAL A C 1
ATOM 4668 O O . VAL A 1 591 ? 6.208 -14.971 33.486 1.00 63.78 591 VAL A O 1
ATOM 4671 N N . PHE A 1 592 ? 5.952 -17.178 33.877 1.00 66.44 592 PHE A N 1
ATOM 4672 C CA . PHE A 1 592 ? 4.939 -17.062 34.921 1.00 66.44 592 PHE A CA 1
ATOM 4673 C C . PHE A 1 592 ? 5.626 -17.208 36.273 1.00 66.44 592 PHE A C 1
ATOM 4675 O O . PHE A 1 592 ? 6.255 -18.235 36.529 1.00 66.44 592 PHE A O 1
ATOM 4682 N N . GLU A 1 593 ? 5.501 -16.213 37.144 1.00 61.88 593 GLU A N 1
ATOM 4683 C CA . GLU A 1 593 ? 6.098 -16.272 38.477 1.00 61.88 593 GLU A CA 1
ATOM 4684 C C . GLU A 1 593 ? 5.011 -16.360 39.552 1.00 61.88 593 GLU A C 1
ATOM 4686 O O . GLU A 1 593 ? 4.041 -15.598 39.557 1.00 61.88 593 GLU A O 1
ATOM 4691 N N . GLN A 1 594 ? 5.169 -17.312 40.474 1.00 48.47 594 GLN A N 1
ATOM 4692 C CA . GLN A 1 594 ? 4.424 -17.330 41.729 1.00 48.47 594 GLN A CA 1
ATOM 4693 C C . GLN A 1 594 ? 5.178 -16.439 42.724 1.00 48.47 594 GLN A C 1
ATOM 4695 O O . GLN A 1 594 ? 6.320 -16.701 43.076 1.00 48.47 594 GLN A O 1
ATOM 4700 N N . HIS A 1 595 ? 4.536 -15.343 43.102 1.00 39.66 595 HIS A N 1
ATOM 4701 C CA . HIS A 1 595 ? 5.091 -14.163 43.766 1.00 39.66 595 HIS A CA 1
ATOM 4702 C C . HIS A 1 595 ? 6.003 -14.429 44.991 1.00 39.66 595 HIS A C 1
ATOM 4704 O O . HIS A 1 595 ? 5.513 -14.919 46.006 1.00 39.66 595 HIS A O 1
ATOM 4710 N N . THR A 1 596 ? 7.263 -13.950 44.960 1.00 38.09 596 THR A N 1
ATOM 4711 C CA . THR A 1 596 ? 8.037 -13.485 46.142 1.00 38.09 596 THR A CA 1
ATOM 4712 C C . THR A 1 596 ? 9.091 -12.416 45.751 1.00 38.09 596 THR A C 1
ATOM 4714 O O . THR A 1 596 ? 10.218 -12.768 45.423 1.00 38.09 596 THR A O 1
ATOM 4717 N N . GLY A 1 597 ? 8.766 -11.111 45.817 1.00 48.00 597 GLY A N 1
ATOM 4718 C CA . GLY A 1 597 ? 9.744 -9.991 45.746 1.00 48.00 597 GLY A CA 1
ATOM 4719 C C . GLY A 1 597 ? 9.615 -9.001 44.558 1.00 48.00 597 GLY A C 1
ATOM 4720 O O . GLY A 1 597 ? 8.942 -9.327 43.584 1.00 48.00 597 GLY A O 1
ATOM 4721 N N . PRO A 1 598 ? 10.216 -7.782 44.633 1.00 51.03 598 PRO A N 1
ATOM 4722 C CA . PRO A 1 598 ? 10.021 -6.710 43.643 1.00 51.03 598 PRO A CA 1
ATOM 4723 C C . PRO A 1 598 ? 10.951 -6.834 42.417 1.00 51.03 598 PRO A C 1
ATOM 4725 O O . PRO A 1 598 ? 12.164 -6.626 42.498 1.00 51.03 598 PRO A O 1
ATOM 4728 N N . LEU A 1 599 ? 10.350 -7.138 41.264 1.00 53.88 599 LEU A N 1
ATOM 4729 C CA . LEU A 1 599 ? 10.990 -7.496 39.989 1.00 53.88 599 LEU A CA 1
ATOM 4730 C C . LEU A 1 599 ? 11.461 -6.283 39.150 1.00 53.88 599 LEU A C 1
ATOM 4732 O O . LEU A 1 599 ? 12.370 -6.408 38.326 1.00 53.88 599 LEU A O 1
ATOM 4736 N N . VAL A 1 600 ? 10.920 -5.083 39.401 1.00 51.66 600 VAL A N 1
ATOM 4737 C CA . VAL A 1 600 ? 11.230 -3.838 38.653 1.00 51.66 600 VAL A CA 1
ATOM 4738 C C . VAL A 1 600 ? 12.723 -3.513 38.667 1.00 51.66 600 VAL A C 1
ATOM 4740 O O . VAL A 1 600 ? 13.285 -3.119 37.649 1.00 51.66 600 VAL A O 1
ATOM 4743 N N . ALA A 1 601 ? 13.404 -3.758 39.790 1.00 50.38 601 ALA A N 1
ATOM 4744 C CA . ALA A 1 601 ? 14.843 -3.535 39.904 1.00 50.38 601 ALA A CA 1
ATOM 4745 C C . ALA A 1 601 ? 15.676 -4.526 39.070 1.00 50.38 601 ALA A C 1
ATOM 4747 O O . ALA A 1 601 ? 16.823 -4.231 38.749 1.00 50.38 601 ALA A O 1
ATOM 4748 N N . ALA A 1 602 ? 15.154 -5.711 38.739 1.00 49.97 602 ALA A N 1
ATOM 4749 C CA . ALA A 1 602 ? 15.844 -6.691 37.898 1.00 49.97 602 ALA A CA 1
ATOM 4750 C C . ALA A 1 602 ? 15.683 -6.366 36.404 1.00 49.97 602 ALA A C 1
ATOM 4752 O O . ALA A 1 602 ? 16.677 -6.361 35.683 1.00 49.97 602 ALA A O 1
ATOM 4753 N N . LEU A 1 603 ? 14.472 -5.998 35.962 1.00 46.97 603 LEU A N 1
ATOM 4754 C CA . LEU A 1 603 ? 14.223 -5.581 34.574 1.00 46.97 603 LEU A CA 1
ATOM 4755 C C . LEU A 1 603 ? 14.889 -4.236 34.236 1.00 46.97 603 LEU A C 1
ATOM 4757 O O . LEU A 1 603 ? 15.407 -4.073 33.136 1.00 46.97 603 LEU A O 1
ATOM 4761 N N . ALA A 1 604 ? 14.944 -3.294 35.183 1.00 42.44 604 ALA A N 1
ATOM 4762 C CA . ALA A 1 604 ? 15.614 -2.006 34.984 1.00 42.44 604 ALA A CA 1
ATOM 4763 C C . ALA A 1 604 ? 17.154 -2.109 34.959 1.00 42.44 604 ALA A C 1
ATOM 4765 O O . ALA A 1 604 ? 17.807 -1.316 34.284 1.00 42.44 604 ALA A O 1
ATOM 4766 N N . ARG A 1 605 ? 17.753 -3.090 35.658 1.00 41.56 605 ARG A N 1
ATOM 4767 C CA . ARG A 1 605 ? 19.217 -3.305 35.669 1.00 41.56 605 ARG A CA 1
ATOM 4768 C C . ARG A 1 605 ? 19.759 -3.861 34.348 1.00 41.56 605 ARG A C 1
ATOM 4770 O O . ARG A 1 605 ? 20.913 -3.598 34.031 1.00 41.56 605 ARG A O 1
ATOM 4777 N N . GLY A 1 606 ? 18.932 -4.555 33.563 1.00 41.78 606 GLY A N 1
ATOM 4778 C CA . GLY A 1 606 ? 19.315 -5.073 32.243 1.00 41.78 606 GLY A CA 1
ATOM 4779 C C . GLY A 1 606 ? 19.562 -3.995 31.180 1.00 41.78 606 GLY A C 1
ATOM 4780 O O . GLY A 1 606 ? 20.280 -4.259 30.228 1.00 41.78 606 GLY A O 1
ATOM 4781 N N . ALA A 1 607 ? 19.038 -2.778 31.367 1.00 40.81 607 ALA A N 1
ATOM 4782 C CA . ALA A 1 607 ? 19.095 -1.698 30.377 1.00 40.81 607 ALA A CA 1
ATOM 4783 C C . ALA A 1 607 ? 20.203 -0.650 30.631 1.00 40.81 607 ALA A C 1
ATOM 4785 O O . ALA A 1 607 ? 20.247 0.365 29.937 1.00 40.81 607 ALA A O 1
ATOM 4786 N N . SER A 1 608 ? 21.070 -0.824 31.643 1.00 33.56 608 SER A N 1
ATOM 4787 C CA . SER A 1 608 ? 21.995 0.249 32.063 1.00 33.56 608 SER A CA 1
ATOM 4788 C C . SER A 1 608 ? 23.435 -0.153 32.426 1.00 33.56 608 SER A C 1
ATOM 4790 O O . SER A 1 608 ? 24.204 0.739 32.792 1.00 33.56 608 SER A O 1
ATOM 4792 N N . GLN A 1 609 ? 23.865 -1.414 32.329 1.00 30.41 609 GLN A N 1
ATOM 4793 C CA . GLN A 1 609 ? 25.244 -1.771 32.709 1.00 30.41 609 GLN A CA 1
ATOM 4794 C C . GLN A 1 609 ? 25.903 -2.758 31.741 1.00 30.41 609 GLN A C 1
ATOM 4796 O O . GLN A 1 609 ? 25.704 -3.964 31.826 1.00 30.41 609 GLN A O 1
ATOM 4801 N N . ALA A 1 610 ? 26.761 -2.214 30.874 1.00 32.12 610 ALA A N 1
ATOM 4802 C CA . ALA A 1 610 ? 27.951 -2.900 30.392 1.00 32.12 610 ALA A CA 1
ATOM 4803 C C . ALA A 1 610 ? 29.100 -2.629 31.381 1.00 32.12 610 ALA A C 1
ATOM 4805 O O . ALA A 1 610 ? 29.487 -1.472 31.544 1.00 32.12 610 ALA A O 1
ATOM 4806 N N . ALA A 1 611 ? 29.601 -3.680 32.041 1.00 25.38 611 ALA A N 1
ATOM 4807 C CA . ALA A 1 611 ? 30.979 -3.833 32.534 1.00 25.38 611 ALA A CA 1
ATOM 4808 C C . ALA A 1 611 ? 31.167 -5.240 33.157 1.00 25.38 611 ALA A C 1
ATOM 4810 O O . ALA A 1 611 ? 30.673 -5.467 34.256 1.00 25.38 611 ALA A O 1
ATOM 4811 N N . ASP A 1 612 ? 31.863 -6.117 32.413 1.00 23.50 612 ASP A N 1
ATOM 4812 C CA . ASP A 1 612 ? 32.655 -7.333 32.745 1.00 23.50 612 ASP A CA 1
ATOM 4813 C C . ASP A 1 612 ? 32.255 -8.330 33.866 1.00 23.50 612 ASP A C 1
ATOM 4815 O O . ASP A 1 612 ? 31.893 -7.916 34.969 1.00 23.50 612 ASP A O 1
ATOM 4819 N N . PRO A 1 613 ? 32.591 -9.638 33.728 1.00 30.55 613 PRO A 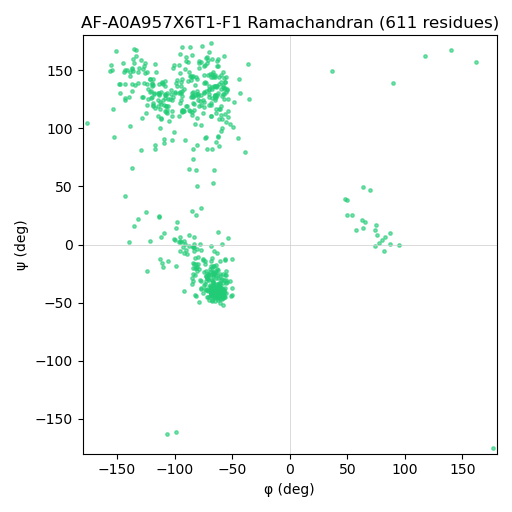N 1
ATOM 4820 C CA . PRO A 1 613 ? 32.790 -10.476 32.532 1.00 30.55 613 PRO A CA 1
ATOM 4821 C C . PRO A 1 613 ? 31.777 -11.636 32.406 1.00 30.55 613 PRO A C 1
ATOM 4823 O O . PRO A 1 613 ? 31.125 -11.999 33.415 1.00 30.55 613 PRO A O 1
#

Radius of gyration: 32.0 Å; Cα contacts (8 Å, |Δi|>4): 980; chains: 1; bounding box: 80×79×97 Å

Secondary structure (DSSP, 8-state):
---HHHHHHHHHHHHHTT-TT--HHHHHHHHHHHHHHHHHHHHHHHHHTTSTTTS-TTTHHHHHHHTT--S-----TT-HHHHHHHHHHHHHHHTTTT-HHHHHHHHHHHH-SEEEEEEGGGGB--PPPTTS--TT--SS--TT-HHHHHTTTSTT----B----S--PPP-----TTS------TT-----TT-SSTT-EEEEEE-EEEEEEEEEEPEEEETTEEESSTT------B--PPPPSSTT----GGGS-PBPPHHHHHHHHHHHHHHS-TTS-GGGS-S--SSBSTTSSEEEEEPPEEESS--HHHHHHHHHH---HHHHHHHHHH-TTPPP--------TTPPPPEEEEEETTTEEEEEETTTTEEEEEEEEE-TTSPEEEEEEEPPEEPPGGGEEE----SSTTS--HHHHHHHHHHHHHTS--EEEETTTTEEEE-SS-S---GGGEEEEEEEEEE-TTSSS---------GGGSS-EEEEE-TTPPPPPGGG--TT--EEEESSHHHHHHHHHHHHHHHHHTT---EEEEEE-SS-EEESS-TTS--PEEE-TT-EEEEEEPTT---EEE-BTTB--EEE----S--HHHHHHTTT-----

Mean predicted aligned error: 14.45 Å

Nearest PDB structures (foldseek):
  8kea-assembly1_f  TM=6.559E-01  e=5.531E-02  unclassified Caudoviricetes
  2kte-assembly1_A  TM=4.224E-01  e=8.808E-02  Bacillus subtilis
  2kew-assembly1_A  TM=4.215E-01  e=4.237E-01  Bacillus subtilis subsp. subtilis str. 168
  5ft0-assembly1_A  TM=4.256E-01  e=1.280E+00  Phikzvirus phiKZ
  4os3-assembly1_A  TM=2.930E-01  e=2.290E+00  Homo sapiens

pLDDT: mean 75.18, std 17.24, range [23.5, 97.12]

Solvent-accessible surface area (backbone atoms only — not comparable to full-atom values): 35880 Å² total; per-residue (Å²): 134,84,61,67,71,58,55,55,52,28,46,56,52,11,54,74,73,73,42,81,87,55,17,66,62,58,51,53,49,51,53,54,48,53,54,48,53,51,50,53,50,52,52,51,50,55,58,31,48,72,37,80,89,63,28,55,79,84,49,51,61,60,59,24,50,76,69,69,51,84,65,82,76,67,92,49,89,86,49,64,71,27,54,44,47,38,52,69,43,43,68,63,47,67,78,43,71,92,42,64,27,41,55,25,48,54,47,26,31,60,66,74,33,46,42,40,64,36,60,29,43,75,31,43,61,70,92,69,51,90,94,59,72,61,90,82,59,39,74,71,79,66,86,82,43,50,49,63,59,70,23,54,96,42,91,74,41,66,63,39,36,70,77,39,88,49,70,70,46,75,77,84,78,74,73,57,94,84,59,80,85,74,82,77,57,91,82,68,67,79,76,50,45,25,53,41,28,74,90,36,69,47,80,46,76,45,67,49,39,59,45,59,34,56,68,17,42,38,17,70,68,42,94,58,29,36,19,63,33,60,84,57,46,77,41,52,27,19,32,51,53,48,80,81,92,47,81,76,55,62,68,50,74,63,46,29,60,40,76,39,46,50,46,54,52,38,49,41,45,48,52,47,52,72,76,38,74,74,85,54,62,70,87,83,47,74,55,59,52,84,55,37,14,90,94,42,16,29,31,49,34,39,49,58,42,80,44,93,66,73,58,72,73,54,51,54,43,46,67,77,67,57,97,45,70,65,64,54,51,54,52,68,70,66,60,83,78,70,77,78,82,70,93,65,77,76,76,67,99,77,68,78,72,52,53,73,46,78,77,42,96,93,41,33,39,37,38,36,37,70,45,63,68,43,45,34,42,38,39,59,45,83,42,100,82,82,47,81,42,76,46,40,32,38,52,63,43,73,64,34,50,88,35,51,40,55,45,93,72,63,99,42,69,84,55,74,49,76,68,57,57,54,49,28,53,54,28,63,76,65,54,41,56,30,35,38,35,19,35,60,43,22,34,38,31,51,47,47,88,63,76,84,76,57,50,86,39,36,31,29,31,39,15,32,68,43,79,46,76,84,52,105,62,69,70,85,82,64,88,71,85,53,85,90,56,78,61,33,32,36,37,40,31,35,74,84,47,75,65,54,60,73,83,70,58,50,68,75,38,34,82,42,39,17,36,45,54,56,55,41,47,51,49,51,48,55,41,38,53,46,16,50,75,70,73,49,74,38,35,37,36,40,36,31,70,35,28,39,74,36,53,47,44,57,101,84,72,69,54,67,47,77,44,56,84,82,47,46,77,47,80,43,60,38,92,75,35,63,54,41,79,44,38,69,97,73,47,84,65,76,46,77,58,85,89,85,81,84,58,67,67,60,63,57,51,75,78,74,69,92,78,88,132

Foldseek 3Di:
DDDPVVLVVQQVQCVVVVNNPGGPVRVVVVVVVVVVVVVVVVVVQVVLCVDLVRHDLVSLVVLQVVVVVPPCPPPDPPPSQLSSQLSVCVVVLVVVPPAQLSVQSNCCSNPVWRKAKAQLLQQADDDDDPVDDDPQQDQDDDPVLVVLVVCPPPSQHSHHDHQFPDDQDDQPPPPVVPDDPPPPDPPPDSPRGRQRHRPHMDMDTDQWDKFKAAQAFWDDFDFQKIFQHNVLFFAFFWWDADDDPDSSDGGDRNRHRGTDALSNLQVQLVVQCVVDPLVDQQVVGDQDTSAEHNPIAKWKKFAKDWDLADDPVLLVLVCVPDPDPLVNVVNVVSVPDDDPPDPDDDQPPPDDRWDWDDDDDPAKIWTQDSLARWIKIKGWDQDPPRDIDIIIMIHMDIDGSNQEHEDDDDPHPVPDDPVLVVVLVVSSVVSHWHKYAHNRRRMIGTSYSDDGDDSVRMTMMHIHIDGDQPPPDDHPPPDDQDPVCQQAAEEEEDAPDDFDDLVQAAQSYDYTYDNADLSSLLSLLSNCVRVVVVVHAYEYEYEYEHQEEHECDDPVQDSAREDEPRHHYHYYYDVSHDHHYDHDVRDHHHDYDDDDDRCSVVSVVRVDDDDDD

Sequence (613 aa):
LLPELYRWRDQQQGQKLGTPARGPLQSFLSILEQELHTLEADMEAMYDNWFIQTCDNWVVPYIADLLGIDDDIVNIDYLPFTQRRRVANTLAYRRRKGVVAILEQVLWDVTNWHIRAVEFYQLLATTQHQQHLRPSTHVLIDTRDLVRLAALDTPFASAARTVELRRLQPPNNQVTTNAAPRTIQPTEQTHLGGKYQRDNVGLYFWRLRPYPVERGHTRRCGPNFFTFHPMGRARQLFNRPQSFQALTQSAGPIHMPIQLSRAMLAADLADYRATHDTTQPPRDLPANSTYYGPDRSMHITILARQLFDLPATLATSLRQAVPDAELAAWFAAHDSALPPPRDVATPPDETPPAQIIMLEADQRWQILDHLAGLTYTITRYAAQAGETGFQVMREERAIGPAEILSVNLPASAAAQTADLAAWQHYAAARNRMLVAIDPRVGRFAFLNATPHFDEEDLRVNYTYGFSSDIGGGPYPRRFQRDESWQQTCEILVAEGCTNSPSAAITAAGAVVAANNLPYAFHLWATYCDQVLNAGGKPRGLIRLLDNGCYALTDQAGAAPLWLPPTAELALVAEDGVQPTLIGHDGQFSVVFEQHTGPLVAALARGASQAADP